Protein 1OFW (pdb70)

Sequence (584 aa):
AALEPTDSGAPSAIVMFPVGEKPNPKGAAMKPVVFNHLIHEKKIDDNCETCHHTGDPVSCSTCHTVEGKAEGNYITLDRAMHATNIAKRAKGNTPVSCVSCHEQQTKERRECAGCHAIVVTTPPKKRDEAWCATCHNITPSMTPEQMQKGINGTLLPGDNEALAAETVLAQKTVEPVSPMLAPYKVVIDALADKYEPSNFTHRRHLTSLMERIKDDKLAQAFHNKPEILCATCHHRSPLSLTPPKCGSCHTKEIDKANPGRPNLMAAYHLQCMGCHKGMDVARPRDTDCTTCHKAAPAALEPTDSGAPSAIVMFPVGEKPNPKGAAMKPVVFNHLIHEKKIDNCETCHHTGDPVSCSTCHTVEGKAEGNYITLDRAMHATNIAKRAKGNTPVSCVSCHEQQTKERRECAGCHAIVVTTPPKKRDEAWCATCHNITPSMTPEQMQKGINGTLLPGDNEALAAETVLAQKTVEPVSPMLAPYKVVIDALADKYEPSNFTHRRHLTSLMERIKDDKLAQAFHNKPEILCATCHHRSPLSLTPPKCGSCHTKEIDKANPGRPNLMAAYHLQCMGCHKGMDVARPRDTDCTTCHKAAP

Secondary structure (P-SEA, 3-state):
ccccccccccccbbbbccccccccccccccccccccaaaaaaccccccccccccccccccccccccccccccccccccccccccccccccccccccaaaaaaaaaccccccaaaaaccccccccccccccccccccccaaaaaaaaaccccaaaaaaaaaaaaaabbbbbcccccccccccccccccccccccccaaaaaaaaaaaaccccaaaaaacccccccccccccccccccccccccccccccccccccccccaaaaaaaaaaaaaaaacccccccccccccccccc/ccccccccccccbbbbccccccccccccccccccccaaaaaaccccccccccccccccccccccccccccccccccccccccccccccccccccccaaaaaaaaacccccccccccccccccccccccccccccccccaaaaaaaaaccccaaaaaaaaaaaaaabbbbbcccccccccccccccccccccccccaaaaaaaaaaaaacccaaaaaacccccccccccccccccccccccccccccccccccccccccaaaaaaaaaaaaaaaacccccccccccccccccc

Organism: Desulfovibrio desulfuricans (strain ATCC 27774 / DSM 6949 / MB) (NCBI:txid525146)

Structure (mmCIF, N/CA/C/O backbone):
data_1OFW
#
_entry.id   1OFW
#
_cell.length_a   60.300
_cell.length_b   105.950
_cell.length_c   80.370
_cell.angle_alpha   90.00
_cell.angle_beta   103.18
_cell.angle_gamma   90.00
#
_symmetry.space_group_name_H-M   'P 1 21 1'
#
loop_
_entity.id
_entity.type
_entity.pdbx_description
1 polymer 'NINE-HEME CYTOCHROME C'
2 non-polymer 'HEME C'
3 non-polymer GLYCEROL
4 non-polymer 'ACETATE ION'
5 water water
#
loop_
_atom_site.group_PDB
_atom_site.id
_atom_site.type_symbol
_atom_site.label_atom_id
_atom_site.label_alt_id
_atom_site.label_comp_id
_atom_site.label_asym_id
_atom_site.label_entity_id
_atom_site.label_seq_id
_atom_site.pdbx_PDB_ins_code
_atom_site.Cartn_x
_atom_site.Cartn_y
_atom_site.Cartn_z
_atom_site.occupancy
_atom_site.B_iso_or_equiv
_atom_site.auth_seq_id
_atom_site.auth_comp_id
_atom_site.auth_asym_id
_atom_site.auth_atom_id
_atom_site.pdbx_PDB_model_num
ATOM 1 N N . ALA A 1 1 ? -10.426 -10.763 -14.568 1.00 79.03 1 ALA A N 1
ATOM 2 C CA . ALA A 1 1 ? -11.386 -11.846 -14.335 1.00 71.73 1 ALA A CA 1
ATOM 3 C C . ALA A 1 1 ? -10.743 -12.957 -13.515 1.00 66.71 1 ALA A C 1
ATOM 4 O O . ALA A 1 1 ? -11.056 -13.124 -12.326 1.00 78.72 1 ALA A O 1
ATOM 6 N N . ALA A 1 2 ? -9.832 -13.744 -14.091 1.00 54.30 2 ALA A N 1
ATOM 7 C CA . ALA A 1 2 ? -9.084 -14.658 -13.216 1.00 44.90 2 ALA A CA 1
ATOM 8 C C . ALA A 1 2 ? -7.866 -13.884 -12.709 1.00 39.41 2 ALA A C 1
ATOM 9 O O . ALA A 1 2 ? -7.262 -13.175 -13.530 1.00 42.55 2 ALA A O 1
ATOM 11 N N . LEU A 1 3 ? -7.527 -14.011 -11.435 1.00 26.17 3 LEU A N 1
ATOM 12 C CA . LEU A 1 3 ? -6.361 -13.318 -10.892 1.00 24.08 3 LEU A CA 1
ATOM 13 C C . LEU A 1 3 ? -5.090 -13.861 -11.513 1.00 24.14 3 LEU A C 1
ATOM 14 O O . LEU A 1 3 ? -5.041 -14.957 -12.086 1.00 26.98 3 LEU A O 1
ATOM 19 N N . GLU A 1 4 ? -3.996 -13.110 -11.431 1.00 20.64 4 GLU A N 1
ATOM 20 C CA . GLU A 1 4 ? -2.716 -13.576 -11.916 1.00 21.39 4 GLU A CA 1
ATOM 21 C C . GLU A 1 4 ? -2.198 -14.778 -11.149 1.00 21.58 4 GLU A C 1
ATOM 22 O O . GLU A 1 4 ? -2.240 -14.794 -9.917 1.00 22.12 4 GLU A O 1
ATOM 28 N N . PRO A 1 5 ? -1.713 -15.813 -11.824 1.00 20.83 5 PRO A N 1
ATOM 29 C CA . PRO A 1 5 ? -1.224 -17.028 -11.131 1.00 17.44 5 PRO A CA 1
ATOM 30 C C . PRO A 1 5 ? 0.065 -16.751 -10.390 1.00 19.67 5 PRO A C 1
ATOM 31 O O . PRO A 1 5 ? 0.901 -15.933 -10.784 1.00 20.37 5 PRO A O 1
ATOM 35 N N . THR A 1 6 ? 0.259 -17.434 -9.260 1.00 17.52 6 THR A N 1
ATOM 36 C CA . THR A 1 6 ? 1.504 -17.344 -8.521 1.00 16.18 6 THR A CA 1
ATOM 37 C C . THR A 1 6 ? 2.614 -18.214 -9.109 1.00 20.54 6 THR A C 1
ATOM 38 O O . THR A 1 6 ? 2.363 -19.276 -9.697 1.00 20.82 6 THR A O 1
ATOM 42 N N . ASP A 1 7 ? 3.872 -17.828 -8.926 1.00 19.59 7 ASP A N 1
ATOM 43 C CA . ASP A 1 7 ? 4.984 -18.718 -9.195 1.00 20.52 7 ASP A CA 1
ATOM 44 C C . ASP A 1 7 ? 5.016 -19.885 -8.213 1.00 22.85 7 ASP A C 1
ATOM 45 O O . ASP A 1 7 ? 5.407 -20.984 -8.609 1.00 22.20 7 ASP A O 1
ATOM 50 N N . SER A 1 8 ? 4.588 -19.675 -6.977 1.00 20.37 8 SER A N 1
ATOM 51 C CA . SER A 1 8 ? 4.707 -20.712 -5.960 1.00 18.62 8 SER A CA 1
ATOM 52 C C . SER A 1 8 ? 3.752 -21.880 -6.149 1.00 19.98 8 SER A C 1
ATOM 53 O O . SER A 1 8 ? 4.048 -22.958 -5.629 1.00 20.16 8 SER A O 1
ATOM 56 N N . GLY A 1 9 ? 2.625 -21.680 -6.807 1.00 18.14 9 GLY A N 1
ATOM 57 C CA . GLY A 1 9 ? 1.557 -22.665 -6.921 1.00 16.36 9 GLY A CA 1
ATOM 58 C C . GLY A 1 9 ? 0.533 -22.623 -5.831 1.00 16.49 9 GLY A C 1
ATOM 59 O O . GLY A 1 9 ? -0.408 -23.376 -5.709 1.00 15.85 9 GLY A O 1
ATOM 60 N N . ALA A 1 10 ? 0.614 -21.739 -4.853 1.00 16.44 10 ALA A N 1
ATOM 61 C CA . ALA A 1 10 ? -0.379 -21.261 -3.927 1.00 15.58 10 ALA A CA 1
ATOM 62 C C . ALA A 1 10 ? -1.471 -20.546 -4.697 1.00 15.86 10 ALA A C 1
ATOM 63 O O . ALA A 1 10 ? -1.233 -20.006 -5.776 1.00 15.87 10 ALA A O 1
ATOM 65 N N . PRO A 1 11 ? -2.692 -20.531 -4.184 1.00 15.17 11 PRO A N 1
ATOM 66 C CA . PRO A 1 11 ? -3.720 -19.758 -4.851 1.00 14.74 11 PRO A CA 1
ATOM 67 C C . PRO A 1 11 ? -3.338 -18.276 -4.790 1.00 14.63 11 PRO A C 1
ATOM 68 O O . PRO A 1 11 ? -2.642 -17.854 -3.880 1.00 16.05 11 PRO A O 1
ATOM 72 N N . SER A 1 12 ? -3.739 -17.566 -5.812 1.00 14.49 12 SER A N 1
ATOM 73 C CA . SER A 1 12 ? -3.377 -16.158 -5.939 1.00 14.56 12 SER A CA 1
ATOM 74 C C . SER A 1 12 ? -3.941 -15.379 -4.780 1.00 14.35 12 SER A C 1
ATOM 75 O O . SER A 1 12 ? -3.266 -14.518 -4.203 1.00 15.17 12 SER A O 1
ATOM 78 N N . ALA A 1 13 ? -5.191 -15.671 -4.476 1.00 14.59 13 ALA A N 1
ATOM 79 C CA . ALA A 1 13 ? -5.887 -15.121 -3.317 1.00 15.40 13 ALA A CA 1
ATOM 80 C C . ALA A 1 13 ? -6.694 -16.240 -2.657 1.00 14.61 13 ALA A C 1
ATOM 81 O O . ALA A 1 13 ? -7.169 -17.109 -3.376 1.00 15.66 13 ALA A O 1
ATOM 83 N N . ILE A 1 14 ? -6.806 -16.219 -1.346 1.00 14.47 14 ILE A N 1
ATOM 84 C CA . ILE A 1 14 ? -7.236 -17.311 -0.510 1.00 16.70 14 ILE A CA 1
ATOM 85 C C . ILE A 1 14 ? -8.240 -16.810 0.522 1.00 15.08 14 ILE A C 1
ATOM 86 O O . ILE A 1 14 ? -7.850 -15.920 1.269 1.00 14.33 14 ILE A O 1
ATOM 91 N N . VAL A 1 15 ? -9.425 -17.374 0.608 1.00 13.38 15 VAL A N 1
ATOM 92 C CA . VAL A 1 15 ? -10.293 -17.103 1.759 1.00 14.60 15 VAL A CA 1
ATOM 93 C C . VAL A 1 15 ? -9.854 -17.989 2.941 1.00 16.65 15 VAL A C 1
ATOM 94 O O . VAL A 1 15 ? -9.784 -19.217 2.809 1.00 15.15 15 VAL A O 1
ATOM 98 N N . MET A 1 16 ? -9.567 -17.379 4.076 1.00 12.24 16 MET A N 1
ATOM 99 C CA . MET A 1 16 ? -9.197 -18.000 5.323 1.00 13.63 16 MET A CA 1
ATOM 100 C C . MET A 1 16 ? -10.352 -17.946 6.304 1.00 16.83 16 MET A C 1
ATOM 101 O O . MET A 1 16 ? -10.903 -16.902 6.656 1.00 14.10 16 MET A O 1
ATOM 106 N N . PHE A 1 17 ? -10.759 -19.137 6.763 1.00 13.11 17 PHE A N 1
ATOM 107 C CA . PHE A 1 17 ? -11.916 -19.280 7.609 1.00 12.61 17 PHE A CA 1
ATOM 108 C C . PHE A 1 17 ? -11.570 -19.648 9.036 1.00 13.75 17 PHE A C 1
ATOM 109 O O . PHE A 1 17 ? -10.456 -20.109 9.322 1.00 16.58 17 PHE A O 1
ATOM 117 N N . PRO A 1 18 ? -12.512 -19.425 9.943 1.00 14.67 18 PRO A N 1
ATOM 118 C CA . PRO A 1 18 ? -12.278 -19.763 11.363 1.00 19.19 18 PRO A CA 1
ATOM 119 C C . PRO A 1 18 ? -12.419 -21.262 11.623 1.00 19.27 18 PRO A C 1
ATOM 120 O O . PRO A 1 18 ? -13.426 -21.737 12.132 1.00 18.64 18 PRO A O 1
ATOM 124 N N . VAL A 1 19 ? -11.322 -21.945 11.269 1.00 17.39 19 VAL A N 1
ATOM 125 C CA . VAL A 1 19 ? -11.308 -23.408 11.315 1.00 17.09 19 VAL A CA 1
ATOM 126 C C . VAL A 1 19 ? -11.150 -23.926 12.732 1.00 17.07 19 VAL A C 1
ATOM 127 O O . VAL A 1 19 ? -10.233 -23.587 13.453 1.00 19.85 19 VAL A O 1
ATOM 131 N N . GLY A 1 20 ? -12.087 -24.781 13.146 1.00 22.87 20 GLY A N 1
ATOM 132 C CA . GLY A 1 20 ? -12.068 -25.356 14.487 1.00 30.17 20 GLY A CA 1
ATOM 133 C C . GLY A 1 20 ? -12.860 -26.660 14.487 1.00 30.98 20 GLY A C 1
ATOM 134 O O . GLY A 1 20 ? -13.553 -26.977 13.509 1.00 32.85 20 GLY A O 1
ATOM 135 N N . GLU A 1 21 ? -12.812 -27.449 15.555 1.00 34.68 21 GLU A N 1
ATOM 136 C CA . GLU A 1 21 ? -13.677 -28.641 15.406 1.00 41.62 21 GLU A CA 1
ATOM 137 C C . GLU A 1 21 ? -14.984 -28.510 16.167 1.00 43.04 21 GLU A C 1
ATOM 138 O O . GLU A 1 21 ? -15.920 -29.299 15.961 1.00 49.92 21 GLU A O 1
ATOM 144 N N . LYS A 1 22 ? -15.118 -27.510 17.045 1.00 38.57 22 LYS A N 1
ATOM 145 C CA . LYS A 1 22 ? -16.445 -27.318 17.642 1.00 31.57 22 LYS A CA 1
ATOM 146 C C . LYS A 1 22 ? -17.421 -26.791 16.610 1.00 33.96 22 LYS A C 1
ATOM 147 O O . LYS A 1 22 ? -17.148 -25.856 15.851 1.00 30.06 22 LYS A O 1
ATOM 153 N N . PRO A 1 23 ? -18.601 -27.404 16.538 1.00 31.82 23 PRO A N 1
ATOM 154 C CA . PRO A 1 23 ? -19.627 -26.908 15.637 1.00 30.55 23 PRO A CA 1
ATOM 155 C C . PRO A 1 23 ? -19.889 -25.413 15.831 1.00 28.89 23 PRO A C 1
ATOM 156 O O . PRO A 1 23 ? -19.883 -24.884 16.940 1.00 28.03 23 PRO A O 1
ATOM 160 N N . ASN A 1 24 ? -20.097 -24.747 14.695 1.00 26.08 24 ASN A N 1
ATOM 161 C CA . ASN A 1 24 ? -20.430 -23.324 14.708 1.00 24.03 24 ASN A CA 1
ATOM 162 C C . ASN A 1 24 ? -21.544 -23.031 13.729 1.00 23.04 24 ASN A C 1
ATOM 163 O O . ASN A 1 24 ? -21.415 -22.312 12.743 1.00 21.24 24 ASN A O 1
ATOM 168 N N . PRO A 1 25 ? -22.722 -23.607 13.979 1.00 25.06 25 PRO A N 1
ATOM 169 C CA . PRO A 1 25 ? -23.811 -23.523 13.020 1.00 25.95 25 PRO A CA 1
ATOM 170 C C . PRO A 1 25 ? -24.365 -22.126 12.794 1.00 24.52 25 PRO A C 1
ATOM 171 O O . PRO A 1 25 ? -24.912 -21.913 11.698 1.00 26.64 25 PRO A O 1
ATOM 175 N N . LYS A 1 26 ? -24.250 -21.201 13.749 1.00 23.03 26 LYS A N 1
ATOM 176 C CA . LYS A 1 26 ? -24.749 -19.859 13.435 1.00 27.34 26 LYS A CA 1
ATOM 177 C C . LYS A 1 26 ? -23.665 -18.979 12.836 1.00 23.05 26 LYS A C 1
ATOM 178 O O . LYS A 1 26 ? -23.933 -17.815 12.545 1.00 26.04 26 LYS A O 1
ATOM 184 N N . GLY A 1 27 ? -22.476 -19.514 12.611 1.00 22.23 27 GLY A N 1
ATOM 185 C CA . GLY A 1 27 ? -21.438 -18.677 11.995 1.00 21.12 27 GLY A CA 1
ATOM 186 C C . GLY A 1 27 ? -21.041 -17.524 12.902 1.00 19.67 27 GLY A C 1
ATOM 187 O O . GLY A 1 27 ? -20.822 -16.382 12.459 1.00 19.12 27 GLY A O 1
ATOM 188 N N . ALA A 1 28 ? -20.946 -17.853 14.178 1.00 18.77 28 ALA A N 1
ATOM 189 C CA . ALA A 1 28 ? -20.499 -16.908 15.195 1.00 19.41 28 ALA A CA 1
ATOM 190 C C . ALA A 1 28 ? -19.002 -16.710 14.966 1.00 16.50 28 ALA A C 1
ATOM 191 O O . ALA A 1 28 ? -18.204 -17.572 15.324 1.00 19.78 28 ALA A O 1
ATOM 193 N N . ALA A 1 29 ? -18.595 -15.606 14.360 1.00 14.55 29 ALA A N 1
ATOM 194 C CA . ALA A 1 29 ? -17.239 -15.418 13.900 1.00 14.54 29 ALA A CA 1
ATOM 195 C C . ALA A 1 29 ? -17.036 -14.044 13.265 1.00 14.59 29 ALA A C 1
ATOM 196 O O . ALA A 1 29 ? -17.986 -13.366 12.880 1.00 16.44 29 ALA A O 1
ATOM 198 N N . MET A 1 30 ? -15.758 -13.686 13.147 1.00 13.81 30 MET A N 1
ATOM 199 C CA . MET A 1 30 ? -15.420 -12.550 12.296 1.00 14.52 30 MET A CA 1
ATOM 200 C C . MET A 1 30 ? -15.723 -12.874 10.835 1.00 16.48 30 MET A C 1
ATOM 201 O O . MET A 1 30 ? -15.839 -14.044 10.447 1.00 15.92 30 MET A O 1
ATOM 206 N N . LYS A 1 31 ? -15.818 -11.862 9.971 1.00 15.51 31 LYS A N 1
ATOM 207 C CA . LYS A 1 31 ? -15.801 -12.079 8.535 1.00 14.96 31 LYS A CA 1
ATOM 208 C C . LYS A 1 31 ? -14.525 -12.827 8.198 1.00 16.82 31 LYS A C 1
ATOM 209 O O . LYS A 1 31 ? -13.461 -12.514 8.736 1.00 15.12 31 LYS A O 1
ATOM 215 N N . PRO A 1 32 ? -14.585 -13.836 7.326 1.00 12.72 32 PRO A N 1
ATOM 216 C CA . PRO A 1 32 ? -13.345 -14.442 6.855 1.00 13.26 32 PRO A CA 1
ATOM 217 C C . PRO A 1 32 ? -12.399 -13.444 6.200 1.00 13.26 32 PRO A C 1
ATOM 218 O O . PRO A 1 32 ? -12.798 -12.375 5.757 1.00 15.33 32 PRO A O 1
ATOM 222 N N . VAL A 1 33 ? -11.139 -13.811 6.152 1.00 12.30 33 VAL A N 1
ATOM 223 C CA . VAL A 1 33 ? -10.051 -12.986 5.605 1.00 12.26 33 VAL A CA 1
ATOM 224 C C . VAL A 1 33 ? -9.641 -13.440 4.216 1.00 14.70 33 VAL A C 1
ATOM 225 O O . VAL A 1 33 ? -9.335 -14.627 4.047 1.00 15.08 33 VAL A O 1
ATOM 229 N N . VAL A 1 34 ? -9.625 -12.520 3.262 1.00 13.06 34 VAL A N 1
ATOM 230 C CA . VAL A 1 34 ? -9.102 -12.861 1.938 1.00 13.07 34 VAL A CA 1
ATOM 231 C C . VAL A 1 34 ? -7.654 -12.382 1.891 1.00 13.75 34 VAL A C 1
ATOM 232 O O . VAL A 1 34 ? -7.346 -11.189 1.948 1.00 15.59 34 VAL A O 1
ATOM 236 N N . PHE A 1 35 ? -6.730 -13.314 1.856 1.00 13.00 35 PHE A N 1
ATOM 237 C CA . PHE A 1 35 ? -5.307 -13.112 1.887 1.00 11.23 35 PHE A CA 1
ATOM 238 C C . PHE A 1 35 ? -4.786 -13.135 0.457 1.00 14.60 35 PHE A C 1
ATOM 239 O O . PHE A 1 35 ? -5.024 -14.108 -0.260 1.00 13.33 35 PHE A O 1
ATOM 247 N N . ASN A 1 36 ? -4.093 -12.084 0.027 1.00 11.98 36 ASN A N 1
ATOM 248 C CA . ASN A 1 36 ? -3.538 -11.971 -1.313 1.00 11.94 36 ASN A CA 1
ATOM 249 C C . ASN A 1 36 ? -2.132 -12.535 -1.326 1.00 13.18 36 ASN A C 1
ATOM 250 O O . ASN A 1 36 ? -1.121 -11.881 -1.021 1.00 12.77 36 ASN A O 1
ATOM 255 N N . HIS A 1 37 ? -2.054 -13.841 -1.630 1.00 12.40 37 HIS A N 1
ATOM 256 C CA . HIS A 1 37 ? -0.802 -14.555 -1.586 1.00 10.69 37 HIS A CA 1
ATOM 257 C C . HIS A 1 37 ? 0.159 -14.042 -2.648 1.00 12.88 37 HIS A C 1
ATOM 258 O O . HIS A 1 37 ? 1.360 -13.969 -2.436 1.00 14.06 37 HIS A O 1
ATOM 265 N N . LEU A 1 38 ? -0.410 -13.692 -3.803 1.00 14.06 38 LEU A N 1
ATOM 266 C CA . LEU A 1 38 ? 0.407 -13.194 -4.917 1.00 14.32 38 LEU A CA 1
ATOM 267 C C . LEU A 1 38 ? 1.193 -11.969 -4.473 1.00 14.18 38 LEU A C 1
ATOM 268 O O . LEU A 1 38 ? 2.400 -11.922 -4.723 1.00 15.35 38 LEU A O 1
ATOM 273 N N . ILE A 1 39 ? 0.488 -11.036 -3.824 1.00 14.56 39 ILE A N 1
ATOM 274 C CA . ILE A 1 39 ? 1.190 -9.800 -3.419 1.00 14.64 39 ILE A CA 1
ATOM 275 C C . ILE A 1 39 ? 2.263 -10.115 -2.422 1.00 15.83 39 ILE A C 1
ATOM 276 O O . ILE A 1 39 ? 3.402 -9.610 -2.478 1.00 16.15 39 ILE A O 1
ATOM 281 N N . HIS A 1 40 ? 1.928 -10.983 -1.463 1.00 14.02 40 HIS A N 1
ATOM 282 C CA . HIS A 1 40 ? 2.882 -11.272 -0.398 1.00 13.14 40 HIS A CA 1
ATOM 283 C C . HIS A 1 40 ? 4.100 -12.055 -0.890 1.00 15.87 40 HIS A C 1
ATOM 284 O O . HIS A 1 40 ? 5.230 -11.739 -0.536 1.00 15.89 40 HIS A O 1
ATOM 291 N N . GLU A 1 41 ? 3.960 -13.066 -1.747 1.00 14.26 41 GLU A N 1
ATOM 292 C CA . GLU A 1 41 ? 5.131 -13.843 -2.161 1.00 14.32 41 GLU A CA 1
ATOM 293 C C . GLU A 1 41 ? 6.010 -12.991 -3.071 1.00 16.67 41 GLU A C 1
ATOM 294 O O . GLU A 1 41 ? 7.209 -13.276 -3.112 1.00 19.81 41 GLU A O 1
ATOM 300 N N . LYS A 1 42 ? 5.442 -11.995 -3.738 1.00 15.99 42 LYS A N 1
ATOM 301 C CA . LYS A 1 42 ? 6.297 -11.151 -4.574 1.00 20.07 42 LYS A CA 1
ATOM 302 C C . LYS A 1 42 ? 7.141 -10.254 -3.670 1.00 26.01 42 LYS A C 1
ATOM 303 O O . LYS A 1 42 ? 8.252 -9.920 -4.076 1.00 25.44 42 LYS A O 1
ATOM 309 N N . LYS A 1 43 ? 6.681 -9.856 -2.487 1.00 19.17 43 LYS A N 1
ATOM 310 C CA . LYS A 1 43 ? 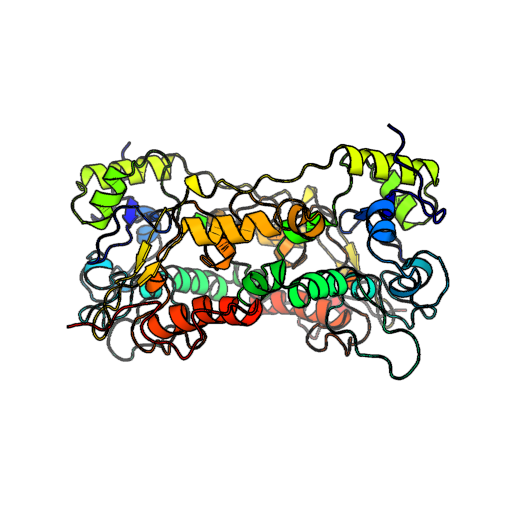7.493 -8.969 -1.664 1.00 18.53 43 LYS A CA 1
ATOM 311 C C . LYS A 1 43 ? 8.354 -9.614 -0.598 1.00 23.11 43 LYS A C 1
ATOM 312 O O . LYS A 1 43 ? 9.398 -9.084 -0.207 1.00 22.90 43 LYS A O 1
ATOM 318 N N . ILE A 1 44 ? 7.966 -10.775 -0.101 1.00 19.25 44 ILE A N 1
ATOM 319 C CA . ILE A 1 44 ? 8.615 -11.490 0.958 1.00 17.39 44 ILE A CA 1
ATOM 320 C C . ILE A 1 44 ? 9.342 -12.716 0.319 1.00 29.71 44 ILE A C 1
ATOM 321 O O . ILE A 1 44 ? 8.642 -13.625 -0.162 1.00 31.55 44 ILE A O 1
ATOM 326 N N A ASP A 1 45 ? 10.663 -12.737 0.314 0.60 30.51 45 ASP A N 1
ATOM 327 N N B ASP A 1 45 ? 10.646 -12.769 0.288 0.40 30.89 45 ASP A N 1
ATOM 328 C CA A ASP A 1 45 ? 11.432 -13.683 -0.494 0.60 31.39 45 ASP A CA 1
ATOM 329 C CA B ASP A 1 45 ? 11.922 -13.332 0.047 0.40 33.66 45 ASP A CA 1
ATOM 330 C C A ASP A 1 45 ? 11.360 -15.128 -0.042 0.60 28.45 45 ASP A C 1
ATOM 331 C C B ASP A 1 45 ? 11.955 -14.858 0.153 0.40 28.30 45 ASP A C 1
ATOM 332 O O A ASP A 1 45 ? 11.258 -16.079 -0.823 0.60 31.11 45 ASP A O 1
ATOM 333 O O B ASP A 1 45 ? 12.411 -15.538 -0.758 0.40 27.58 45 ASP A O 1
ATOM 342 N N A ASN A 1 46 ? 11.446 -15.320 1.267 0.60 26.60 46 ASN A N 1
ATOM 343 N N B ASN A 1 46 ? 11.467 -15.316 1.290 0.40 26.60 46 ASN A N 1
ATOM 344 C CA . ASN A 1 46 ? 11.566 -16.648 1.834 1.00 22.54 46 ASN A CA 1
ATOM 345 C C . ASN A 1 46 ? 10.218 -17.212 2.236 1.00 21.04 46 ASN A C 1
ATOM 346 O O . ASN A 1 46 ? 9.584 -16.653 3.129 1.00 20.88 46 ASN A O 1
ATOM 351 N N . CYS A 1 47 ? 9.794 -18.288 1.601 1.00 18.03 47 CYS A N 1
ATOM 352 C CA . CYS A 1 47 ? 8.549 -18.948 1.949 1.00 17.54 47 CYS A CA 1
ATOM 353 C C . CYS A 1 47 ? 8.470 -19.269 3.432 1.00 19.03 47 CYS A C 1
ATOM 354 O O . CYS A 1 47 ? 7.383 -19.161 4.037 1.00 17.37 47 CYS A O 1
ATOM 357 N N . GLU A 1 48 ? 9.615 -19.664 3.993 1.00 18.87 48 GLU A N 1
ATOM 358 C CA . GLU A 1 48 ? 9.613 -20.134 5.372 1.00 19.87 48 GLU A CA 1
ATOM 359 C C . GLU A 1 48 ? 9.523 -19.040 6.408 1.00 16.81 48 GLU A C 1
ATOM 360 O O . GLU A 1 48 ? 9.345 -19.345 7.577 1.00 19.07 48 GLU A O 1
ATOM 366 N N . THR A 1 49 ? 9.658 -17.790 5.982 1.00 16.02 49 THR A N 1
ATOM 367 C CA . THR A 1 49 ? 9.406 -16.697 6.922 1.00 15.67 49 THR A CA 1
ATOM 368 C C . THR A 1 49 ? 8.015 -16.879 7.490 1.00 16.90 49 THR A C 1
ATOM 369 O O . THR A 1 49 ? 7.755 -16.793 8.697 1.00 17.09 49 THR A O 1
ATOM 373 N N . CYS A 1 50 ? 7.041 -17.149 6.613 1.00 15.06 50 CYS A N 1
ATOM 374 C CA . CYS A 1 50 ? 5.674 -17.387 7.027 1.00 13.84 50 CYS A CA 1
ATOM 375 C C . CYS A 1 50 ? 5.398 -18.850 7.353 1.00 15.46 50 CYS A C 1
ATOM 376 O O . CYS A 1 50 ? 4.855 -19.136 8.421 1.00 16.20 50 CYS A O 1
ATOM 379 N N . HIS A 1 51 ? 5.759 -19.723 6.408 1.00 14.99 51 HIS A N 1
ATOM 380 C CA . HIS A 1 51 ? 5.517 -21.145 6.620 1.00 17.09 51 HIS A CA 1
ATOM 381 C C . HIS A 1 51 ? 6.660 -21.702 7.468 1.00 19.74 51 HIS A C 1
ATOM 382 O O . HIS A 1 51 ? 7.536 -22.413 6.979 1.00 17.20 51 HIS A O 1
ATOM 389 N N . HIS A 1 52 ? 6.619 -21.300 8.729 1.00 17.61 52 HIS A N 1
ATOM 390 C CA . HIS A 1 52 ? 7.775 -21.352 9.631 1.00 18.35 52 HIS A CA 1
ATOM 391 C C . HIS A 1 52 ? 8.208 -22.776 9.972 1.00 19.47 52 HIS A C 1
ATOM 392 O O . HIS A 1 52 ? 9.335 -22.936 10.417 1.00 19.77 52 HIS A O 1
ATOM 399 N N . THR A 1 53 ? 7.343 -23.757 9.801 1.00 18.50 53 THR A N 1
ATOM 400 C CA . THR A 1 53 ? 7.698 -25.166 10.017 1.00 21.84 53 THR A CA 1
ATOM 401 C C . THR A 1 53 ? 8.318 -25.813 8.780 1.00 23.13 53 THR A C 1
ATOM 402 O O . THR A 1 53 ? 8.731 -26.981 8.882 1.00 22.98 53 THR A O 1
ATOM 406 N N . GLY A 1 54 ? 8.348 -25.107 7.657 1.00 20.81 54 GLY A N 1
ATOM 407 C CA . GLY A 1 54 ? 8.832 -25.597 6.393 1.00 20.15 54 GLY A CA 1
ATOM 408 C C . GLY A 1 54 ? 7.786 -26.268 5.519 1.00 22.29 54 GLY A C 1
ATOM 409 O O . GLY A 1 54 ? 8.028 -26.570 4.354 1.00 32.35 54 GLY A O 1
ATOM 410 N N . ASP A 1 55 ? 6.611 -26.578 5.979 1.00 20.13 55 ASP A N 1
ATOM 411 C CA . ASP A 1 55 ? 5.487 -27.224 5.340 1.00 22.17 55 ASP A CA 1
ATOM 412 C C . ASP A 1 55 ? 4.668 -26.163 4.616 1.00 21.90 55 ASP A C 1
ATOM 413 O O . ASP A 1 55 ? 4.243 -25.225 5.277 1.00 21.80 55 ASP A O 1
ATOM 418 N N . PRO A 1 56 ? 4.436 -26.259 3.327 1.00 21.25 56 PRO A N 1
ATOM 419 C CA . PRO A 1 56 ? 3.634 -25.237 2.637 1.00 18.33 56 PRO A CA 1
ATOM 420 C C . PRO A 1 56 ? 2.181 -25.627 2.732 1.00 18.31 56 PRO A C 1
ATOM 421 O O . PRO A 1 56 ? 1.528 -26.005 1.770 1.00 18.84 56 PRO A O 1
ATOM 425 N N . VAL A 1 57 ? 1.664 -25.498 3.948 1.00 19.52 57 VAL A N 1
ATOM 426 C CA . VAL A 1 57 ? 0.343 -25.929 4.322 1.00 17.07 57 VAL A CA 1
ATOM 427 C C . VAL A 1 57 ? -0.428 -24.841 5.053 1.00 15.88 57 VAL A C 1
ATOM 428 O O . VAL A 1 57 ? 0.216 -23.970 5.651 1.00 19.75 57 VAL A O 1
ATOM 435 N N . SER A 1 58 ? -1.727 -24.905 4.994 1.00 16.62 58 SER A N 1
ATOM 436 C CA . SER A 1 58 ? -2.510 -23.851 5.645 1.00 18.22 58 SER A CA 1
ATOM 437 C C . SER A 1 58 ? -2.217 -23.809 7.136 1.00 21.37 58 SER A C 1
ATOM 438 O O . SER A 1 58 ? -2.055 -24.826 7.792 1.00 18.21 58 SER A O 1
ATOM 441 N N . CYS A 1 59 ? -2.116 -22.581 7.659 1.00 19.67 59 CYS A N 1
ATOM 442 C CA . CYS A 1 59 ? -1.844 -22.413 9.082 1.00 18.02 59 CYS A CA 1
ATOM 443 C C . CYS A 1 59 ? -2.858 -23.134 9.944 1.00 15.86 59 CYS A C 1
ATOM 444 O O . CYS A 1 59 ? -2.502 -23.674 10.999 1.00 18.44 59 CYS A O 1
ATOM 447 N N . SER A 1 60 ? -4.112 -23.140 9.560 1.00 17.17 60 SER A N 1
ATOM 448 C CA . SER A 1 60 ? -5.170 -23.706 10.369 1.00 16.25 60 SER A CA 1
ATOM 449 C C . SER A 1 60 ? -5.045 -25.231 10.460 1.00 17.80 60 SER A C 1
ATOM 450 O O . SER A 1 60 ? -5.768 -25.829 11.258 1.00 20.03 60 SER A O 1
ATOM 453 N N . THR A 1 61 ? -4.173 -25.813 9.651 1.00 19.57 61 THR A N 1
ATOM 454 C CA . THR A 1 61 ? -4.004 -27.260 9.853 1.00 24.22 61 THR A CA 1
ATOM 455 C C . THR A 1 61 ? -3.423 -27.546 11.235 1.00 21.90 61 THR A C 1
ATOM 456 O O . THR A 1 61 ? -3.616 -28.630 11.815 1.00 21.85 61 THR A O 1
ATOM 460 N N . CYS A 1 62 ? -2.703 -26.570 11.770 1.00 20.35 62 CYS A N 1
ATOM 461 C CA . CYS A 1 62 ? -2.124 -26.724 13.105 1.00 18.41 62 CYS A CA 1
ATOM 462 C C . CYS A 1 62 ? -2.690 -25.769 14.132 1.00 20.99 62 CYS A C 1
ATOM 463 O O . CYS A 1 62 ? -2.742 -26.037 15.320 1.00 20.61 62 CYS A O 1
ATOM 466 N N . HIS A 1 63 ? -3.113 -24.591 13.667 1.00 18.92 63 HIS A N 1
ATOM 467 C CA . HIS A 1 63 ? -3.582 -23.520 14.519 1.00 17.33 63 HIS A CA 1
ATOM 468 C C . HIS A 1 63 ? -5.084 -23.376 14.325 1.00 17.87 63 HIS A C 1
ATOM 469 O O . HIS A 1 63 ? -5.556 -22.587 13.525 1.00 16.34 63 HIS A O 1
ATOM 476 N N . THR A 1 64 ? -5.843 -24.144 15.091 1.00 21.83 64 THR A N 1
ATOM 477 C CA . THR A 1 64 ? -7.303 -24.014 15.018 1.00 19.16 64 THR A CA 1
ATOM 478 C C . THR A 1 64 ? -7.822 -23.059 16.066 1.00 16.81 64 THR A C 1
ATOM 479 O O . THR A 1 64 ? -7.079 -22.592 16.942 1.00 17.15 64 THR A O 1
ATOM 483 N N . VAL A 1 65 ? -9.104 -22.736 15.979 1.00 16.52 65 VAL A N 1
ATOM 484 C CA . VAL A 1 65 ? -9.683 -21.776 16.905 1.00 18.31 65 VAL A CA 1
ATOM 485 C C . VAL A 1 65 ? -9.429 -22.149 18.372 1.00 21.57 65 VAL A C 1
ATOM 486 O O . VAL A 1 65 ? -9.077 -21.273 19.148 1.00 21.74 65 VAL A O 1
ATOM 490 N N . GLU A 1 66 ? -9.554 -23.422 18.729 1.00 25.06 66 GLU A N 1
ATOM 491 C CA . GLU A 1 66 ? -9.440 -23.898 20.105 1.00 25.78 66 GLU A CA 1
ATOM 492 C C . GLU A 1 66 ? -8.042 -24.289 20.526 1.00 23.08 66 GLU A C 1
ATOM 493 O O . GLU A 1 66 ? -7.634 -24.412 21.667 1.00 25.17 66 GLU A O 1
ATOM 499 N N . GLY A 1 67 ? -7.232 -24.501 19.513 1.00 23.83 67 GLY A N 1
ATOM 500 C CA . GLY A 1 67 ? -5.904 -25.057 19.595 1.00 26.71 67 GLY A CA 1
ATOM 501 C C . GLY A 1 67 ? -5.835 -26.572 19.529 1.00 24.86 67 GLY A C 1
ATOM 502 O O . GLY A 1 67 ? -6.798 -27.287 19.776 1.00 25.10 67 GLY A O 1
ATOM 503 N N . LYS A 1 68 ? -4.673 -27.091 19.186 1.00 25.77 68 LYS A N 1
ATOM 504 C CA . LYS A 1 68 ? -4.489 -28.529 19.054 1.00 26.83 68 LYS A CA 1
ATOM 505 C C . LYS A 1 68 ? -3.004 -28.847 19.077 1.00 28.11 68 LYS A C 1
ATOM 506 O O . LYS A 1 68 ? -2.112 -28.026 18.964 1.00 26.36 68 LYS A O 1
ATOM 512 N N . ALA A 1 69 ? -2.740 -30.143 19.246 1.00 25.58 69 ALA A N 1
ATOM 513 C CA . ALA A 1 69 ? -1.363 -30.490 19.520 1.00 26.50 69 ALA A CA 1
ATOM 514 C C . ALA A 1 69 ? -0.418 -30.190 18.383 1.00 22.39 69 ALA A C 1
ATOM 515 O O . ALA A 1 69 ? 0.741 -29.891 18.657 1.00 26.23 69 ALA A O 1
ATOM 517 N N . GLU A 1 70 ? -0.847 -30.274 17.135 1.00 21.96 70 GLU A N 1
ATOM 518 C CA . GLU A 1 70 ? 0.075 -30.023 16.027 1.00 24.92 70 GLU A CA 1
ATOM 519 C C . GLU A 1 70 ? 0.615 -28.583 16.023 1.00 23.79 70 GLU A C 1
ATOM 520 O O . GLU A 1 70 ? 1.685 -28.361 15.446 1.00 22.80 70 GLU A O 1
ATOM 526 N N . GLY A 1 71 ? -0.086 -27.655 16.645 1.00 23.42 71 GLY A N 1
ATOM 527 C CA . GLY A 1 71 ? 0.393 -26.274 16.742 1.00 21.19 71 GLY A CA 1
ATOM 528 C C . GLY A 1 71 ? 0.787 -25.897 18.143 1.00 24.33 71 GLY A C 1
ATOM 529 O O . GLY A 1 71 ? 0.811 -24.725 18.510 1.00 21.63 71 GLY A O 1
ATOM 530 N N . ASN A 1 72 ? 1.110 -26.915 18.951 1.00 25.47 72 ASN A N 1
ATOM 531 C CA . ASN A 1 72 ? 1.358 -26.731 20.377 1.00 24.61 72 ASN A CA 1
ATOM 532 C C . ASN A 1 72 ? 0.292 -25.900 21.074 1.00 21.98 72 ASN A C 1
ATOM 533 O O . ASN A 1 72 ? 0.681 -25.133 21.979 1.00 24.90 72 ASN A O 1
ATOM 538 N N . TYR A 1 73 ? -0.947 -26.104 20.643 1.00 23.46 73 TYR A N 1
ATOM 539 C CA . TYR A 1 73 ? -2.158 -25.498 21.180 1.00 24.85 73 TYR A CA 1
ATOM 540 C C . TYR A 1 73 ? -2.158 -23.984 21.046 1.00 26.45 73 TYR A C 1
ATOM 541 O O . TYR A 1 73 ? -2.905 -23.243 21.688 1.00 23.05 73 TYR A O 1
ATOM 550 N N . ILE A 1 74 ? -1.243 -23.480 20.207 1.00 22.21 74 ILE A N 1
ATOM 551 C CA . ILE A 1 74 ? -1.268 -22.042 19.891 1.00 19.74 74 ILE A CA 1
ATOM 552 C C . ILE A 1 74 ? -2.480 -21.826 18.998 1.00 18.57 74 ILE A C 1
ATOM 553 O O . ILE A 1 74 ? -2.586 -22.488 17.956 1.00 17.73 74 ILE A O 1
ATOM 560 N N . THR A 1 75 ? -3.395 -20.957 19.367 1.00 16.54 75 THR A N 1
ATOM 561 C CA . THR A 1 75 ? -4.658 -20.905 18.659 1.00 17.61 75 THR A CA 1
ATOM 562 C C . THR A 1 75 ? -4.532 -20.030 17.390 1.00 15.06 75 THR A C 1
ATOM 563 O O . THR A 1 75 ? -3.538 -19.364 17.152 1.00 15.05 75 THR A O 1
ATOM 567 N N . LEU A 1 76 ? -5.594 -20.082 16.598 1.00 14.34 76 LEU A N 1
ATOM 568 C CA . LEU A 1 76 ? -5.694 -19.273 15.385 1.00 14.64 76 LEU A CA 1
ATOM 569 C C . LEU A 1 76 ? -5.551 -17.804 15.719 1.00 15.17 76 LEU A C 1
ATOM 570 O O . LEU A 1 76 ? -4.835 -17.040 15.065 1.00 15.04 76 LEU A O 1
ATOM 575 N N . ASP A 1 77 ? -6.238 -17.380 16.774 1.00 15.25 77 ASP A N 1
ATOM 576 C CA . ASP A 1 77 ? -6.186 -15.996 17.230 1.00 15.00 77 ASP A CA 1
ATOM 577 C C . ASP A 1 77 ? -4.745 -15.587 17.460 1.00 17.51 77 ASP A C 1
ATOM 578 O O . ASP A 1 77 ? -4.229 -14.548 17.037 1.00 17.18 77 ASP A O 1
ATOM 583 N N . ARG A 1 78 ? -3.939 -16.372 18.148 1.00 15.66 78 ARG A N 1
ATOM 584 C CA . ARG A 1 78 ? -2.559 -16.091 18.486 1.00 16.35 78 ARG A CA 1
ATOM 585 C C . ARG A 1 78 ? -1.698 -16.118 17.237 1.00 14.56 78 ARG A C 1
ATOM 586 O O . ARG A 1 78 ? -0.913 -15.188 17.032 1.00 14.63 78 ARG A O 1
ATOM 594 N N . ALA A 1 79 ? -1.904 -17.136 16.403 1.00 13.67 79 ALA A N 1
ATOM 595 C CA . ALA A 1 79 ? -1.080 -17.258 15.204 1.00 15.26 79 ALA A CA 1
ATOM 596 C C . ALA A 1 79 ? -1.244 -16.080 14.239 1.00 16.99 79 ALA A C 1
ATOM 597 O O . ALA A 1 79 ? -0.267 -15.712 13.556 1.00 14.57 79 ALA A O 1
ATOM 599 N N . MET A 1 80 ? -2.451 -15.522 14.176 1.00 12.12 80 MET A N 1
ATOM 600 C CA . MET A 1 80 ? -2.689 -14.481 13.182 1.00 12.89 80 MET A CA 1
ATOM 601 C C . MET A 1 80 ? -2.415 -13.089 13.715 1.00 13.67 80 MET A C 1
ATOM 602 O O . MET A 1 80 ? -2.111 -12.183 12.944 1.00 13.56 80 MET A O 1
ATOM 607 N N . HIS A 1 81 ? -2.525 -12.883 15.032 1.00 13.28 81 HIS A N 1
ATOM 608 C CA . HIS A 1 81 ? -2.444 -11.540 15.576 1.00 14.49 81 HIS A CA 1
ATOM 609 C C . HIS A 1 81 ? -1.355 -11.313 16.625 1.00 14.89 81 HIS A C 1
ATOM 610 O O . HIS A 1 81 ? -1.237 -10.164 17.094 1.00 14.98 81 HIS A O 1
ATOM 617 N N . ALA A 1 82 ? -0.596 -12.334 17.003 1.00 16.15 82 ALA A N 1
ATOM 618 C CA . ALA A 1 82 ? 0.376 -12.138 18.075 1.00 17.14 82 ALA A CA 1
ATOM 619 C C . ALA A 1 82 ? 1.337 -10.980 17.833 1.00 17.73 82 ALA A C 1
ATOM 620 O O . ALA A 1 82 ? 1.879 -10.813 16.743 1.00 17.09 82 ALA A O 1
ATOM 622 N N . THR A 1 83 ? 1.623 -10.156 18.842 1.00 16.51 83 THR A N 1
ATOM 623 C CA . THR A 1 83 ? 2.638 -9.133 18.656 1.00 17.18 83 THR A CA 1
ATOM 624 C C . THR A 1 83 ? 3.845 -9.299 19.552 1.00 20.41 83 THR A C 1
ATOM 625 O O . THR A 1 83 ? 4.850 -8.611 19.359 1.00 31.41 83 THR A O 1
ATOM 629 N N . ASN A 1 84 ? 3.788 -10.172 20.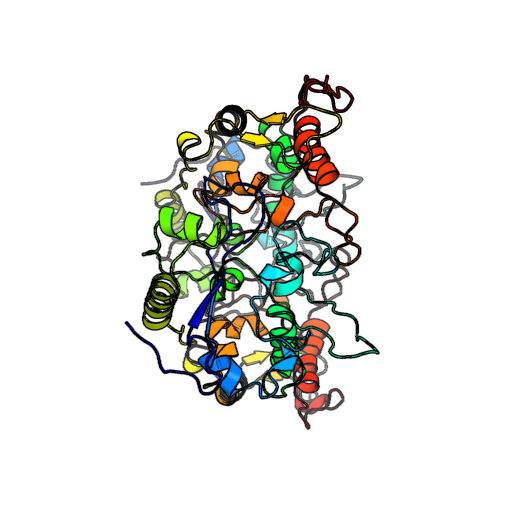526 1.00 19.12 84 ASN A N 1
ATOM 630 C CA . ASN A 1 84 ? 4.933 -10.361 21.413 1.00 31.58 84 ASN A CA 1
ATOM 631 C C . ASN A 1 84 ? 5.463 -11.785 21.274 1.00 31.60 84 ASN A C 1
ATOM 632 O O . ASN A 1 84 ? 5.367 -12.612 22.167 1.00 37.23 84 ASN A O 1
ATOM 637 N N . ILE A 1 85 ? 5.996 -12.084 20.101 1.00 27.31 85 ILE A N 1
ATOM 638 C CA . ILE A 1 85 ? 6.510 -13.390 19.737 1.00 25.15 85 ILE A CA 1
ATOM 639 C C . ILE A 1 85 ? 7.979 -13.496 20.148 1.00 26.52 85 ILE A C 1
ATOM 640 O O . ILE A 1 85 ? 8.833 -12.724 19.689 1.00 26.00 85 ILE A O 1
ATOM 645 N N . ALA A 1 86 ? 8.247 -14.461 21.031 1.00 27.83 86 ALA A N 1
ATOM 646 C CA . ALA A 1 86 ? 9.633 -14.588 21.504 1.00 26.66 86 ALA A CA 1
ATOM 647 C C . ALA A 1 86 ? 10.571 -14.997 20.400 1.00 26.66 86 ALA A C 1
ATOM 648 O O . ALA A 1 86 ? 10.302 -15.858 19.584 1.00 27.21 86 ALA A O 1
ATOM 650 N N . LYS A 1 87 ? 11.769 -14.435 20.375 1.00 28.97 87 LYS A N 1
ATOM 651 C CA . LYS A 1 87 ? 12.801 -15.013 19.535 1.00 33.18 87 LYS A CA 1
ATOM 652 C C . LYS A 1 87 ? 13.181 -16.422 19.985 1.00 34.25 87 LYS A C 1
ATOM 653 O O . LYS A 1 87 ? 13.427 -16.626 21.180 1.00 38.33 87 LYS A O 1
ATOM 659 N N . ARG A 1 88 ? 13.223 -17.377 19.079 1.00 27.51 88 ARG A N 1
ATOM 660 C CA . ARG A 1 88 ? 13.544 -18.767 19.114 1.00 26.47 88 ARG A CA 1
ATOM 661 C C . ARG A 1 88 ? 15.080 -18.892 19.061 1.00 34.40 88 ARG A C 1
ATOM 662 O O . ARG A 1 88 ? 15.678 -18.321 18.149 1.00 34.05 88 ARG A O 1
ATOM 670 N N . ALA A 1 89 ? 15.607 -19.609 20.041 1.00 43.69 89 ALA A N 1
ATOM 671 C CA . ALA 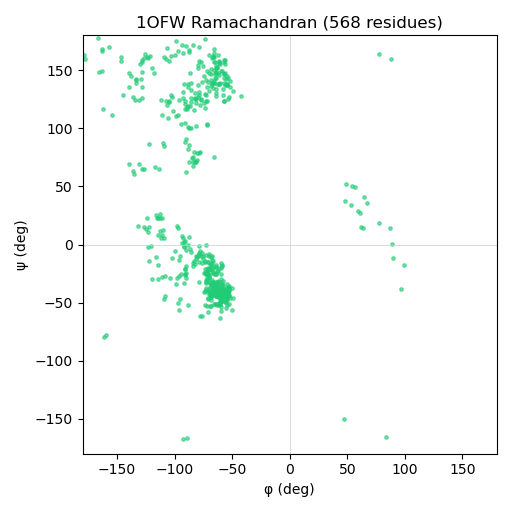A 1 89 ? 17.005 -19.966 20.213 1.00 47.75 89 ALA A CA 1
ATOM 672 C C . ALA A 1 89 ? 17.558 -20.631 18.951 1.00 48.15 89 ALA A C 1
ATOM 673 O O . ALA A 1 89 ? 18.594 -20.275 18.412 1.00 48.00 89 ALA A O 1
ATOM 675 N N . LYS A 1 90 ? 16.786 -21.621 18.547 1.00 50.50 90 LYS A N 1
ATOM 676 C CA . LYS A 1 90 ? 17.011 -22.531 17.452 1.00 51.65 90 LYS A CA 1
ATOM 677 C C . LYS A 1 90 ? 15.799 -22.597 16.525 1.00 48.63 90 LYS A C 1
ATOM 678 O O . LYS A 1 90 ? 14.644 -22.669 16.940 1.00 48.59 90 LYS A O 1
ATOM 684 N N . GLY A 1 91 ? 16.103 -22.551 15.235 1.00 48.70 91 GLY A N 1
ATOM 685 C CA . GLY A 1 91 ? 15.097 -22.662 14.199 1.00 51.60 91 GLY A CA 1
ATOM 686 C C . GLY A 1 91 ? 14.412 -21.348 13.879 1.00 48.17 91 GLY A C 1
ATOM 687 O O . GLY A 1 91 ? 14.919 -20.303 14.282 1.00 47.53 91 GLY A O 1
ATOM 688 N N . ASN A 1 92 ? 13.284 -21.415 13.167 1.00 43.99 92 ASN A N 1
ATOM 689 C CA . ASN A 1 92 ? 12.567 -20.199 12.804 1.00 37.14 92 ASN A CA 1
ATOM 690 C C . ASN A 1 92 ? 11.820 -19.610 13.993 1.00 30.07 92 ASN A C 1
ATOM 691 O O . ASN A 1 92 ? 11.302 -20.302 14.863 1.00 29.92 92 ASN A O 1
ATOM 696 N N . THR A 1 93 ? 11.812 -18.284 13.971 1.00 24.38 93 THR A N 1
ATOM 697 C CA . THR A 1 93 ? 10.891 -17.500 14.762 1.00 22.74 93 THR A CA 1
ATOM 698 C C . THR A 1 93 ? 9.626 -17.226 13.931 1.00 18.65 93 THR A C 1
ATOM 699 O O . THR A 1 93 ? 9.739 -16.565 12.916 1.00 17.96 93 THR A O 1
ATOM 703 N N . PRO A 1 94 ? 8.499 -17.724 14.376 1.00 17.93 94 PRO A N 1
ATOM 704 C CA . PRO A 1 94 ? 7.263 -17.453 13.613 1.00 19.43 94 PRO A CA 1
ATOM 705 C C . PRO A 1 94 ? 6.960 -15.960 13.548 1.00 17.18 94 PRO A C 1
ATOM 706 O O . PRO A 1 94 ? 7.384 -15.125 14.333 1.00 17.25 94 PRO A O 1
ATOM 710 N N . VAL A 1 95 ? 6.174 -15.680 12.499 1.00 15.49 95 VAL A N 1
ATOM 711 C CA . VAL A 1 95 ? 5.539 -14.373 12.346 1.00 17.78 95 VAL A CA 1
ATOM 712 C C . VAL A 1 95 ? 4.034 -14.598 12.337 1.00 16.61 95 VAL A C 1
ATOM 713 O O . VAL A 1 95 ? 3.468 -15.607 11.948 1.00 14.91 95 VAL A O 1
ATOM 717 N N . SER A 1 96 ? 3.263 -13.632 12.757 1.00 16.17 96 SER A N 1
ATOM 718 C CA . SER A 1 96 ? 1.861 -13.422 12.516 1.00 13.18 96 SER A CA 1
ATOM 719 C C . SER A 1 96 ? 1.599 -12.272 11.525 1.00 13.01 96 SER A C 1
ATOM 720 O O . SER A 1 96 ? 2.536 -11.538 11.192 1.00 13.51 96 SER A O 1
ATOM 723 N N . CYS A 1 97 ? 0.365 -12.150 11.063 1.00 12.51 97 CYS A N 1
ATOM 724 C CA . CYS A 1 97 ? 0.005 -11.078 10.135 1.00 11.67 97 CYS A CA 1
ATOM 725 C C . CYS A 1 97 ? 0.319 -9.731 10.782 1.00 13.51 97 CYS A C 1
ATOM 726 O O . CYS A 1 97 ? 0.966 -8.874 10.188 1.00 13.81 97 CYS A O 1
ATOM 729 N N . VAL A 1 98 ? -0.138 -9.588 12.030 1.00 12.17 98 VAL A N 1
ATOM 730 C CA . VAL A 1 98 ? 0.036 -8.306 12.714 1.00 11.83 98 VAL A CA 1
ATOM 731 C C . VAL A 1 98 ? 1.459 -7.982 13.025 1.00 13.92 98 VAL A C 1
ATOM 732 O O . VAL A 1 98 ? 1.941 -6.848 12.865 1.00 15.64 98 VAL A O 1
ATOM 736 N N . SER A 1 99 ? 2.335 -8.833 13.478 1.00 14.86 99 SER A N 1
ATOM 737 C CA . SER A 1 99 ? 3.701 -8.695 13.882 1.00 15.96 99 SER A CA 1
ATOM 738 C C . SER A 1 99 ? 4.532 -8.369 12.652 1.00 15.51 99 SER A C 1
ATOM 739 O O . SER A 1 99 ? 5.364 -7.474 12.816 1.00 15.66 99 SER A O 1
ATOM 742 N N . CYS A 1 100 ? 4.332 -9.019 11.519 1.00 13.06 100 CYS A N 1
ATOM 743 C CA . CYS A 1 100 ? 5.161 -8.572 10.402 1.00 13.13 100 CYS A CA 1
ATOM 744 C C . CYS A 1 100 ? 4.803 -7.161 9.953 1.00 15.41 100 CYS A C 1
ATOM 745 O O . CYS A 1 100 ? 5.698 -6.377 9.659 1.00 15.68 100 CYS A O 1
ATOM 748 N N . HIS A 1 101 ? 3.509 -6.855 9.906 1.00 13.35 101 HIS A N 1
ATOM 749 C CA . HIS A 1 101 ? 3.107 -5.504 9.486 1.00 12.70 101 HIS A CA 1
ATOM 750 C C . HIS A 1 101 ? 3.708 -4.503 10.473 1.00 15.88 101 HIS A C 1
ATOM 751 O O . HIS A 1 101 ? 4.215 -3.432 10.086 1.00 14.89 101 HIS A O 1
ATOM 758 N N . GLU A 1 102 ? 3.695 -4.848 11.753 1.00 16.05 102 GLU A N 1
ATOM 759 C CA . GLU A 1 102 ? 4.298 -3.907 12.714 1.00 16.80 102 GLU A CA 1
ATOM 760 C C . GLU A 1 102 ? 5.764 -3.735 12.429 1.00 18.65 102 GLU A C 1
ATOM 761 O O . GLU A 1 102 ? 6.266 -2.605 12.502 1.00 18.27 102 GLU A O 1
ATOM 767 N N . GLN A 1 103 ? 6.491 -4.810 12.153 1.00 15.70 103 GLN A N 1
ATOM 768 C CA . GLN A 1 103 ? 7.902 -4.727 11.841 1.00 15.07 103 GLN A CA 1
ATOM 769 C C . GLN A 1 103 ? 8.141 -3.801 10.643 1.00 14.90 103 GLN A C 1
ATOM 770 O O . GLN A 1 103 ? 9.144 -3.068 10.634 1.00 17.10 103 GLN A O 1
ATOM 776 N N . GLN A 1 104 ? 7.263 -3.858 9.636 1.00 15.60 104 GLN A N 1
ATOM 777 C CA . GLN A 1 104 ? 7.385 -2.964 8.500 1.00 14.02 104 GLN A CA 1
ATOM 778 C C . GLN A 1 104 ? 7.404 -1.495 8.983 1.00 13.87 104 GLN A C 1
ATOM 779 O O . GLN A 1 104 ? 8.251 -0.731 8.490 1.00 16.03 104 GLN A O 1
ATOM 785 N N . THR A 1 105 ? 6.501 -1.153 9.884 1.00 16.07 105 THR A N 1
ATOM 786 C CA . THR A 1 105 ? 6.373 0.252 10.298 1.00 15.85 105 THR A CA 1
ATOM 787 C C . THR A 1 105 ? 7.569 0.669 11.155 1.00 17.21 105 THR A C 1
ATOM 788 O O . THR A 1 105 ? 7.863 1.861 11.229 1.00 19.73 105 THR A O 1
ATOM 792 N N . LYS A 1 106 ? 8.251 -0.282 11.789 1.00 14.62 106 LYS A N 1
ATOM 793 C CA . LYS A 1 106 ? 9.372 0.105 12.648 1.00 17.73 106 LYS A CA 1
ATOM 794 C C . LYS A 1 106 ? 10.687 0.114 11.919 1.00 20.24 106 LYS A C 1
ATOM 795 O O . LYS A 1 106 ? 11.576 0.891 12.282 1.00 19.48 106 LYS A O 1
ATOM 801 N N . GLU A 1 107 ? 10.831 -0.792 10.955 1.00 19.06 107 GLU A N 1
ATOM 802 C CA . GLU A 1 107 ? 12.135 -0.986 10.368 1.00 18.58 107 GLU A CA 1
ATOM 803 C C . GLU A 1 107 ? 12.375 -0.210 9.087 1.00 22.53 107 GLU A C 1
ATOM 804 O O . GLU A 1 107 ? 13.516 -0.206 8.590 1.00 27.03 107 GLU A O 1
ATOM 810 N N . ARG A 1 108 ? 11.363 0.403 8.501 1.00 16.83 108 ARG A N 1
ATOM 811 C CA . ARG A 1 108 ? 11.445 1.120 7.250 1.00 15.73 108 ARG A CA 1
ATOM 812 C C . ARG A 1 108 ? 11.389 2.635 7.506 1.00 18.13 108 ARG A C 1
ATOM 813 O O . ARG A 1 108 ? 10.412 3.096 8.074 1.00 15.32 108 ARG A O 1
ATOM 821 N N . ARG A 1 109 ? 12.435 3.344 7.105 1.00 16.25 109 ARG A N 1
ATOM 822 C CA . ARG A 1 109 ? 12.546 4.753 7.465 1.00 17.65 109 ARG A CA 1
ATOM 823 C C . ARG A 1 109 ? 11.337 5.574 7.080 1.00 17.39 109 ARG A C 1
ATOM 824 O O . ARG A 1 109 ? 10.964 6.488 7.834 1.00 18.28 109 ARG A O 1
ATOM 832 N N . GLU A 1 110 ? 10.722 5.304 5.941 1.00 16.01 110 GLU A N 1
ATOM 833 C CA . GLU A 1 110 ? 9.612 6.123 5.441 1.00 16.35 110 GLU A CA 1
ATOM 834 C C . GLU A 1 110 ? 8.383 5.915 6.313 1.00 15.02 110 GLU A C 1
ATOM 835 O O . GLU A 1 110 ? 7.484 6.757 6.344 1.00 16.54 110 GLU A O 1
ATOM 841 N N . CYS A 1 111 ? 8.324 4.821 7.040 1.00 13.66 111 CYS A N 1
ATOM 842 C CA . CYS A 1 111 ? 7.212 4.526 7.926 1.00 11.95 111 CYS A CA 1
ATOM 843 C C . CYS A 1 111 ? 7.483 4.879 9.375 1.00 12.23 111 CYS A C 1
ATOM 844 O O . CYS A 1 111 ? 6.551 5.176 10.137 1.00 14.33 111 CYS A O 1
ATOM 847 N N . ALA A 1 112 ? 8.744 4.843 9.801 1.00 13.17 112 ALA A N 1
ATOM 848 C CA . ALA A 1 112 ? 9.145 4.795 11.197 1.00 13.79 112 ALA A CA 1
ATOM 849 C C . ALA A 1 112 ? 9.106 6.156 11.896 1.00 13.87 112 ALA A C 1
ATOM 850 O O . ALA A 1 112 ? 9.225 6.193 13.131 1.00 15.99 112 ALA A O 1
ATOM 852 N N . GLY A 1 113 ? 8.925 7.187 11.092 1.00 12.72 113 GLY A N 1
ATOM 853 C CA . GLY A 1 113 ? 8.780 8.525 11.675 1.00 13.49 113 GLY A CA 1
ATOM 854 C C . GLY A 1 113 ? 7.385 8.713 12.231 1.00 12.42 113 GLY A C 1
ATOM 855 O O . GLY A 1 113 ? 7.198 8.885 13.444 1.00 13.19 113 GLY A O 1
ATOM 856 N N . CYS A 1 114 ? 6.388 8.630 11.342 1.00 12.54 114 CYS A N 1
ATOM 857 C CA . CYS A 1 114 ? 5.032 8.641 11.851 1.00 11.32 114 CYS A CA 1
ATOM 858 C C . CYS A 1 114 ? 4.801 7.542 12.891 1.00 12.43 114 CYS A C 1
ATOM 859 O O . CYS A 1 114 ? 4.195 7.778 13.932 1.00 12.43 114 CYS A O 1
ATOM 862 N N . HIS A 1 115 ? 5.277 6.338 12.613 1.00 11.85 115 HIS A N 1
ATOM 863 C CA . HIS A 1 115 ? 4.907 5.229 13.500 1.00 13.03 115 HIS A CA 1
ATOM 864 C C . HIS A 1 115 ? 5.677 5.266 14.790 1.00 14.61 115 HIS A C 1
ATOM 865 O O . HIS A 1 115 ? 5.320 4.535 15.718 1.00 17.05 115 HIS A O 1
ATOM 872 N N . ALA A 1 116 ? 6.666 6.148 14.920 1.00 12.98 116 ALA A N 1
ATOM 873 C CA . ALA A 1 116 ? 7.247 6.355 16.247 1.00 14.89 116 ALA A CA 1
ATOM 874 C C . ALA A 1 116 ? 6.335 7.148 17.171 1.00 16.53 116 ALA A C 1
ATOM 875 O O . ALA A 1 116 ? 6.465 7.053 18.393 1.00 17.51 116 ALA A O 1
ATOM 877 N N . ILE A 1 117 ? 5.440 7.947 16.609 1.00 13.89 117 ILE A N 1
ATOM 878 C CA . ILE A 1 117 ? 4.565 8.780 17.441 1.00 13.73 117 ILE A CA 1
ATOM 879 C C . ILE A 1 117 ? 3.098 8.415 17.370 1.00 13.13 117 ILE A C 1
ATOM 880 O O . ILE A 1 117 ? 2.301 8.953 18.143 1.00 17.18 117 ILE A O 1
ATOM 885 N N A VAL A 1 118 ? 2.756 7.436 16.549 0.56 14.22 118 VAL A N 1
ATOM 886 N N B VAL A 1 118 ? 2.697 7.583 16.410 0.44 13.74 118 VAL A N 1
ATOM 887 C CA A VAL A 1 118 ? 1.380 6.930 16.510 0.56 14.35 118 VAL A CA 1
ATOM 888 C CA B VAL A 1 118 ? 1.296 7.251 16.142 0.44 14.01 118 VAL A CA 1
ATOM 889 C C A VAL A 1 118 ? 1.163 5.771 17.468 0.56 13.61 118 VAL A C 1
ATOM 890 C C B VAL A 1 118 ? 0.633 6.696 17.405 0.44 13.85 118 VAL A C 1
ATOM 891 O O A VAL A 1 118 ? 1.954 4.824 17.576 0.56 16.10 118 VAL A O 1
ATOM 892 O O B VAL A 1 118 ? 1.239 5.957 18.178 0.44 13.99 118 VAL A O 1
ATOM 899 N N A THR A 1 119 ? 0.054 5.866 18.187 0.56 11.28 119 THR A N 1
ATOM 900 N N B THR A 1 119 ? -0.615 7.082 17.610 0.44 14.77 119 THR A N 1
ATOM 901 C CA A THR A 1 119 ? -0.528 4.788 18.963 0.56 12.99 119 THR A CA 1
ATOM 902 C CA B THR A 1 119 ? -1.506 6.612 18.657 0.44 15.26 119 THR A CA 1
ATOM 903 C C A THR A 1 119 ? -1.794 4.353 18.233 0.56 14.85 119 THR A C 1
ATOM 904 C C B THR A 1 119 ? -2.232 5.358 18.184 0.44 14.36 119 THR A C 1
ATOM 905 O O A THR A 1 119 ? -2.799 5.073 18.268 0.56 14.82 119 THR A O 1
ATOM 906 O O B THR A 1 119 ? -3.052 5.472 17.270 0.44 13.89 119 THR A O 1
ATOM 913 N N A PRO A 1 120 ? -1.728 3.210 17.554 0.56 13.97 120 PRO A N 1
ATOM 914 N N B PRO A 1 120 ? -1.973 4.177 18.730 0.44 13.55 120 PRO A N 1
ATOM 915 C CA A PRO A 1 120 ? -2.811 2.821 16.652 0.56 13.65 120 PRO A CA 1
ATOM 916 C CA B PRO A 1 120 ? -2.685 2.992 18.215 0.44 14.21 120 PRO A CA 1
ATOM 917 C C A PRO A 1 120 ? -4.014 2.473 17.515 0.56 14.80 120 PRO A C 1
ATOM 918 C C B PRO A 1 120 ? -4.181 3.064 18.489 0.44 15.78 120 PRO A C 1
ATOM 919 O O A PRO A 1 120 ? -3.919 1.887 18.581 0.56 15.48 120 PRO A O 1
ATOM 920 O O B PRO A 1 120 ? -4.534 3.353 19.644 0.44 30.95 120 PRO A O 1
ATOM 927 N N A LYS A 1 121 ? -5.157 2.884 17.010 0.56 18.27 121 LYS A N 1
ATOM 928 N N B LYS A 1 121 ? -5.049 2.823 17.509 0.44 16.80 121 LYS A N 1
ATOM 929 C CA A LYS A 1 121 ? -6.445 2.677 17.630 0.56 18.94 121 LYS A CA 1
ATOM 930 C CA B LYS A 1 121 ? -6.483 2.694 17.745 0.44 19.52 121 LYS A CA 1
ATOM 931 C C A LYS A 1 121 ? -6.913 1.235 17.444 0.56 22.62 121 LYS A C 1
ATOM 932 C C B LYS A 1 121 ? -6.908 1.241 17.442 0.44 22.34 121 LYS A C 1
ATOM 933 O O . LYS A 1 121 ? -7.571 0.677 18.319 1.00 23.09 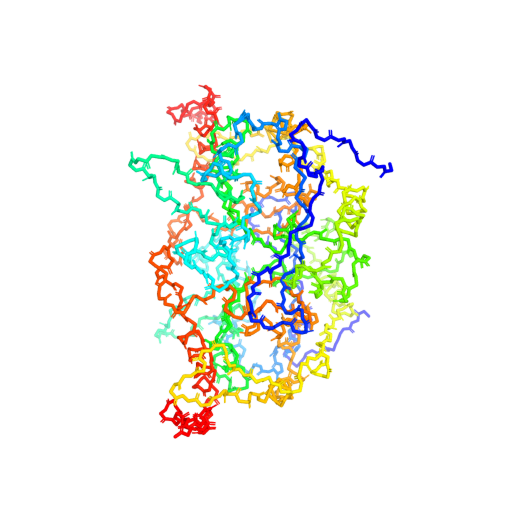121 LYS A O 1
ATOM 939 N N . ARG A 1 122 ? -6.538 0.728 16.271 1.00 20.04 122 ARG A N 1
ATOM 940 C CA . ARG A 1 122 ? -6.898 -0.641 15.924 1.00 19.79 122 ARG A CA 1
ATOM 941 C C . ARG A 1 122 ? -8.397 -0.946 16.202 1.00 18.94 122 ARG A C 1
ATOM 942 O O . ARG A 1 122 ? -8.782 -1.851 16.918 1.00 21.90 122 ARG A O 1
ATOM 950 N N . ASP A 1 123 ? -9.164 -0.082 15.549 1.00 20.93 123 ASP A N 1
ATOM 951 C CA . ASP A 1 123 ? -10.608 -0.189 15.743 1.00 21.33 123 ASP A CA 1
ATOM 952 C C . ASP A 1 123 ? -11.236 -1.078 14.674 1.00 19.89 123 ASP A C 1
ATOM 953 O O . ASP A 1 123 ? -10.529 -1.766 13.959 1.00 15.85 123 ASP A O 1
ATOM 958 N N . GLU A 1 124 ? -12.568 -1.056 14.563 1.00 18.74 124 GLU A N 1
ATOM 959 C CA . GLU A 1 124 ? -13.248 -1.886 13.579 1.00 18.56 124 GLU A CA 1
ATOM 960 C C . GLU A 1 124 ? -12.726 -1.721 12.178 1.00 16.94 124 GLU A C 1
ATOM 961 O O . GLU A 1 124 ? -12.695 -2.735 11.468 1.00 17.30 124 GLU A O 1
ATOM 967 N N . ALA A 1 125 ? -12.303 -0.532 11.733 1.00 15.81 125 ALA A N 1
ATOM 968 C CA . ALA A 1 125 ? -11.804 -0.377 10.376 1.00 16.81 125 ALA A CA 1
ATOM 969 C C . ALA A 1 125 ? -10.448 -1.046 10.177 1.00 14.63 125 ALA A C 1
ATOM 970 O O . ALA A 1 125 ? -10.072 -1.451 9.078 1.00 16.37 125 ALA A O 1
ATOM 972 N N . TRP A 1 126 ? -9.706 -1.155 11.296 1.00 15.31 126 TRP A N 1
ATOM 973 C CA . TRP A 1 126 ? -8.428 -1.886 11.308 1.00 14.20 126 TRP A CA 1
ATOM 974 C C . TRP A 1 126 ? -8.736 -3.371 11.120 1.00 15.69 126 TRP A C 1
ATOM 975 O O . TRP A 1 126 ? -8.185 -3.997 10.205 1.00 15.29 126 TRP A O 1
ATOM 986 N N . CYS A 1 127 ? -9.620 -3.935 11.934 1.00 12.85 127 CYS A N 1
ATOM 987 C CA . CYS A 1 127 ? -9.996 -5.330 11.733 1.00 12.94 127 CYS A CA 1
ATOM 988 C C . CYS A 1 127 ? -10.455 -5.619 10.294 1.00 16.39 127 CYS A C 1
ATOM 989 O O . CYS A 1 127 ? -10.099 -6.649 9.711 1.00 14.96 127 CYS A O 1
ATOM 992 N N . ALA A 1 128 ? -11.260 -4.717 9.757 1.00 13.92 128 ALA A N 1
ATOM 993 C CA . ALA A 1 128 ? -11.946 -4.903 8.490 1.00 15.02 128 ALA A CA 1
ATOM 994 C C . ALA A 1 128 ? -10.991 -4.880 7.327 1.00 13.91 128 ALA A C 1
ATOM 995 O O . ALA A 1 128 ? -11.325 -5.333 6.242 1.00 15.44 128 ALA A O 1
ATOM 997 N N . THR A 1 129 ? -9.781 -4.377 7.519 1.00 14.51 129 THR A N 1
ATOM 998 C CA . THR A 1 129 ? -8.755 -4.378 6.480 1.00 15.64 129 THR A CA 1
ATOM 999 C C . THR A 1 129 ? -8.407 -5.811 6.109 1.00 17.31 129 THR A C 1
ATOM 1000 O O . THR A 1 129 ? -8.179 -6.120 4.936 1.00 16.51 129 THR A O 1
ATOM 1004 N N . CYS A 1 130 ? -8.370 -6.682 7.121 1.00 13.67 130 CYS A N 1
ATOM 1005 C CA . CYS A 1 130 ? -8.194 -8.104 6.877 1.00 12.30 130 CYS A CA 1
ATOM 1006 C C . CYS A 1 130 ? -9.520 -8.853 6.816 1.00 12.74 130 CYS A C 1
ATOM 1007 O O . CYS A 1 130 ? -9.687 -9.705 5.946 1.00 15.48 130 CYS A O 1
ATOM 1010 N N . HIS A 1 131 ? -10.417 -8.642 7.727 1.00 11.92 131 HIS A N 1
ATOM 1011 C CA . HIS A 1 131 ? -11.715 -9.324 7.820 1.00 13.78 131 HIS A CA 1
ATOM 1012 C C . HIS A 1 131 ? -12.678 -8.660 6.843 1.00 14.02 131 HIS A C 1
ATOM 1013 O O . HIS A 1 131 ? -13.482 -7.793 7.173 1.00 14.71 131 HIS A O 1
ATOM 1020 N N . ASN A 1 132 ? -12.493 -9.048 5.590 1.00 18.01 132 ASN A N 1
ATOM 1021 C CA . ASN A 1 132 ? -12.813 -8.238 4.413 1.00 19.25 132 ASN A CA 1
ATOM 1022 C C . ASN A 1 132 ? -13.597 -8.980 3.353 1.00 18.15 132 ASN A C 1
ATOM 1023 O O . ASN A 1 132 ? -13.657 -8.489 2.209 1.00 23.34 132 ASN A O 1
ATOM 1028 N N . ILE A 1 133 ? -14.188 -10.107 3.630 1.00 18.97 133 ILE A N 1
ATOM 1029 C CA . ILE A 1 133 ? -14.893 -10.915 2.628 1.00 19.99 133 ILE A CA 1
ATOM 1030 C C . ILE A 1 133 ? -16.004 -10.229 1.858 1.00 21.75 133 ILE A C 1
ATOM 1031 O O . ILE A 1 133 ? -16.771 -9.434 2.388 1.00 21.48 133 ILE A O 1
ATOM 1036 N N . THR A 1 134 ? -16.162 -10.654 0.594 1.00 19.85 134 THR A N 1
ATOM 1037 C CA . THR A 1 134 ? -17.248 -10.194 -0.234 1.00 21.08 134 THR A CA 1
ATOM 1038 C C . THR A 1 134 ? -18.613 -10.466 0.397 1.00 25.53 134 THR A C 1
ATOM 1039 O O . THR A 1 134 ? -18.872 -11.519 0.966 1.00 23.05 134 THR A O 1
ATOM 1043 N N . PRO A 1 135 ? -19.534 -9.496 0.294 1.00 31.33 135 PRO A N 1
ATOM 1044 C CA . PRO A 1 135 ? -20.906 -9.738 0.752 1.00 30.62 135 PRO A CA 1
ATOM 1045 C C . PRO A 1 135 ? -21.587 -10.875 0.042 1.00 26.83 135 PRO A C 1
ATOM 1046 O O . PRO A 1 135 ? -22.590 -11.393 0.517 1.00 33.32 135 PRO A O 1
ATOM 1050 N N . SER A 1 136 ? -21.074 -11.329 -1.084 1.00 29.75 136 SER A N 1
ATOM 1051 C CA . SER A 1 136 ? -21.695 -12.430 -1.808 1.00 28.11 136 SER A CA 1
ATOM 1052 C C . SER A 1 136 ? -21.575 -13.791 -1.148 1.00 32.85 136 SER A C 1
ATOM 1053 O O . SER A 1 136 ? -22.344 -14.724 -1.422 1.00 31.09 136 SER A O 1
ATOM 1056 N N . MET A 1 137 ? -20.590 -13.989 -0.264 1.00 24.87 137 MET A N 1
ATOM 1057 C CA . MET A 1 137 ? -20.495 -15.289 0.410 1.00 24.81 137 MET A CA 1
ATOM 1058 C C . MET A 1 137 ? -21.769 -15.619 1.160 1.00 25.87 137 MET A C 1
ATOM 1059 O O . MET A 1 137 ? -22.272 -14.759 1.877 1.00 24.14 137 MET A O 1
ATOM 1064 N N . THR A 1 138 ? -22.317 -16.817 1.048 1.00 28.73 138 THR A N 1
ATOM 1065 C CA . THR A 1 138 ? -23.542 -17.132 1.776 1.00 27.39 138 THR A CA 1
ATOM 1066 C C . THR A 1 138 ? -23.242 -17.761 3.121 1.00 25.84 138 THR A C 1
ATOM 1067 O O . THR A 1 138 ? -22.145 -18.257 3.378 1.00 23.06 138 THR A O 1
ATOM 1071 N N . PRO A 1 139 ? -24.204 -17.840 4.037 1.00 26.00 139 PRO A N 1
ATOM 1072 C CA . PRO A 1 139 ? -23.986 -18.600 5.270 1.00 23.25 139 PRO A CA 1
ATOM 1073 C C . PRO A 1 139 ? -23.678 -20.068 5.053 1.00 22.20 139 PRO A C 1
ATOM 1074 O O . PRO A 1 139 ? -22.917 -20.672 5.810 1.00 22.24 139 PRO A O 1
ATOM 1078 N N . GLU A 1 140 ? -24.227 -20.698 4.011 1.00 24.67 140 GLU A N 1
ATOM 1079 C CA . GLU A 1 140 ? -23.834 -22.069 3.688 1.00 24.31 140 GLU A CA 1
ATOM 1080 C C . GLU A 1 140 ? -22.363 -22.194 3.283 1.00 21.22 140 GLU A C 1
ATOM 1081 O O . GLU A 1 140 ? -21.666 -23.141 3.696 1.00 22.17 140 GLU A O 1
ATOM 1087 N N . GLN A 1 141 ? -21.877 -21.249 2.476 1.00 23.39 141 GLN A N 1
ATOM 1088 C CA . GLN A 1 141 ? -20.454 -21.223 2.119 1.00 24.71 141 GLN A CA 1
ATOM 1089 C C . GLN A 1 141 ? -19.576 -21.028 3.353 1.00 20.24 141 GLN A C 1
ATOM 1090 O O . GLN A 1 141 ? -18.543 -21.653 3.536 1.00 19.14 141 GLN A O 1
ATOM 1096 N N . MET A 1 142 ? -20.002 -20.150 4.258 1.00 21.32 142 MET A N 1
ATOM 1097 C CA . MET A 1 142 ? -19.250 -19.988 5.534 1.00 18.34 142 MET A CA 1
ATOM 1098 C C . MET A 1 142 ? -19.123 -21.273 6.287 1.00 17.89 142 MET A C 1
ATOM 1099 O O . MET A 1 142 ? -18.066 -21.618 6.804 1.00 20.94 142 MET A O 1
ATOM 1104 N N . GLN A 1 143 ? -20.249 -22.052 6.361 1.00 18.60 143 GLN A N 1
ATOM 1105 C CA . GLN A 1 143 ? -20.201 -23.317 7.064 1.00 18.78 143 GLN A CA 1
ATOM 1106 C C . GLN A 1 143 ? -19.228 -24.292 6.429 1.00 16.45 143 GLN A C 1
ATOM 1107 O O . GLN A 1 143 ? -18.434 -24.972 7.062 1.00 22.54 143 GLN A O 1
ATOM 1113 N N . LYS A 1 144 ? -19.280 -24.343 5.091 1.00 21.15 144 LYS A N 1
ATOM 1114 C CA . LYS A 1 144 ? -18.347 -25.243 4.412 1.00 22.93 144 LYS A CA 1
ATOM 1115 C C . LYS A 1 144 ? -16.904 -24.833 4.613 1.00 19.75 144 LYS A C 1
ATOM 1116 O O . LYS A 1 144 ? -16.004 -25.654 4.724 1.00 22.12 144 LYS A O 1
ATOM 1122 N N . GLY A 1 145 ? -16.710 -23.499 4.696 1.00 23.13 145 GLY A N 1
ATOM 1123 C CA . GLY A 1 145 ? -15.351 -23.029 4.917 1.00 19.68 145 GLY A CA 1
ATOM 1124 C C . GLY A 1 145 ? -14.798 -23.461 6.248 1.00 15.96 145 GLY A C 1
ATOM 1125 O O . GLY A 1 145 ? -13.682 -23.908 6.472 1.00 20.29 145 GLY A O 1
ATOM 1126 N N . ILE A 1 146 ? -15.705 -23.311 7.224 1.00 18.46 146 ILE A N 1
ATOM 1127 C CA . ILE A 1 146 ? -15.359 -23.688 8.580 1.00 20.53 146 ILE A CA 1
ATOM 1128 C C . ILE A 1 146 ? -15.080 -25.184 8.693 1.00 24.92 146 ILE A C 1
ATOM 1129 O O . ILE A 1 146 ? -14.085 -25.547 9.332 1.00 22.15 146 ILE A O 1
ATOM 1134 N N . ASN A 1 147 ? -15.958 -25.957 8.040 1.00 29.33 147 ASN A N 1
ATOM 1135 C CA . ASN A 1 147 ? -15.812 -27.410 8.079 1.00 31.66 147 ASN A CA 1
ATOM 1136 C C . ASN A 1 147 ? -14.771 -27.948 7.107 1.00 34.70 147 ASN A C 1
ATOM 1137 O O . ASN A 1 147 ? -14.425 -29.140 7.171 1.00 32.41 147 ASN A O 1
ATOM 1142 N N . GLY A 1 148 ? -14.257 -27.138 6.177 1.00 26.33 148 GLY A N 1
ATOM 1143 C CA . GLY A 1 148 ? -13.159 -27.594 5.352 1.00 25.83 148 GLY A CA 1
ATOM 1144 C C . GLY A 1 148 ? -13.651 -28.333 4.119 1.00 28.01 148 GLY A C 1
ATOM 1145 O O . GLY A 1 148 ? -12.857 -28.995 3.429 1.00 33.29 148 GLY A O 1
ATOM 1146 N N . THR A 1 149 ? -14.924 -28.217 3.818 1.00 24.61 149 THR A N 1
ATOM 1147 C CA . THR A 1 149 ? -15.531 -28.934 2.702 1.00 26.84 149 THR A CA 1
ATOM 1148 C C . THR A 1 149 ? -15.877 -27.979 1.585 1.00 24.79 149 THR A C 1
ATOM 1149 O O . THR A 1 149 ? -16.470 -28.291 0.568 1.00 28.55 149 THR A O 1
ATOM 1153 N N . LEU A 1 150 ? -15.490 -26.707 1.704 1.00 22.86 150 LEU A N 1
ATOM 1154 C CA . LEU A 1 150 ? -15.748 -25.779 0.625 1.00 24.67 150 LEU A CA 1
ATOM 1155 C C . LEU A 1 150 ? -14.907 -26.194 -0.602 1.00 24.47 150 LEU A C 1
ATOM 1156 O O . LEU A 1 150 ? -13.731 -26.467 -0.428 1.00 25.98 150 LEU A O 1
ATOM 1161 N N . LEU A 1 151 ? -15.521 -26.208 -1.772 1.00 28.68 151 LEU A N 1
ATOM 1162 C CA . LEU A 1 151 ? -14.763 -26.597 -2.968 1.00 33.98 151 LEU A CA 1
ATOM 1163 C C . LEU A 1 151 ? -13.703 -25.563 -3.302 1.00 33.26 151 LEU A C 1
ATOM 1164 O O . LEU A 1 151 ? -14.021 -24.375 -3.223 1.00 26.17 151 LEU A O 1
ATOM 1169 N N . PRO A 1 152 ? -12.511 -25.971 -3.691 1.00 34.89 152 PRO A N 1
ATOM 1170 C CA . PRO A 1 152 ? -11.445 -24.997 -3.928 1.00 35.42 152 PRO A CA 1
ATOM 1171 C C . PRO A 1 152 ? -11.837 -23.960 -4.991 1.00 31.08 152 PRO A C 1
ATOM 1172 O O . PRO A 1 152 ? -11.355 -22.821 -4.888 1.00 30.54 152 PRO A O 1
ATOM 1176 N N . GLY A 1 153 ? -12.656 -24.337 -5.954 1.00 31.26 153 GLY A N 1
ATOM 1177 C CA . GLY A 1 153 ? -13.133 -23.410 -6.967 1.00 30.14 153 GLY A CA 1
ATOM 1178 C C . GLY A 1 153 ? -14.055 -22.366 -6.365 1.00 28.64 153 GLY A C 1
ATOM 1179 O O . GLY A 1 153 ? -14.126 -21.225 -6.820 1.00 25.90 153 GLY A O 1
ATOM 1180 N N . ASP A 1 154 ? -14.784 -22.735 -5.314 1.00 24.11 154 ASP A N 1
ATOM 1181 C CA . ASP A 1 154 ? -15.651 -21.806 -4.617 1.00 22.94 154 ASP A CA 1
ATOM 1182 C C . ASP A 1 154 ? -14.804 -20.855 -3.766 1.00 17.17 154 ASP A C 1
ATOM 1183 O O . ASP A 1 154 ? -15.114 -19.653 -3.741 1.00 19.94 154 ASP A O 1
ATOM 1188 N N . ASN A 1 155 ? -13.779 -21.377 -3.118 1.00 18.88 155 ASN A N 1
ATOM 1189 C CA . ASN A 1 155 ? -12.908 -20.487 -2.328 1.00 19.82 155 ASN A CA 1
ATOM 1190 C C . ASN A 1 155 ? -12.287 -19.461 -3.281 1.00 21.46 155 ASN A C 1
ATOM 1191 O O . ASN A 1 155 ? -12.337 -18.235 -3.109 1.00 19.81 155 ASN A O 1
ATOM 1196 N N . GLU A 1 156 ? -11.726 -19.929 -4.396 1.00 23.16 156 GLU A N 1
ATOM 1197 C CA . GLU A 1 156 ? -11.044 -18.962 -5.277 1.00 26.87 156 GLU A CA 1
ATOM 1198 C C . GLU A 1 156 ? -11.999 -17.955 -5.891 1.00 22.82 156 GLU A C 1
ATOM 1199 O O . GLU A 1 156 ? -11.631 -16.784 -6.117 1.00 23.30 156 GLU A O 1
ATOM 1205 N N . ALA A 1 157 ? -13.233 -18.360 -6.176 1.00 22.45 157 ALA A N 1
ATOM 1206 C CA . ALA A 1 157 ? -14.176 -17.429 -6.762 1.00 21.17 157 ALA A CA 1
ATOM 1207 C C . ALA A 1 157 ? -14.521 -16.327 -5.742 1.00 19.06 157 ALA A C 1
ATOM 1208 O O . ALA A 1 157 ? -14.560 -15.173 -6.145 1.00 21.26 157 ALA A O 1
ATOM 1210 N N . LEU A 1 158 ? -14.733 -16.730 -4.497 1.00 17.97 158 LEU A N 1
ATOM 1211 C CA . LEU A 1 158 ? -15.023 -15.748 -3.436 1.00 17.33 158 LEU A CA 1
ATOM 1212 C C . LEU A 1 158 ? -13.825 -14.814 -3.247 1.00 18.29 158 LEU A C 1
ATOM 1213 O O . LEU A 1 158 ? -13.993 -13.605 -3.106 1.00 16.34 158 LEU A O 1
ATOM 1218 N N . ALA A 1 159 ? -12.623 -15.390 -3.243 1.00 17.24 159 ALA A N 1
ATOM 1219 C CA . ALA A 1 159 ? -11.422 -14.587 -3.064 1.00 16.67 159 ALA A CA 1
ATOM 1220 C C . ALA A 1 159 ? -11.262 -13.605 -4.214 1.00 19.42 159 ALA A C 1
ATOM 1221 O O . ALA A 1 159 ? -10.952 -12.422 -4.054 1.00 17.83 159 ALA A O 1
ATOM 1223 N N . ALA A 1 160 ? -11.483 -14.082 -5.450 1.00 19.09 160 ALA A N 1
ATOM 1224 C CA . ALA A 1 160 ? -11.312 -13.178 -6.587 1.00 17.59 160 ALA A CA 1
ATOM 1225 C C . ALA A 1 160 ? -12.338 -12.079 -6.610 1.00 16.03 160 ALA A C 1
ATOM 1226 O O . ALA A 1 160 ? -12.059 -10.925 -6.941 1.00 19.38 160 ALA A O 1
ATOM 1228 N N . GLU A 1 161 ? -13.574 -12.390 -6.276 1.00 17.24 161 GLU A N 1
ATOM 1229 C CA . GLU A 1 161 ? -14.627 -11.386 -6.222 1.00 19.41 161 GLU A CA 1
ATOM 1230 C C . GLU A 1 161 ? -14.268 -10.319 -5.203 1.00 22.39 161 GLU A C 1
ATOM 1231 O O . GLU A 1 161 ? -14.387 -9.117 -5.402 1.00 21.68 161 GLU A O 1
ATOM 1237 N N . THR A 1 162 ? -13.768 -10.782 -4.065 1.00 17.58 162 THR A N 1
ATOM 1238 C CA . THR A 1 162 ? -13.359 -9.834 -3.024 1.00 16.87 162 THR A CA 1
ATOM 1239 C C . THR A 1 162 ? -12.233 -8.953 -3.488 1.00 18.00 162 THR A C 1
ATOM 1240 O O . THR A 1 162 ? -12.283 -7.711 -3.394 1.00 18.27 162 THR A O 1
ATOM 1244 N N . VAL A 1 163 ? -11.150 -9.547 -4.001 1.00 17.47 163 VAL A N 1
ATOM 1245 C CA . VAL A 1 163 ? -9.986 -8.791 -4.444 1.00 17.24 163 VAL A CA 1
ATOM 1246 C C . VAL A 1 163 ? -10.369 -7.784 -5.527 1.00 22.78 163 VAL A C 1
ATOM 1247 O O . VAL A 1 163 ? -9.912 -6.628 -5.526 1.00 21.26 163 VAL A O 1
ATOM 1251 N N . LEU A 1 164 ? -11.231 -8.222 -6.453 1.00 20.69 164 LEU A N 1
ATOM 1252 C CA . LEU A 1 164 ? -11.495 -7.327 -7.581 1.00 25.21 164 LEU A CA 1
ATOM 1253 C C . LEU A 1 164 ? -12.355 -6.151 -7.190 1.00 25.07 164 LEU A C 1
ATOM 1254 O O . LEU A 1 164 ? -12.314 -5.118 -7.884 1.00 27.89 164 LEU A O 1
ATOM 1259 N N . ALA A 1 165 ? -13.112 -6.232 -6.110 1.00 24.25 165 ALA A N 1
ATOM 1260 C CA . ALA A 1 165 ? -13.925 -5.106 -5.679 1.00 25.12 165 ALA A CA 1
ATOM 1261 C C . ALA A 1 165 ? -13.204 -4.221 -4.647 1.00 26.28 165 ALA A C 1
ATOM 1262 O O . ALA A 1 165 ? -13.832 -3.267 -4.169 1.00 26.76 165 ALA A O 1
ATOM 1264 N N . GLN A 1 166 ? -11.962 -4.550 -4.305 1.00 22.81 166 GLN A N 1
ATOM 1265 C CA . GLN A 1 166 ? -11.292 -3.766 -3.263 1.00 20.15 166 GLN A CA 1
ATOM 1266 C C . GLN A 1 166 ? -10.929 -2.401 -3.831 1.00 22.60 166 GLN A C 1
ATOM 1267 O O . GLN A 1 166 ? -10.526 -2.264 -4.983 1.00 28.73 166 GLN A O 1
ATOM 1273 N N . LYS A 1 167 ? -11.085 -1.414 -2.964 1.00 23.32 167 LYS A N 1
ATOM 1274 C CA . LYS A 1 167 ? -10.775 -0.043 -3.331 1.00 29.01 167 LYS A CA 1
ATOM 1275 C C . LYS A 1 167 ? -9.942 0.571 -2.197 1.00 27.22 167 LYS A C 1
ATOM 1276 O O . LYS A 1 167 ? -10.210 0.285 -1.043 1.00 34.35 167 LYS A O 1
ATOM 1282 N N . THR A 1 168 ? -8.934 1.327 -2.581 1.00 27.39 168 THR A N 1
ATOM 1283 C CA . THR A 1 168 ? -8.076 2.023 -1.646 1.00 32.18 168 THR A CA 1
ATOM 1284 C C . THR A 1 168 ? -8.637 3.426 -1.397 1.00 26.52 168 THR A C 1
ATOM 1285 O O . THR A 1 168 ? -9.100 4.041 -2.353 1.00 26.99 168 THR A O 1
ATOM 1289 N N . VAL A 1 169 ? -8.603 3.843 -0.149 1.00 21.47 169 VAL A N 1
ATOM 1290 C CA . VAL A 1 169 ? -9.142 5.170 0.182 1.00 26.39 169 VAL A CA 1
ATOM 1291 C C . VAL A 1 169 ? -8.088 6.215 -0.124 1.00 24.59 169 VAL A C 1
ATOM 1292 O O . VAL A 1 169 ? -6.958 6.009 0.300 1.00 28.48 169 VAL A O 1
ATOM 1296 N N . GLU A 1 170 ? -8.418 7.265 -0.839 1.00 24.97 170 GLU A N 1
ATOM 1297 C CA . GLU A 1 170 ? -7.464 8.311 -1.202 1.00 26.49 170 GLU A CA 1
ATOM 1298 C C . GLU A 1 170 ? -7.258 9.237 -0.006 1.00 19.73 170 GLU A C 1
ATOM 1299 O O . GLU A 1 170 ? -8.238 9.692 0.535 1.00 21.16 170 GLU A O 1
ATOM 1305 N N . PRO A 1 171 ? -6.044 9.506 0.416 1.00 22.08 171 PRO A N 1
ATOM 1306 C CA . PRO A 1 171 ? -5.824 10.455 1.518 1.00 20.04 171 PRO A CA 1
ATOM 1307 C C . PRO A 1 171 ? -6.175 11.868 1.071 1.00 18.89 171 PRO A C 1
ATOM 1308 O O . PRO A 1 171 ? -6.033 12.237 -0.096 1.00 22.66 171 PRO A O 1
ATOM 1312 N N . VAL A 1 172 ? -6.685 12.674 1.995 1.00 16.80 172 VAL A N 1
ATOM 1313 C CA . VAL A 1 172 ? -7.006 14.031 1.577 1.00 16.54 172 VAL A CA 1
ATOM 1314 C C . VAL A 1 172 ? -5.713 14.704 1.186 1.00 16.35 172 VAL A C 1
ATOM 1315 O O . VAL A 1 172 ? -4.608 14.469 1.610 1.00 15.85 172 VAL A O 1
ATOM 1319 N N . SER A 1 173 ? -5.929 15.682 0.287 1.00 19.77 173 SER A N 1
ATOM 1320 C CA . SER A 1 173 ? -4.814 16.510 -0.178 1.00 17.56 173 SER A CA 1
ATOM 1321 C C . SER A 1 173 ? -4.253 17.403 0.903 1.00 12.73 173 SER A C 1
ATOM 1322 O O . SER A 1 173 ? -5.060 17.995 1.623 1.00 16.38 173 SER A O 1
ATOM 1325 N N . PRO A 1 174 ? -2.944 17.520 0.989 1.00 15.72 174 PRO A N 1
ATOM 1326 C CA . PRO A 1 174 ? -2.365 18.476 1.945 1.00 16.41 174 PRO A CA 1
ATOM 1327 C C . PRO A 1 174 ? -2.769 19.929 1.755 1.00 16.99 174 PRO A C 1
ATOM 1328 O O . PRO A 1 174 ? -2.626 20.788 2.619 1.00 17.54 174 PRO A O 1
ATOM 1332 N N . MET A 1 175 ? -3.257 20.306 0.615 1.00 17.49 175 MET A N 1
ATOM 1333 C CA . MET A 1 175 ? -3.863 21.532 0.213 1.00 19.30 175 MET A CA 1
ATOM 1334 C C . MET A 1 175 ? -5.114 21.850 1.031 1.00 23.38 175 MET A C 1
ATOM 1335 O O . MET A 1 175 ? -5.459 23.034 1.085 1.00 20.83 175 MET A O 1
ATOM 1340 N N . LEU A 1 176 ? -5.780 20.848 1.596 1.00 17.77 176 LEU A N 1
ATOM 1341 C CA . LEU A 1 176 ? -6.896 21.132 2.475 1.00 16.44 176 LEU A CA 1
ATOM 1342 C C . LEU A 1 176 ? -6.526 21.363 3.932 1.00 16.73 176 LEU A C 1
ATOM 1343 O O . LEU A 1 176 ? -7.444 21.511 4.748 1.00 17.90 176 LEU A O 1
ATOM 1348 N N . ALA A 1 177 ? -5.242 21.412 4.196 1.00 15.12 177 ALA A N 1
ATOM 1349 C CA . ALA A 1 177 ? -4.696 21.679 5.525 1.00 15.82 177 ALA A CA 1
ATOM 1350 C C . ALA A 1 177 ? -3.759 22.882 5.471 1.00 14.76 177 ALA A C 1
ATOM 1351 O O . ALA A 1 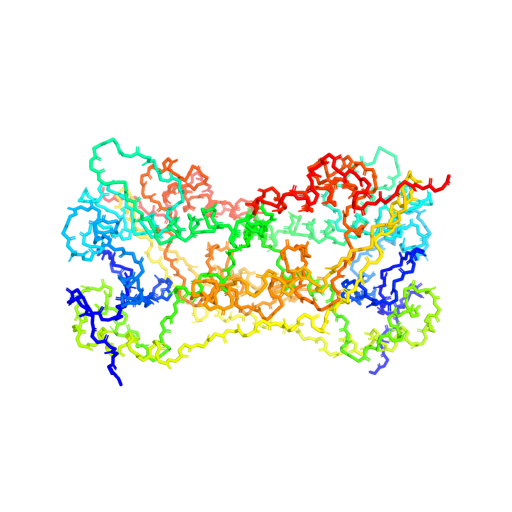177 ? -3.319 23.300 4.396 1.00 15.19 177 ALA A O 1
ATOM 1353 N N . PRO A 1 178 ? -3.472 23.495 6.608 1.00 15.68 178 PRO A N 1
ATOM 1354 C CA . PRO A 1 178 ? -2.702 24.742 6.560 1.00 16.13 178 PRO A CA 1
ATOM 1355 C C . PRO A 1 178 ? -1.362 24.607 5.879 1.00 14.60 178 PRO A C 1
ATOM 1356 O O . PRO A 1 178 ? -0.678 23.600 5.917 1.00 16.09 178 PRO A O 1
ATOM 1360 N N . TYR A 1 179 ? -0.950 25.695 5.208 1.00 12.60 179 TYR A N 1
ATOM 1361 C CA . TYR A 1 179 ? 0.335 25.723 4.554 1.00 15.14 179 TYR A CA 1
ATOM 1362 C C . TYR A 1 179 ? 1.453 25.772 5.576 1.00 16.11 179 TYR A C 1
ATOM 1363 O O . TYR A 1 179 ? 2.367 24.930 5.631 1.00 16.23 179 TYR A O 1
ATOM 1372 N N . LYS A 1 180 ? 1.403 26.801 6.414 1.00 15.80 180 LYS A N 1
ATOM 1373 C CA . LYS A 1 180 ? 2.246 26.904 7.595 1.00 16.28 180 LYS A CA 1
ATOM 1374 C C . LYS A 1 180 ? 1.382 27.190 8.819 1.00 16.88 180 LYS A C 1
ATOM 1375 O O . LYS A 1 180 ? 0.252 27.664 8.731 1.00 17.70 180 LYS A O 1
ATOM 1381 N N . VAL A 1 181 ? 1.974 26.871 9.973 1.00 14.01 181 VAL A N 1
ATOM 1382 C CA . VAL A 1 181 ? 1.321 27.171 11.239 1.00 14.48 181 VAL A CA 1
ATOM 1383 C C . VAL A 1 181 ? 2.359 27.867 12.102 1.00 15.88 181 VAL A C 1
ATOM 1384 O O . VAL A 1 181 ? 3.477 27.391 12.298 1.00 15.50 181 VAL A O 1
ATOM 1388 N N . VAL A 1 182 ? 1.962 29.056 12.546 1.00 16.32 182 VAL A N 1
ATOM 1389 C CA . VAL A 1 182 ? 2.852 29.825 13.448 1.00 14.66 182 VAL A CA 1
ATOM 1390 C C . VAL A 1 182 ? 2.522 29.391 14.859 1.00 15.43 182 VAL A C 1
ATOM 1391 O O . VAL A 1 182 ? 1.481 29.707 15.431 1.00 16.91 182 VAL A O 1
ATOM 1395 N N . ILE A 1 183 ? 3.375 28.519 15.410 1.00 14.42 183 ILE A N 1
ATOM 1396 C CA . ILE A 1 183 ? 3.099 27.949 16.713 1.00 13.14 183 ILE A CA 1
ATOM 1397 C C . ILE A 1 183 ? 3.662 28.888 17.774 1.00 14.20 183 ILE A C 1
ATOM 1398 O O . ILE A 1 183 ? 4.869 28.920 18.027 1.00 14.11 183 ILE A O 1
ATOM 1403 N N . ASP A 1 184 ? 2.769 29.679 18.361 1.00 15.89 184 ASP A N 1
ATOM 1404 C CA . ASP A 1 184 ? 3.170 30.752 19.251 1.00 17.57 184 ASP A CA 1
ATOM 1405 C C . ASP A 1 184 ? 2.503 30.661 20.627 1.00 15.74 184 ASP A C 1
ATOM 1406 O O . ASP A 1 184 ? 2.672 31.642 21.352 1.00 20.29 184 ASP A O 1
ATOM 1411 N N . ALA A 1 185 ? 1.877 29.561 20.980 1.00 17.16 185 ALA A N 1
ATOM 1412 C CA . ALA A 1 185 ? 1.132 29.411 22.227 1.00 20.86 185 ALA A CA 1
ATOM 1413 C C . ALA A 1 185 ? 1.984 29.780 23.441 1.00 25.25 185 ALA A C 1
ATOM 1414 O O . ALA A 1 185 ? 1.486 30.339 24.425 1.00 22.66 185 ALA A O 1
ATOM 1416 N N . LEU A 1 186 ? 3.274 29.446 23.364 1.00 18.70 186 LEU A N 1
ATOM 1417 C CA . LEU A 1 186 ? 4.182 29.533 24.503 1.00 17.42 186 LEU A CA 1
ATOM 1418 C C . LEU A 1 186 ? 5.230 30.611 24.327 1.00 16.95 186 LEU A C 1
ATOM 1419 O O . LEU A 1 186 ? 6.109 30.683 25.214 1.00 19.76 186 LEU A O 1
ATOM 1424 N N . ALA A 1 187 ? 5.194 31.421 23.295 1.00 17.34 187 ALA A N 1
ATOM 1425 C CA . ALA A 1 187 ? 6.366 32.188 22.890 1.00 19.03 187 ALA A CA 1
ATOM 1426 C C . ALA A 1 187 ? 6.870 33.091 24.007 1.00 20.89 187 ALA A C 1
ATOM 1427 O O . ALA A 1 187 ? 6.102 33.833 24.596 1.00 21.44 187 ALA A O 1
ATOM 1429 N N . ASP A 1 188 ? 8.145 32.994 24.293 1.00 20.71 188 ASP A N 1
ATOM 1430 C CA . ASP A 1 188 ? 8.775 33.696 25.422 1.00 20.30 188 ASP A CA 1
ATOM 1431 C C . ASP A 1 188 ? 10.273 33.747 25.185 1.00 21.06 188 ASP A C 1
ATOM 1432 O O . ASP A 1 188 ? 10.781 34.766 24.734 1.00 24.23 188 ASP A O 1
ATOM 1437 N N . LYS A 1 189 ? 10.984 32.657 25.469 1.00 20.33 189 LYS A N 1
ATOM 1438 C CA . LYS A 1 189 ? 12.420 32.643 25.265 1.00 18.35 189 LYS A CA 1
ATOM 1439 C C . LYS A 1 189 ? 12.802 32.585 23.787 1.00 20.69 189 LYS A C 1
ATOM 1440 O O . LYS A 1 189 ? 13.893 33.021 23.390 1.00 22.76 189 LYS A O 1
ATOM 1447 N N . TYR A 1 190 ? 11.913 32.043 22.956 1.00 16.96 190 TYR A N 1
ATOM 1448 C CA . TYR A 1 190 ? 12.093 31.958 21.525 1.00 16.89 190 TYR A CA 1
ATOM 1449 C C . TYR A 1 190 ? 10.944 32.626 20.772 1.00 16.62 190 TYR A C 1
ATOM 1450 O O . TYR A 1 190 ? 9.911 32.834 21.389 1.00 18.05 190 TYR A O 1
ATOM 1459 N N . GLU A 1 191 ? 11.163 32.965 19.513 1.00 18.27 191 GLU A N 1
ATOM 1460 C CA . GLU A 1 191 ? 10.145 33.369 18.572 1.00 16.79 191 GLU A CA 1
ATOM 1461 C C . GLU A 1 191 ? 9.244 32.148 18.320 1.00 17.30 191 GLU A C 1
ATOM 1462 O O . GLU A 1 191 ? 9.590 31.032 18.708 1.00 16.99 191 GLU A O 1
ATOM 1468 N N . PRO A 1 192 ? 8.080 32.376 17.737 1.00 21.72 192 PRO A N 1
ATOM 1469 C CA . PRO A 1 192 ? 7.204 31.251 17.364 1.00 17.71 192 PRO A CA 1
ATOM 1470 C C . PRO A 1 192 ? 7.959 30.305 16.439 1.00 19.26 192 PRO A C 1
ATOM 1471 O O . PRO A 1 192 ? 8.913 30.642 15.742 1.00 19.80 192 PRO A O 1
ATOM 1475 N N . SER A 1 193 ? 7.448 29.067 16.460 1.00 16.40 193 SER A N 1
ATOM 1476 C CA . SER A 1 193 ? 7.946 28.081 15.503 1.00 13.99 193 SER A CA 1
ATOM 1477 C C . SER A 1 193 ? 7.129 28.164 14.248 1.00 15.45 193 SER A C 1
ATOM 1478 O O . SER A 1 193 ? 5.896 27.974 14.318 1.00 15.48 193 SER A O 1
ATOM 1481 N N . ASN A 1 194 ? 7.755 28.489 13.128 1.00 15.06 194 ASN A N 1
ATOM 1482 C CA . ASN A 1 194 ? 7.035 28.577 11.863 1.00 16.42 194 ASN A CA 1
ATOM 1483 C C . ASN A 1 194 ? 7.010 27.202 11.197 1.00 16.74 194 ASN A C 1
ATOM 1484 O O . ASN A 1 194 ? 7.897 26.896 10.395 1.00 18.37 194 ASN A O 1
ATOM 1489 N N . PHE A 1 195 ? 6.015 26.438 11.608 1.00 15.21 195 PHE A N 1
ATOM 1490 C CA . PHE A 1 195 ? 5.993 25.007 11.226 1.00 14.88 195 PHE A CA 1
ATOM 1491 C C . PHE A 1 195 ? 5.537 24.848 9.789 1.00 12.75 195 PHE A C 1
ATOM 1492 O O . PHE A 1 195 ? 4.471 25.335 9.422 1.00 14.06 195 PHE A O 1
ATOM 1500 N N . THR A 1 196 ? 6.363 24.185 8.992 1.00 13.85 196 THR A N 1
ATOM 1501 C CA . THR A 1 196 ? 6.067 23.955 7.583 1.00 13.37 196 THR A CA 1
ATOM 1502 C C . THR A 1 196 ? 5.125 22.763 7.423 1.00 14.23 196 THR A C 1
ATOM 1503 O O . THR A 1 196 ? 5.459 21.675 6.960 1.00 13.57 196 THR A O 1
ATOM 1507 N N . HIS A 1 197 ? 3.903 23.007 7.841 1.00 12.18 197 HIS A N 1
ATOM 1508 C CA . HIS A 1 197 ? 2.856 22.018 7.956 1.00 12.40 197 HIS A CA 1
ATOM 1509 C C . HIS A 1 197 ? 2.637 21.292 6.650 1.00 13.17 197 HIS A C 1
ATOM 1510 O O . HIS A 1 197 ? 2.652 20.043 6.595 1.00 13.61 197 HIS A O 1
ATOM 1517 N N . ARG A 1 198 ? 2.380 22.034 5.559 1.00 14.39 198 ARG A N 1
ATOM 1518 C CA . ARG A 1 198 ? 2.085 21.366 4.268 1.00 16.00 198 ARG A CA 1
ATOM 1519 C C . ARG A 1 198 ? 3.298 20.678 3.671 1.00 16.51 198 ARG A C 1
ATOM 1520 O O . ARG A 1 198 ? 3.230 19.575 3.096 1.00 15.86 198 ARG A O 1
ATOM 1528 N N . ARG A 1 199 ? 4.466 21.290 3.802 1.00 14.98 199 ARG A N 1
ATOM 1529 C CA . ARG A 1 199 ? 5.706 20.708 3.337 1.00 13.58 199 ARG A CA 1
ATOM 1530 C C . ARG A 1 199 ? 5.927 19.334 4.010 1.00 16.47 199 ARG A C 1
ATOM 1531 O O . ARG A 1 199 ? 6.264 18.374 3.310 1.00 15.09 199 ARG A O 1
ATOM 1539 N N . HIS A 1 200 ? 5.690 19.326 5.332 1.00 14.62 200 HIS A N 1
ATOM 1540 C CA . HIS A 1 200 ? 5.836 18.107 6.141 1.00 13.05 200 HIS A CA 1
ATOM 1541 C C . HIS A 1 200 ? 4.908 17.005 5.635 1.00 12.59 200 HIS A C 1
ATOM 1542 O O . HIS A 1 200 ? 5.361 15.901 5.278 1.00 13.60 200 HIS A O 1
ATOM 1549 N N . LEU A 1 201 ? 3.620 17.274 5.578 1.00 13.14 201 LEU A N 1
ATOM 1550 C CA . LEU A 1 201 ? 2.632 16.260 5.228 1.00 12.43 201 LEU A CA 1
ATOM 1551 C C . LEU A 1 201 ? 2.883 15.789 3.800 1.00 15.89 201 LEU A C 1
ATOM 1552 O O . LEU A 1 201 ? 2.804 14.598 3.530 1.00 14.13 201 LEU A O 1
ATOM 1557 N N . THR A 1 202 ? 3.192 16.724 2.909 1.00 15.22 202 THR A N 1
ATOM 1558 C CA . THR A 1 202 ? 3.449 16.382 1.513 1.00 14.33 202 THR A CA 1
ATOM 1559 C C . THR A 1 202 ? 4.649 15.460 1.407 1.00 14.07 202 THR A C 1
ATOM 1560 O O . THR A 1 202 ? 4.541 14.452 0.701 1.00 16.42 202 THR A O 1
ATOM 1564 N N . SER A 1 203 ? 5.740 15.710 2.078 1.00 14.79 203 SER A N 1
ATOM 1565 C CA . SER A 1 203 ? 6.945 14.910 2.075 1.00 15.75 203 SER A CA 1
ATOM 1566 C C . SER A 1 203 ? 6.695 13.507 2.611 1.00 18.94 203 SER A C 1
ATOM 1567 O O . SER A 1 203 ? 7.150 12.506 2.069 1.00 18.00 203 SER A O 1
ATOM 1570 N N . LEU A 1 204 ? 5.948 13.450 3.720 1.00 14.66 204 LEU A N 1
ATOM 1571 C CA . LEU A 1 204 ? 5.650 12.176 4.360 1.00 15.09 204 LEU A CA 1
ATOM 1572 C C . LEU A 1 204 ? 4.776 11.315 3.458 1.00 18.29 204 LEU A C 1
ATOM 1573 O O . LEU A 1 204 ? 5.010 10.110 3.342 1.00 16.60 204 LEU A O 1
ATOM 1578 N N . MET A 1 205 ? 3.794 11.897 2.812 1.00 14.85 205 MET A N 1
ATOM 1579 C CA . MET A 1 205 ? 2.918 11.168 1.893 1.00 15.17 205 MET A CA 1
ATOM 1580 C C . MET A 1 205 ? 3.643 10.731 0.629 1.00 19.34 205 MET A C 1
ATOM 1581 O O . MET A 1 205 ? 3.386 9.655 0.068 1.00 18.42 205 MET A O 1
ATOM 1586 N N . GLU A 1 206 ? 4.568 11.552 0.120 1.00 18.12 206 GLU A N 1
ATOM 1587 C CA . GLU A 1 206 ? 5.230 11.214 -1.152 1.00 19.98 206 GLU A CA 1
ATOM 1588 C C . GLU A 1 206 ? 6.003 9.912 -1.029 1.00 19.81 206 GLU A C 1
ATOM 1589 O O . GLU A 1 206 ? 6.004 9.105 -1.966 1.00 21.59 206 GLU A O 1
ATOM 1595 N N . ARG A 1 207 ? 6.649 9.696 0.106 1.00 17.63 207 ARG A N 1
ATOM 1596 C CA . ARG A 1 207 ? 7.514 8.557 0.330 1.00 18.96 207 ARG A CA 1
ATOM 1597 C C . ARG A 1 207 ? 6.744 7.225 0.462 1.00 21.68 207 ARG A C 1
ATOM 1598 O O . ARG A 1 207 ? 7.391 6.155 0.402 1.00 22.20 207 ARG A O 1
ATOM 1606 N N . ILE A 1 208 ? 5.430 7.296 0.664 1.00 17.78 208 ILE A N 1
ATOM 1607 C CA . ILE A 1 208 ? 4.629 6.082 0.811 1.00 19.09 208 ILE A CA 1
ATOM 1608 C C . ILE A 1 208 ? 3.516 5.969 -0.202 1.00 21.87 208 ILE A C 1
ATOM 1609 O O . ILE A 1 208 ? 2.585 5.176 -0.067 1.00 21.04 208 ILE A O 1
ATOM 1614 N N . LYS A 1 209 ? 3.588 6.797 -1.270 1.00 24.47 209 LYS A N 1
ATOM 1615 C CA . LYS A 1 209 ? 2.389 6.899 -2.110 1.00 26.89 209 LYS A CA 1
ATOM 1616 C C . LYS A 1 209 ? 2.091 5.588 -2.839 1.00 23.69 209 LYS A C 1
ATOM 1617 O O . LYS A 1 209 ? 0.937 5.334 -3.201 1.00 34.86 209 LYS A O 1
ATOM 1623 N N . ASP A 1 210 ? 3.062 4.725 -3.072 1.00 22.33 210 ASP A N 1
ATOM 1624 C CA . ASP A 1 210 ? 2.601 3.507 -3.778 1.00 23.89 210 ASP A CA 1
ATOM 1625 C C . ASP A 1 210 ? 2.631 2.262 -2.920 1.00 27.74 210 ASP A C 1
ATOM 1626 O O . ASP A 1 210 ? 2.503 1.113 -3.389 1.00 23.69 210 ASP A O 1
ATOM 1631 N N . ASP A 1 211 ? 2.801 2.432 -1.605 1.00 22.42 211 ASP A N 1
ATOM 1632 C CA . ASP A 1 211 ? 3.007 1.321 -0.696 1.00 19.35 211 ASP A CA 1
ATOM 1633 C C . ASP A 1 211 ? 1.705 0.611 -0.391 1.00 18.44 211 ASP A C 1
ATOM 1634 O O . ASP A 1 211 ? 0.748 1.180 0.099 1.00 17.73 211 ASP A O 1
ATOM 1639 N N . LYS A 1 212 ? 1.643 -0.692 -0.717 1.00 17.12 212 LYS A N 1
ATOM 1640 C CA . LYS A 1 212 ? 0.376 -1.362 -0.667 1.00 14.48 212 LYS A CA 1
ATOM 1641 C C . LYS A 1 212 ? -0.096 -1.607 0.756 1.00 14.18 212 LYS A C 1
ATOM 1642 O O . LYS A 1 212 ? -1.310 -1.638 1.020 1.00 15.95 212 LYS A O 1
ATOM 1648 N N . LEU A 1 213 ? 0.865 -1.823 1.635 1.00 15.78 213 LEU A N 1
ATOM 1649 C CA . LEU A 1 213 ? 0.468 -2.038 3.029 1.00 14.09 213 LEU A CA 1
ATOM 1650 C C . LEU A 1 213 ? -0.094 -0.761 3.656 1.00 13.04 213 LEU A C 1
ATOM 1651 O O . LEU A 1 213 ? -1.177 -0.727 4.286 1.00 14.77 213 LEU A O 1
ATOM 1656 N N . ALA A 1 214 ? 0.644 0.325 3.455 1.00 14.38 214 ALA A N 1
ATOM 1657 C CA . ALA A 1 214 ? 0.171 1.619 3.947 1.00 14.00 214 ALA A CA 1
ATOM 1658 C C . ALA A 1 214 ? -1.172 1.947 3.357 1.00 13.54 214 ALA A C 1
ATOM 1659 O O . ALA A 1 214 ? -2.103 2.365 4.065 1.00 14.66 214 ALA A O 1
ATOM 1661 N N . GLN A 1 215 ? -1.318 1.795 2.042 1.00 15.34 215 GLN A N 1
ATOM 1662 C CA . GLN A 1 215 ? -2.571 2.135 1.378 1.00 15.98 215 GLN A CA 1
ATOM 1663 C C . GLN A 1 215 ? -3.783 1.428 1.949 1.00 15.71 215 GLN A C 1
ATOM 1664 O O . GLN A 1 215 ? -4.880 1.953 2.095 1.00 16.51 215 GLN A O 1
ATOM 1670 N N . ALA A 1 216 ? -3.631 0.134 2.294 1.00 14.02 216 ALA A N 1
ATOM 1671 C CA . ALA A 1 216 ? -4.688 -0.657 2.860 1.00 13.81 216 ALA A CA 1
ATOM 1672 C C . ALA A 1 216 ? -5.120 -0.243 4.251 1.00 11.12 216 ALA A C 1
ATOM 1673 O O . ALA A 1 216 ? -6.307 -0.227 4.536 1.00 14.52 216 ALA A O 1
ATOM 1675 N N . PHE A 1 217 ? -4.150 0.077 5.109 1.00 13.65 217 PHE A N 1
ATOM 1676 C CA . PHE A 1 217 ? -4.466 0.367 6.518 1.00 13.73 217 PHE A CA 1
ATOM 1677 C C . PHE A 1 217 ? -4.729 1.856 6.754 1.00 14.84 217 PHE A C 1
ATOM 1678 O O . PHE A 1 217 ? -5.411 2.174 7.731 1.00 15.76 217 PHE A O 1
ATOM 1686 N N . HIS A 1 218 ? -4.251 2.711 5.869 1.00 14.49 218 HIS A N 1
ATOM 1687 C CA . HIS A 1 218 ? -4.544 4.166 5.951 1.00 12.98 218 HIS A CA 1
ATOM 1688 C C . HIS A 1 218 ? -5.869 4.365 5.254 1.00 13.63 218 HIS A C 1
ATOM 1689 O O . HIS A 1 218 ? -5.938 4.822 4.109 1.00 16.72 218 HIS A O 1
ATOM 1696 N N . ASN A 1 219 ? -6.919 3.945 5.940 1.00 14.94 219 ASN A N 1
ATOM 1697 C CA . ASN A 1 219 ? -8.153 3.670 5.208 1.00 14.84 219 ASN A CA 1
ATOM 1698 C C . ASN A 1 219 ? -9.294 4.628 5.515 1.00 16.35 219 ASN A C 1
ATOM 1699 O O . ASN A 1 219 ? -10.455 4.268 5.308 1.00 16.27 219 ASN A O 1
ATOM 1704 N N . LYS A 1 220 ? -9.026 5.829 6.002 1.00 14.04 220 LYS A N 1
ATOM 1705 C CA . LYS A 1 220 ? -10.000 6.918 6.120 1.00 15.07 220 LYS A CA 1
ATOM 1706 C C . LYS A 1 220 ? -9.333 8.128 5.469 1.00 14.82 220 LYS A C 1
ATOM 1707 O O . LYS A 1 220 ? -8.119 8.264 5.574 1.00 14.35 220 LYS A O 1
ATOM 1715 N N . PRO A 1 221 ? -10.043 8.976 4.749 1.00 16.04 221 PRO A N 1
ATOM 1716 C CA . PRO A 1 221 ? -9.344 10.040 4.006 1.00 17.55 221 PRO A CA 1
ATOM 1717 C C . PRO A 1 221 ? -8.504 10.959 4.892 1.00 15.22 221 PRO A C 1
ATOM 1718 O O . PRO A 1 221 ? -7.450 11.441 4.448 1.00 15.46 221 PRO A O 1
ATOM 1722 N N . GLU A 1 222 ? -8.924 11.250 6.099 1.00 12.88 222 GLU A N 1
ATOM 1723 C CA . GLU A 1 222 ? -8.159 12.130 6.972 1.00 15.98 222 GLU A CA 1
ATOM 1724 C C . GLU A 1 222 ? -7.263 11.406 7.962 1.00 15.18 222 GLU A C 1
ATOM 1725 O O . GLU A 1 222 ? -6.737 11.991 8.931 1.00 15.38 222 GLU A O 1
ATOM 1731 N N . ILE A 1 223 ? -7.014 10.106 7.783 1.00 13.99 223 ILE A N 1
ATOM 1732 C CA . ILE A 1 223 ? -6.309 9.367 8.821 1.00 13.17 223 ILE A CA 1
ATOM 1733 C C . ILE A 1 223 ? -4.895 9.845 9.078 1.00 12.41 223 ILE A C 1
ATOM 1734 O O . ILE A 1 223 ? -4.423 9.774 10.220 1.00 12.66 223 ILE A O 1
ATOM 1739 N N . LEU A 1 224 ? -4.173 10.350 8.062 1.00 12.24 224 LEU A N 1
ATOM 1740 C CA . LEU A 1 224 ? -2.786 10.729 8.317 1.00 11.42 224 LEU A CA 1
ATOM 1741 C C . LEU A 1 224 ? -2.729 11.984 9.185 1.00 13.63 224 LEU A C 1
ATOM 1742 O O . LEU A 1 224 ? -1.685 12.197 9.817 1.00 13.77 224 LEU A O 1
ATOM 1747 N N . CYS A 1 225 ? -3.829 12.732 9.212 1.00 13.21 225 CYS A N 1
ATOM 1748 C CA . CYS A 1 225 ? -3.875 13.881 10.112 1.00 13.17 225 CYS A CA 1
ATOM 1749 C C . CYS A 1 225 ? -3.757 13.448 11.569 1.00 14.54 225 CYS A C 1
ATOM 1750 O O . CYS A 1 225 ? -3.239 14.191 12.421 1.00 14.71 225 CYS A O 1
ATOM 1753 N N . ALA A 1 226 ? -4.257 12.262 11.909 1.00 13.01 226 ALA A N 1
ATOM 1754 C CA . ALA A 1 226 ? -4.245 11.782 13.255 1.00 11.95 226 ALA A CA 1
ATOM 1755 C C . ALA A 1 226 ? -2.861 11.372 13.735 1.00 13.35 226 ALA A C 1
ATOM 1756 O O . ALA A 1 226 ? -2.681 11.096 14.924 1.00 13.72 226 ALA A O 1
ATOM 1758 N N . THR A 1 227 ? -1.881 11.331 12.843 1.00 12.14 227 THR A N 1
ATOM 1759 C CA . THR A 1 227 ? -0.490 11.107 13.222 1.00 11.16 227 THR A CA 1
ATOM 1760 C C . THR A 1 227 ? -0.095 12.031 14.367 1.00 14.01 227 THR A C 1
ATOM 1761 O O . THR A 1 227 ? 0.515 11.638 15.350 1.00 14.49 227 THR A O 1
ATOM 1765 N N . CYS A 1 228 ? -0.491 13.290 14.156 1.00 12.12 228 CYS A N 1
ATOM 1766 C CA . CYS A 1 228 ? -0.175 14.347 15.098 1.00 10.30 228 CYS A CA 1
ATOM 1767 C C . CYS A 1 228 ? -1.391 14.803 15.872 1.00 11.12 228 CYS A C 1
ATOM 1768 O O . CYS A 1 228 ? -1.309 14.954 17.093 1.00 12.22 228 CYS A O 1
ATOM 1771 N N . HIS A 1 229 ? -2.504 14.982 15.170 1.00 11.74 229 HIS A N 1
ATOM 1772 C CA . HIS A 1 229 ? -3.784 15.359 15.770 1.00 10.58 229 HIS A CA 1
ATOM 1773 C C . HIS A 1 229 ? -4.481 14.106 16.287 1.00 11.71 229 HIS A C 1
ATOM 1774 O O . HIS A 1 229 ? -5.475 13.631 15.770 1.00 12.51 229 HIS A O 1
ATOM 1781 N N . HIS A 1 230 ? -3.921 13.578 17.356 1.00 11.29 230 HIS A N 1
ATOM 1782 C CA . HIS A 1 230 ? -4.397 12.310 17.880 1.00 11.36 230 HIS A CA 1
ATOM 1783 C C . HIS A 1 230 ? -5.557 12.482 18.886 1.00 13.33 230 HIS A C 1
ATOM 1784 O O . HIS A 1 230 ? -5.763 13.568 19.412 1.00 12.58 230 HIS A O 1
ATOM 1791 N N . ARG A 1 231 ? -6.229 11.374 19.171 1.00 12.35 231 ARG A N 1
ATOM 1792 C CA . ARG A 1 231 ? -7.208 11.257 20.242 1.00 13.35 231 ARG A CA 1
ATOM 1793 C C . ARG A 1 231 ? -8.369 12.231 20.069 1.00 15.39 231 ARG A C 1
ATOM 1794 O O . ARG A 1 231 ? -9.003 12.633 21.050 1.00 15.90 231 ARG A O 1
ATOM 1802 N N . SER A 1 232 ? -8.683 12.577 18.835 1.00 12.51 232 SER A N 1
ATOM 1803 C CA . SER A 1 232 ? -9.877 13.372 18.549 1.00 14.46 232 SER A CA 1
ATOM 1804 C C . SER A 1 232 ? -10.428 12.929 17.197 1.00 15.14 232 SER A C 1
ATOM 1805 O O . SER A 1 232 ? -9.704 12.286 16.433 1.00 14.55 232 SER A O 1
ATOM 1808 N N . PRO A 1 233 ? -11.693 13.173 16.933 1.00 14.02 233 PRO A N 1
ATOM 1809 C CA . PRO A 1 233 ? -12.266 12.644 15.687 1.00 12.82 233 PRO A CA 1
ATOM 1810 C C . PRO A 1 233 ? -11.535 13.152 14.481 1.00 15.71 233 PRO A C 1
ATOM 1811 O O . PRO A 1 233 ? -10.993 14.256 14.415 1.00 19.26 233 PRO A O 1
ATOM 1815 N N . LEU A 1 234 ? -11.500 12.329 13.429 1.00 13.75 234 LEU A N 1
ATOM 1816 C CA . LEU A 1 234 ? -10.893 12.847 12.204 1.00 12.32 234 LEU A CA 1
ATOM 1817 C C . LEU A 1 234 ? -11.675 14.054 11.702 1.00 15.21 234 LEU A C 1
ATOM 1818 O O . LEU A 1 234 ? -12.923 14.108 11.699 1.00 17.64 234 LEU A O 1
ATOM 1823 N N . SER A 1 235 ? -10.899 15.045 11.279 1.00 15.45 235 SER A N 1
ATOM 1824 C CA . SER A 1 235 ? -11.419 16.372 10.987 1.00 15.58 235 SER A CA 1
ATOM 1825 C C . SER A 1 235 ? -10.465 17.204 10.161 1.00 14.41 235 SER A C 1
ATOM 1826 O O . SER A 1 235 ? -9.248 17.034 10.357 1.00 16.13 235 SER A O 1
ATOM 1829 N N . LEU A 1 236 ? -10.929 18.122 9.321 1.00 15.43 236 LEU A N 1
ATOM 1830 C CA . LEU A 1 236 ? -10.024 19.065 8.677 1.00 13.87 236 LEU A CA 1
ATOM 1831 C C . LEU A 1 236 ? -9.618 20.207 9.582 1.00 15.32 236 LEU A C 1
ATOM 1832 O O . LEU A 1 236 ? -8.706 20.980 9.326 1.00 17.30 236 LEU A O 1
ATOM 1837 N N . THR A 1 237 ? -10.287 20.426 10.673 1.00 15.90 237 THR A N 1
ATOM 1838 C CA . THR A 1 237 ? -10.054 21.454 11.684 1.00 16.05 237 THR A CA 1
ATOM 1839 C C . THR A 1 237 ? -9.986 20.879 13.077 1.00 15.99 237 THR A C 1
ATOM 1840 O O . THR A 1 237 ? -10.826 21.144 13.953 1.00 17.54 237 THR A O 1
ATOM 1844 N N . PRO A 1 238 ? -8.993 20.040 13.405 1.00 13.14 238 PRO A N 1
ATOM 1845 C CA . PRO A 1 238 ? -8.905 19.441 14.730 1.00 13.58 238 PRO A CA 1
ATOM 1846 C C . PRO A 1 238 ? -8.624 20.480 15.807 1.00 13.59 238 PRO A C 1
ATOM 1847 O O . PRO A 1 238 ? -8.097 21.561 15.512 1.00 15.00 238 PRO A O 1
ATOM 1851 N N . PRO A 1 239 ? -8.891 20.137 17.060 1.00 14.67 239 PRO A N 1
ATOM 1852 C CA . PRO A 1 239 ? -8.572 21.058 18.159 1.00 15.74 239 PRO A CA 1
ATOM 1853 C C . PRO A 1 239 ? -7.066 21.291 18.293 1.00 16.06 239 PRO A C 1
ATOM 1854 O O . PRO A 1 239 ? -6.228 20.481 17.903 1.00 16.50 239 PRO A O 1
ATOM 1858 N N . LYS A 1 240 ? -6.697 22.408 18.892 1.00 13.24 240 LYS A N 1
ATOM 1859 C CA . LYS A 1 240 ? -5.303 22.723 19.165 1.00 14.39 240 LYS A CA 1
ATOM 1860 C C . LYS A 1 240 ? -4.709 21.813 20.225 1.00 13.00 240 LYS A C 1
ATOM 1861 O O . LYS A 1 240 ? -5.419 21.371 21.103 1.00 13.75 240 LYS A O 1
ATOM 1867 N N . CYS A 1 241 ? -3.381 21.587 20.132 1.00 13.77 241 CYS A N 1
ATOM 1868 C CA . CYS A 1 241 ? -2.726 20.746 21.116 1.00 12.02 241 CYS A CA 1
ATOM 1869 C C . CYS A 1 241 ? -3.004 21.230 22.532 1.00 13.45 241 CYS A C 1
ATOM 1870 O O . CYS A 1 241 ? -3.214 20.493 23.476 1.00 13.71 241 CYS A O 1
ATOM 1873 N N . GLY A 1 242 ? -2.951 22.561 22.644 1.00 15.36 242 GLY A N 1
ATOM 1874 C CA . GLY A 1 242 ? -3.134 23.168 23.948 1.00 15.52 242 GLY A CA 1
ATOM 1875 C C . GLY A 1 242 ? -4.551 23.139 24.456 1.00 17.38 242 GLY A C 1
ATOM 1876 O O . GLY A 1 242 ? -4.795 23.569 25.589 1.00 17.40 242 GLY A O 1
ATOM 1877 N N . SER A 1 243 ? -5.517 22.597 23.735 1.00 14.50 243 SER A N 1
ATOM 1878 C CA . SER A 1 243 ? -6.822 22.351 24.341 1.00 13.47 243 SER A CA 1
ATOM 1879 C C . SER A 1 243 ? -6.770 21.201 25.329 1.00 15.36 243 SER A C 1
ATOM 1880 O O . SER A 1 243 ? -7.563 21.125 26.286 1.00 16.58 243 SER A O 1
ATOM 1885 N N . CYS A 1 244 ? -5.853 20.252 25.120 1.00 13.17 244 CYS A N 1
ATOM 1886 C CA . CYS A 1 244 ? -5.697 19.082 25.937 1.00 11.49 244 CYS A CA 1
ATOM 1887 C C . CYS A 1 244 ? -4.404 19.073 26.766 1.00 13.58 244 CYS A C 1
ATOM 1888 O O . CYS A 1 244 ? -4.399 18.423 27.818 1.00 15.25 244 CYS A O 1
ATOM 1891 N N . HIS A 1 245 ? -3.372 19.743 26.275 1.00 13.97 245 HIS A N 1
ATOM 1892 C CA . HIS A 1 245 ? -2.079 19.807 26.925 1.00 14.23 245 HIS A CA 1
ATOM 1893 C C . HIS A 1 245 ? -1.876 21.184 27.554 1.00 12.92 245 HIS A C 1
ATOM 1894 O O . HIS A 1 245 ? -1.732 22.174 26.850 1.00 15.95 245 HIS A O 1
ATOM 1901 N N . THR A 1 246 ? -1.923 21.193 28.889 1.00 15.62 246 THR A N 1
ATOM 1902 C CA . THR A 1 246 ? -1.844 22.468 29.602 1.00 14.45 246 THR A CA 1
ATOM 1903 C C . THR A 1 246 ? -0.416 22.979 29.595 1.00 16.30 246 THR A C 1
ATOM 1904 O O . THR A 1 246 ? 0.510 22.188 29.486 1.00 17.01 246 THR A O 1
ATOM 1908 N N . LYS A 1 247 ? -0.261 24.298 29.701 1.00 17.34 247 LYS A N 1
ATOM 1909 C CA . LYS A 1 247 ? 1.091 24.861 29.796 1.00 17.82 247 LYS A CA 1
ATOM 1910 C C . LYS A 1 247 ? 1.826 24.367 31.039 1.00 16.71 247 LYS A C 1
ATOM 1911 O O . LYS A 1 247 ? 2.998 24.004 30.975 1.00 17.22 247 LYS A O 1
ATOM 1917 N N . GLU A 1 248 ? 1.201 24.298 32.181 1.00 15.50 248 GLU A N 1
ATOM 1918 C CA . GLU A 1 248 ? 1.699 23.796 33.432 1.00 17.69 248 GLU A CA 1
ATOM 1919 C C . GLU A 1 248 ? 1.319 22.352 33.733 1.00 23.63 248 GLU A C 1
ATOM 1920 O O . GLU A 1 248 ? 0.456 21.716 33.134 1.00 20.10 248 GLU A O 1
ATOM 1926 N N . ILE A 1 249 ? 2.005 21.814 34.731 1.00 31.10 249 ILE A N 1
ATOM 1927 C CA . ILE A 1 249 ? 1.781 20.517 35.331 1.00 32.60 249 ILE A CA 1
ATOM 1928 C C . ILE A 1 249 ? 0.306 20.252 35.534 1.00 25.98 249 ILE A C 1
ATOM 1929 O O . ILE A 1 249 ? -0.422 21.087 36.090 1.00 25.49 249 ILE A O 1
ATOM 1934 N N . ASP A 1 250 ? -0.180 19.117 35.047 1.00 21.23 250 ASP A N 1
ATOM 1935 C CA . ASP A 1 250 ? -1.599 18.723 35.209 1.00 24.08 250 ASP A CA 1
ATOM 1936 C C . ASP A 1 250 ? -1.616 17.381 35.920 1.00 27.19 250 ASP A C 1
ATOM 1937 O O . ASP A 1 250 ? -1.606 16.339 35.269 1.00 24.41 250 ASP A O 1
ATOM 1942 N N . LYS A 1 251 ? -1.593 17.337 37.231 1.00 29.45 251 LYS A N 1
ATOM 1943 C CA . LYS A 1 251 ? -1.547 16.108 38.007 1.00 32.72 251 LYS A CA 1
ATOM 1944 C C . LYS A 1 251 ? -2.812 15.270 37.820 1.00 26.06 251 LYS A C 1
ATOM 1945 O O . LYS A 1 251 ? -2.778 14.066 38.064 1.00 26.68 251 LYS A O 1
ATOM 1951 N N . ALA A 1 252 ? -3.901 15.876 37.353 1.00 26.77 252 ALA A N 1
ATOM 1952 C CA . ALA A 1 252 ? -5.117 15.076 37.125 1.00 27.48 252 ALA A CA 1
ATOM 1953 C C . ALA A 1 252 ? -4.949 14.166 35.923 1.00 23.79 252 ALA A C 1
ATOM 1954 O O . ALA A 1 252 ? -5.657 13.171 35.792 1.00 22.50 252 ALA A O 1
ATOM 1956 N N . ASN A 1 253 ? -4.004 14.519 35.060 1.00 21.13 253 ASN A N 1
ATOM 1957 C CA . ASN A 1 253 ? -3.731 13.778 33.831 1.00 23.05 253 ASN A CA 1
ATOM 1958 C C . ASN A 1 253 ? -2.236 13.495 33.711 1.00 26.56 253 ASN A C 1
ATOM 1959 O O . ASN A 1 253 ? -1.536 14.070 32.886 1.00 22.05 253 ASN A O 1
ATOM 1964 N N . PRO A 1 254 ? -1.743 12.631 34.571 1.00 28.57 254 PRO A N 1
ATOM 1965 C CA . PRO A 1 254 ? -0.284 12.461 34.618 1.00 31.70 254 PRO A CA 1
ATOM 1966 C C . PRO A 1 254 ? 0.277 11.825 33.354 1.00 26.45 254 PRO A C 1
ATOM 1967 O O . PRO A 1 254 ? 1.497 11.910 33.185 1.00 30.44 254 PRO A O 1
ATOM 1971 N N . GLY A 1 255 ? -0.508 11.237 32.463 1.00 28.54 255 GLY A N 1
ATOM 1972 C CA . GLY A 1 255 ? 0.013 10.686 31.223 1.00 29.00 255 GLY A CA 1
ATOM 1973 C C . GLY A 1 255 ? 0.183 11.718 30.120 1.00 28.36 255 GLY A C 1
ATOM 1974 O O . GLY A 1 255 ? 0.813 11.485 29.076 1.00 22.74 255 GLY A O 1
ATOM 1975 N N . ARG A 1 256 ? -0.433 12.892 30.328 1.00 21.15 256 ARG A N 1
ATOM 1976 C CA . ARG A 1 256 ? -0.347 13.953 29.328 1.00 19.21 256 ARG A CA 1
ATOM 1977 C C . ARG A 1 256 ? 0.851 14.869 29.590 1.00 17.55 256 ARG A C 1
ATOM 1978 O O . ARG A 1 256 ? 0.906 15.489 30.645 1.00 18.59 256 ARG A O 1
ATOM 1986 N N . PRO A 1 257 ? 1.768 14.984 28.644 1.00 17.15 257 PRO A N 1
ATOM 1987 C CA . PRO A 1 257 ? 2.821 15.992 28.800 1.00 17.34 257 PRO A CA 1
ATOM 1988 C C . PRO A 1 257 ? 2.261 17.392 28.809 1.00 17.15 257 PRO A C 1
ATOM 1989 O O . PRO A 1 257 ? 1.207 17.692 28.240 1.00 17.01 257 PRO A O 1
ATOM 1993 N N . ASN A 1 258 ? 2.953 18.323 29.490 1.00 15.18 258 ASN A N 1
ATOM 1994 C CA . ASN A 1 258 ? 2.594 19.723 29.341 1.00 15.13 258 ASN A CA 1
ATOM 1995 C C . ASN A 1 258 ? 2.870 20.175 27.922 1.00 13.80 258 ASN A C 1
ATOM 1996 O O . ASN A 1 258 ? 3.478 19.443 27.141 1.00 17.14 258 ASN A O 1
ATOM 2001 N N . LEU A 1 259 ? 2.377 21.343 27.575 1.00 14.05 259 LEU A N 1
ATOM 2002 C CA . LEU A 1 259 ? 2.364 21.715 26.157 1.00 13.93 259 LEU A CA 1
ATOM 2003 C C . LEU A 1 259 ? 3.755 21.823 25.584 1.00 15.74 259 LEU A C 1
ATOM 2004 O O . LEU A 1 259 ? 3.961 21.366 24.448 1.00 14.53 259 LEU A O 1
ATOM 2009 N N . MET A 1 260 ? 4.734 22.441 26.234 1.00 13.89 260 MET A N 1
ATOM 2010 C CA . MET A 1 260 ? 6.081 22.440 25.659 1.00 14.69 260 MET A CA 1
ATOM 2011 C C . MET A 1 260 ? 6.609 21.034 25.385 1.00 14.88 260 MET A C 1
ATOM 2012 O O . MET A 1 260 ? 7.179 20.728 24.338 1.00 14.34 260 MET A O 1
ATOM 2017 N N . ALA A 1 261 ? 6.454 20.137 26.337 1.00 15.59 261 ALA A N 1
ATOM 2018 C CA . ALA A 1 261 ? 6.967 18.793 26.205 1.00 14.79 261 ALA A CA 1
ATOM 2019 C C . ALA A 1 261 ? 6.167 18.048 25.128 1.00 14.50 261 ALA A C 1
ATOM 2020 O O . ALA A 1 261 ? 6.694 17.185 24.430 1.00 14.47 261 ALA A O 1
ATOM 2022 N N . ALA A 1 262 ? 4.888 18.348 25.003 1.00 15.77 262 ALA A N 1
ATOM 2023 C CA . ALA A 1 262 ? 4.066 17.729 23.963 1.00 13.30 262 ALA A CA 1
ATOM 2024 C C . ALA A 1 262 ? 4.626 18.055 22.574 1.00 15.49 262 ALA A C 1
ATOM 2025 O O . ALA A 1 262 ? 4.810 17.154 21.742 1.00 15.13 262 ALA A O 1
ATOM 2027 N N . TYR A 1 263 ? 4.921 19.336 22.299 1.00 12.90 263 TYR A N 1
ATOM 2028 C CA . TYR A 1 263 ? 5.530 19.691 21.033 1.00 10.70 263 TYR A CA 1
ATOM 2029 C C . TYR A 1 263 ? 6.871 19.010 20.873 1.00 12.95 263 TYR A C 1
ATOM 2030 O O . TYR A 1 263 ? 7.178 18.379 19.858 1.00 13.23 263 TYR A O 1
ATOM 2039 N N . HIS A 1 264 ? 7.707 19.118 21.915 1.00 12.92 264 HIS A N 1
ATOM 2040 C CA . HIS A 1 264 ? 9.050 18.537 21.753 1.00 11.63 264 HIS A CA 1
ATOM 2041 C C . HIS A 1 264 ? 9.029 17.060 21.494 1.00 11.67 264 HIS A C 1
ATOM 2042 O O . HIS A 1 264 ? 9.709 16.505 20.646 1.00 13.33 264 HIS A O 1
ATOM 2049 N N . LEU A 1 265 ? 8.228 16.337 22.303 1.00 13.06 265 LEU A N 1
ATOM 2050 C CA . LEU A 1 265 ? 8.204 14.885 22.150 1.00 13.76 265 LEU A CA 1
ATOM 2051 C C . LEU A 1 265 ? 7.615 14.446 20.832 1.00 12.43 265 LEU A C 1
ATOM 2052 O O . LEU A 1 265 ? 8.074 13.465 20.250 1.00 14.59 265 LEU A O 1
ATOM 2057 N N . GLN A 1 266 ? 6.610 15.148 20.328 1.00 12.09 266 GLN A N 1
ATOM 2058 C CA . GLN A 1 266 ? 6.040 14.758 19.046 1.00 14.11 266 GLN A CA 1
ATOM 2059 C C . GLN A 1 266 ? 6.958 15.121 17.891 1.00 15.25 266 GLN A C 1
ATOM 2060 O O . GLN A 1 266 ? 7.276 14.251 17.065 1.00 13.68 266 GLN A O 1
ATOM 2066 N N . CYS A 1 267 ? 7.396 16.379 17.817 1.00 13.05 267 CYS A N 1
ATOM 2067 C CA . CYS A 1 267 ? 8.239 16.843 16.704 1.00 12.66 267 CYS A CA 1
ATOM 2068 C C . CYS A 1 267 ? 9.545 16.052 16.724 1.00 12.56 267 CYS A C 1
ATOM 2069 O O . CYS A 1 267 ? 9.995 15.481 15.727 1.00 14.37 267 CYS A O 1
ATOM 2072 N N . MET A 1 268 ? 10.207 15.998 17.864 1.00 11.43 268 MET A N 1
ATOM 2073 C CA . MET A 1 268 ? 11.474 15.306 17.937 1.00 12.27 268 MET A CA 1
ATOM 2074 C C . MET A 1 268 ? 11.305 13.793 17.823 1.00 13.74 268 MET A C 1
ATOM 2075 O O . MET A 1 268 ? 12.224 13.096 17.369 1.00 14.09 268 MET A O 1
ATOM 2080 N N . GLY A 1 269 ? 10.175 13.255 18.227 1.00 12.21 269 GLY A N 1
ATOM 2081 C CA . GLY A 1 269 ? 9.970 11.808 18.170 1.00 15.42 269 GLY A CA 1
ATOM 2082 C C . GLY A 1 269 ? 9.989 11.278 16.768 1.00 13.61 269 GLY A C 1
ATOM 2083 O O . GLY A 1 269 ? 10.587 10.260 16.448 1.00 14.30 269 GLY A O 1
ATOM 2084 N N . CYS A 1 270 ? 9.300 12.014 15.897 1.00 12.91 270 CYS A N 1
ATOM 2085 C CA . CYS A 1 270 ? 9.313 11.618 14.489 1.00 13.04 270 CYS A CA 1
ATOM 2086 C C . CYS A 1 270 ? 10.678 11.827 13.879 1.00 14.17 270 CYS A C 1
ATOM 2087 O O . CYS A 1 270 ? 11.223 10.958 13.181 1.00 14.95 270 CYS A O 1
ATOM 2090 N N . HIS A 1 271 ? 11.292 13.001 14.147 1.00 11.87 271 HIS A N 1
ATOM 2091 C CA . HIS A 1 271 ? 12.631 13.256 13.639 1.00 13.49 271 HIS A CA 1
ATOM 2092 C C . HIS A 1 271 ? 13.616 12.135 13.997 1.00 14.38 271 HIS A C 1
ATOM 2093 O O . HIS A 1 271 ? 14.400 11.696 13.140 1.00 16.24 271 HIS A O 1
ATOM 2100 N N . LYS A 1 272 ? 13.560 11.682 15.233 1.00 12.89 272 LYS A N 1
ATOM 2101 C CA . LYS A 1 272 ? 14.441 10.587 15.617 1.00 14.89 272 LYS A CA 1
ATOM 2102 C C . LYS A 1 272 ? 14.018 9.305 14.914 1.00 17.88 272 LYS A C 1
ATOM 2103 O O . LYS A 1 272 ? 14.870 8.579 14.393 1.00 17.10 272 LYS A O 1
ATOM 2109 N N . GLY A 1 273 ? 12.731 8.986 14.855 1.00 16.66 273 GLY A N 1
ATOM 2110 C CA . GLY A 1 273 ? 12.316 7.750 14.212 1.00 18.60 273 GLY A CA 1
ATOM 2111 C C . GLY A 1 273 ? 12.696 7.627 12.760 1.00 18.57 273 GLY A C 1
ATOM 2112 O O . GLY A 1 273 ? 12.927 6.506 12.291 1.00 18.84 273 GLY A O 1
ATOM 2113 N N . MET A 1 274 ? 12.792 8.731 12.026 1.00 19.44 274 MET A N 1
ATOM 2114 C CA . MET A 1 274 ? 13.152 8.553 10.607 1.00 22.79 274 MET A CA 1
ATOM 2115 C C . MET A 1 274 ? 14.495 9.191 10.321 1.00 20.86 274 MET A C 1
ATOM 2116 O O . MET A 1 274 ? 14.825 9.480 9.176 1.00 24.37 274 MET A O 1
ATOM 2121 N N . ASP A 1 275 ? 15.333 9.379 11.339 1.00 16.67 275 ASP A N 1
ATOM 2122 C CA . ASP A 1 275 ? 16.704 9.776 11.240 1.00 24.19 275 ASP A CA 1
ATOM 2123 C C . ASP A 1 275 ? 16.900 11.090 10.488 1.00 25.54 275 ASP A C 1
ATOM 2124 O O . ASP A 1 275 ? 17.757 11.184 9.597 1.00 24.42 275 ASP A O 1
ATOM 2129 N N . VAL A 1 276 ? 16.124 12.088 10.896 1.00 20.22 276 VAL A N 1
ATOM 2130 C CA . VAL A 1 276 ? 16.184 13.414 10.262 1.00 19.35 276 VAL A CA 1
ATOM 2131 C C . VAL A 1 276 ? 17.468 14.092 10.690 1.00 18.45 276 VAL A C 1
ATOM 2132 O O . VAL A 1 276 ? 17.858 14.176 11.849 1.00 21.81 276 VAL A O 1
ATOM 2136 N N . ALA A 1 277 ? 18.204 14.574 9.700 1.00 20.06 277 ALA A N 1
ATOM 2137 C CA . ALA A 1 277 ? 19.519 15.103 9.977 1.00 20.03 277 ALA A CA 1
ATOM 2138 C C . ALA A 1 277 ? 19.522 16.503 10.561 1.00 18.61 277 ALA A C 1
ATOM 2139 O O . ALA A 1 277 ? 20.391 16.833 11.354 1.00 23.09 277 ALA A O 1
ATOM 2141 N N . ARG A 1 278 ? 18.542 17.304 10.168 1.00 18.34 278 ARG A N 1
ATOM 2142 C CA . ARG A 1 278 ? 18.451 18.655 10.730 1.00 16.82 278 ARG A CA 1
ATOM 2143 C C . ARG A 1 278 ? 16.980 18.967 10.860 1.00 18.71 278 ARG A C 1
ATOM 2144 O O . ARG A 1 278 ? 16.253 18.777 9.873 1.00 20.61 278 ARG A O 1
ATOM 2152 N N . PRO A 1 279 ? 16.442 19.410 11.995 1.00 15.85 279 PRO A N 1
ATOM 2153 C CA . PRO A 1 279 ? 17.168 19.716 13.207 1.00 14.03 279 PRO A CA 1
ATOM 2154 C C . PRO A 1 279 ? 17.401 18.513 14.094 1.00 15.57 279 PRO A C 1
ATOM 2155 O O . PRO A 1 279 ? 16.523 17.674 14.285 1.00 15.81 279 PRO A O 1
ATOM 2159 N N . ARG A 1 280 ? 18.609 18.445 14.647 1.00 16.25 280 ARG A N 1
ATOM 2160 C CA . ARG A 1 280 ? 18.898 17.570 15.761 1.00 15.83 280 ARG A CA 1
ATOM 2161 C C . ARG A 1 280 ? 18.110 18.032 16.981 1.00 14.66 280 ARG A C 1
ATOM 2162 O O . ARG A 1 280 ? 17.746 19.212 17.073 1.00 15.68 280 ARG A O 1
ATOM 2176 N N . ASP A 1 281 ? 17.885 17.128 17.924 1.00 15.11 281 ASP A N 1
ATOM 2177 C CA . ASP A 1 281 ? 17.116 17.518 19.105 1.00 14.54 281 ASP A CA 1
ATOM 2178 C C . ASP A 1 281 ? 17.884 18.508 19.979 1.00 17.15 281 ASP A C 1
ATOM 2179 O O . ASP A 1 281 ? 17.268 19.181 20.815 1.00 17.60 281 ASP A O 1
ATOM 2184 N N . THR A 1 282 ? 19.191 18.591 19.792 1.00 16.37 282 THR A N 1
ATOM 2185 C CA . THR A 1 282 ? 20.024 19.518 20.554 1.00 14.38 282 THR A CA 1
ATOM 2186 C C . THR A 1 282 ? 20.125 20.881 19.926 1.00 16.96 282 THR A C 1
ATOM 2187 O O . THR A 1 282 ? 20.789 21.770 20.484 1.00 20.72 282 THR A O 1
ATOM 2191 N N . ASP A 1 283 ? 19.498 21.118 18.791 1.00 14.14 283 ASP A N 1
ATOM 2192 C CA . ASP A 1 283 ? 19.515 22.368 18.065 1.00 14.80 283 ASP A CA 1
ATOM 2193 C C . ASP A 1 283 ? 18.283 23.173 18.502 1.00 15.10 283 ASP A C 1
ATOM 2194 O O . ASP A 1 283 ? 17.175 22.876 18.093 1.00 16.05 283 ASP A O 1
ATOM 2199 N N . CYS A 1 284 ? 18.487 24.162 19.324 1.00 15.58 284 CYS A N 1
ATOM 2200 C CA . CYS A 1 284 ? 17.405 24.907 19.946 1.00 14.64 284 CYS A CA 1
ATOM 2201 C C . CYS A 1 284 ? 16.993 26.125 19.144 1.00 15.90 284 CYS A C 1
ATOM 2202 O O . CYS A 1 284 ? 16.118 26.813 19.665 1.00 17.14 284 CYS A O 1
ATOM 2205 N N . THR A 1 285 ? 17.538 26.424 17.982 1.00 15.80 285 THR A N 1
ATOM 2206 C CA . THR A 1 285 ? 17.056 27.578 17.253 1.00 16.65 285 THR A CA 1
ATOM 2207 C C . THR A 1 285 ? 16.546 27.267 15.863 1.00 16.93 285 THR A C 1
ATOM 2208 O O . THR A 1 285 ? 15.825 28.081 15.281 1.00 17.78 285 THR A O 1
ATOM 2212 N N . THR A 1 286 ? 16.795 26.106 15.275 1.00 16.18 286 THR A N 1
ATOM 2213 C CA . THR A 1 286 ? 16.209 25.813 13.958 1.00 14.72 286 THR A CA 1
ATOM 2214 C C . THR A 1 286 ? 14.691 25.720 14.001 1.00 14.18 286 THR A C 1
ATOM 2215 O O . THR A 1 286 ? 14.086 26.149 12.994 1.00 17.05 286 THR A O 1
ATOM 2219 N N . CYS A 1 287 ? 14.097 25.185 15.073 1.00 14.70 287 CYS A N 1
ATOM 2220 C CA . CYS A 1 287 ? 12.629 25.206 15.090 1.00 13.20 287 CYS A CA 1
ATOM 2221 C C . CYS A 1 287 ? 12.045 26.506 15.603 1.00 16.20 287 CYS A C 1
ATOM 2222 O O . CYS A 1 287 ? 10.861 26.774 15.438 1.00 17.31 287 CYS A O 1
ATOM 2225 N N . HIS A 1 288 ? 12.847 27.322 16.268 1.00 15.55 288 HIS A N 1
ATOM 2226 C CA . HIS A 1 288 ? 12.412 28.600 16.819 1.00 13.17 288 HIS A CA 1
ATOM 2227 C C . HIS A 1 288 ? 13.635 29.488 17.131 1.00 14.92 288 HIS A C 1
ATOM 2228 O O . HIS A 1 288 ? 14.439 29.170 17.986 1.00 17.14 288 HIS A O 1
ATOM 2235 N N . LYS A 1 289 ? 13.708 30.603 16.426 1.00 17.39 289 LYS A N 1
ATOM 2236 C CA . LYS A 1 289 ? 14.783 31.576 16.632 1.00 18.83 289 LYS A CA 1
ATOM 2237 C C . LYS A 1 289 ? 14.798 32.145 18.021 1.00 17.34 289 LYS A C 1
ATOM 2238 O O . LYS A 1 289 ? 13.769 32.325 18.648 1.00 20.46 289 LYS A O 1
ATOM 2244 N N . ALA A 1 290 ? 15.984 32.445 18.583 1.00 20.17 290 ALA A N 1
ATOM 2245 C CA . ALA A 1 290 ? 15.985 33.019 19.913 1.00 21.50 290 ALA A CA 1
ATOM 2246 C C . ALA A 1 290 ? 15.294 34.386 19.912 1.00 22.12 290 ALA A C 1
ATOM 2247 O O . ALA A 1 290 ? 15.380 35.089 18.909 1.00 28.50 290 ALA A O 1
ATOM 2249 N N . ALA A 1 291 ? 14.633 34.726 21.008 1.00 23.67 291 ALA A N 1
ATOM 2250 C CA . ALA A 1 291 ? 13.951 36.033 21.050 1.00 25.71 291 ALA A CA 1
ATOM 2251 C C . ALA A 1 291 ? 14.990 37.127 21.277 1.00 31.24 291 ALA A C 1
ATOM 2252 O O . ALA A 1 291 ? 16.068 36.802 21.758 1.00 39.53 291 ALA A O 1
ATOM 2254 N N . PRO A 1 292 ? 14.676 38.350 20.888 1.00 41.15 292 PRO A N 1
ATOM 2255 C CA . PRO A 1 292 ? 15.644 39.453 21.011 1.00 45.82 292 PRO A CA 1
ATOM 2256 C C . PRO A 1 292 ? 16.075 39.581 22.468 1.00 49.47 292 PRO A C 1
ATOM 2257 O O . PRO A 1 292 ? 15.210 39.724 23.342 1.00 54.46 292 PRO A O 1
ATOM 2261 N N . LYS A 1 293 ? 17.303 39.511 22.707 1.00 55.92 293 LYS A N 1
ATOM 2262 N N . ALA B 1 1 ? -38.519 26.684 15.146 1.00 54.29 1 ALA B N 1
ATOM 2263 C CA . ALA B 1 1 ? -37.231 27.274 15.484 1.00 45.40 1 ALA B CA 1
ATOM 2264 C C . ALA B 1 1 ? -37.153 27.725 16.930 1.00 38.23 1 ALA B C 1
ATOM 2265 O O . ALA B 1 1 ? -36.111 28.259 17.329 1.00 37.27 1 ALA B O 1
ATOM 2267 N N . ALA B 1 2 ? -38.170 27.538 17.779 1.00 26.88 2 ALA B N 1
ATOM 2268 C CA . ALA B 1 2 ? -37.900 27.719 19.196 1.00 25.84 2 ALA B CA 1
ATOM 2269 C C . ALA B 1 2 ? -38.374 26.497 19.970 1.00 22.62 2 ALA B C 1
ATOM 2270 O O . ALA B 1 2 ? -39.341 25.815 19.632 1.00 19.16 2 ALA B O 1
ATOM 2272 N N . LEU B 1 3 ? -37.664 26.230 21.040 1.00 18.79 3 LEU B N 1
ATOM 2273 C CA . LEU B 1 3 ? -37.856 25.068 21.873 1.00 17.79 3 LEU B CA 1
ATOM 2274 C C . LEU B 1 3 ? -38.694 25.458 23.098 1.00 15.95 3 LEU B C 1
ATOM 2275 O O . LEU B 1 3 ? -38.990 26.634 23.278 1.00 19.24 3 LEU B O 1
ATOM 2280 N N . GLU B 1 4 ? -39.021 24.456 23.894 1.00 17.26 4 GLU B N 1
ATOM 2281 C CA . GLU B 1 4 ? -39.853 24.685 25.068 1.00 19.85 4 GLU B CA 1
ATOM 2282 C C . GLU B 1 4 ? -39.149 25.589 26.065 1.00 21.91 4 GLU B C 1
ATOM 2283 O O . GLU B 1 4 ? -37.998 25.273 26.395 1.00 18.38 4 GLU B O 1
ATOM 2289 N N . PRO B 1 5 ? -39.757 26.658 26.533 1.00 20.09 5 PRO B N 1
ATOM 2290 C CA . PRO B 1 5 ? -39.113 27.480 27.580 1.00 19.44 5 PRO B CA 1
ATOM 2291 C C . PRO B 1 5 ? -38.955 26.707 28.865 1.00 16.96 5 PRO B C 1
ATOM 2292 O O . PRO B 1 5 ? -39.725 25.892 29.336 1.00 19.93 5 PRO B O 1
ATOM 2296 N N . THR B 1 6 ? -37.827 26.964 29.556 1.00 20.97 6 THR B N 1
ATOM 2297 C CA . THR B 1 6 ? -37.546 26.410 30.857 1.00 19.32 6 THR B CA 1
ATOM 2298 C C . THR B 1 6 ? -38.241 27.106 32.034 1.00 19.39 6 THR B C 1
ATOM 2299 O O . THR B 1 6 ? -38.510 28.300 31.912 1.00 24.63 6 THR B O 1
ATOM 2303 N N . ASP B 1 7 ? -38.429 26.351 33.092 1.00 24.35 7 ASP B N 1
ATOM 2304 C CA . ASP B 1 7 ? -38.801 26.937 34.371 1.00 26.45 7 ASP B CA 1
ATOM 2305 C C . ASP B 1 7 ? -37.682 27.783 34.946 1.00 28.25 7 ASP B C 1
ATOM 2306 O O . ASP B 1 7 ? -37.872 28.824 35.553 1.00 27.64 7 ASP B O 1
ATOM 2311 N N . SER B 1 8 ? -36.426 27.367 34.774 1.00 26.99 8 SER B N 1
ATOM 2312 C CA . SER B 1 8 ? -35.345 28.136 35.379 1.00 26.92 8 SER B CA 1
ATOM 2313 C C . SER B 1 8 ? -35.116 29.481 34.728 1.00 30.28 8 SER B C 1
ATOM 2314 O O . SER B 1 8 ? -34.552 30.381 35.373 1.00 32.93 8 SER B O 1
ATOM 2317 N N . GLY B 1 9 ? -35.470 29.685 33.457 1.00 25.02 9 GLY B N 1
ATOM 2318 C CA . GLY B 1 9 ? -35.070 30.923 32.832 1.00 21.20 9 GLY B CA 1
ATOM 2319 C C . GLY B 1 9 ? -33.850 30.849 31.967 1.00 20.66 9 GLY B C 1
ATOM 2320 O O . GLY B 1 9 ? -33.566 31.710 31.142 1.00 26.45 9 GLY B O 1
ATOM 2321 N N . ALA B 1 10 ? -33.051 29.812 32.105 1.00 23.26 10 ALA B N 1
ATOM 2322 C CA . ALA B 1 10 ? -31.982 29.467 31.177 1.00 22.47 10 ALA B CA 1
ATOM 2323 C C . ALA B 1 10 ? -32.540 29.211 29.788 1.00 20.80 10 ALA B C 1
ATOM 2324 O O . ALA B 1 10 ? -33.664 28.707 29.668 1.00 22.42 10 ALA B O 1
ATOM 2326 N N . PRO B 1 11 ? -31.758 29.498 28.778 1.00 20.51 11 PRO B N 1
ATOM 2327 C CA . PRO B 1 11 ? -32.153 29.113 27.409 1.00 19.62 11 PRO B CA 1
ATOM 2328 C C . PRO B 1 11 ? -32.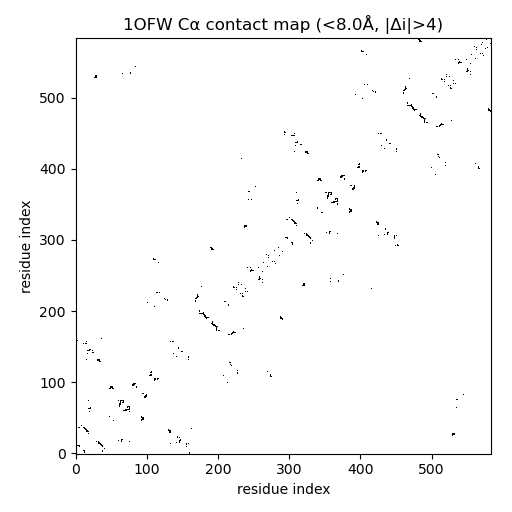445 27.619 27.397 1.00 18.10 11 PRO B C 1
ATOM 2329 O O . PRO B 1 11 ? -31.799 26.819 28.100 1.00 19.53 11 PRO B O 1
ATOM 2333 N N . SER B 1 12 ? -33.430 27.188 26.601 1.00 17.42 12 SER B N 1
ATOM 2334 C CA . SER B 1 12 ? -33.831 25.791 26.567 1.00 16.50 12 SER B CA 1
ATOM 2335 C C . SER B 1 12 ? -32.691 24.872 26.101 1.00 13.77 12 SER B C 1
ATOM 2336 O O . SER B 1 12 ? -32.522 23.796 26.662 1.00 15.72 12 SER B O 1
ATOM 2339 N N . ALA B 1 13 ? -32.001 25.332 25.084 1.00 15.28 13 ALA B N 1
ATOM 2340 C CA . ALA B 1 13 ? -30.796 24.642 24.605 1.00 17.27 13 ALA B CA 1
ATOM 2341 C C . ALA B 1 13 ? -29.787 25.700 24.257 1.00 17.78 13 ALA B C 1
ATOM 2342 O O . ALA B 1 13 ? -30.222 26.778 23.824 1.00 19.76 13 ALA B O 1
ATOM 2344 N N . ILE B 1 14 ? -28.514 25.351 24.460 1.00 15.90 14 ILE B N 1
ATOM 2345 C CA . ILE B 1 14 ? -27.432 26.306 24.484 1.00 17.79 14 ILE B CA 1
ATOM 2346 C C . ILE B 1 14 ? -26.228 25.784 23.696 1.00 15.27 14 ILE B C 1
ATOM 2347 O O . ILE B 1 14 ? -25.859 24.663 24.030 1.00 17.83 14 ILE B O 1
ATOM 2352 N N . VAL B 1 15 ? -25.709 26.528 22.751 1.00 15.25 15 VAL B N 1
ATOM 2353 C CA . VAL B 1 15 ? -24.475 26.169 22.049 1.00 13.11 15 VAL B CA 1
ATOM 2354 C C . VAL B 1 15 ? -23.325 26.622 22.937 1.00 16.09 15 VAL B C 1
ATOM 2355 O O . VAL B 1 15 ? -23.262 27.785 23.330 1.00 17.23 15 VAL B O 1
ATOM 2359 N N . MET B 1 16 ? -22.447 25.685 23.243 1.00 15.65 16 MET B N 1
ATOM 2360 C CA . MET B 1 16 ? -21.241 25.912 24.058 1.00 15.28 16 MET B CA 1
ATOM 2361 C C . MET B 1 16 ? -20.024 25.876 23.145 1.00 17.83 16 MET B C 1
ATOM 2362 O O . MET B 1 16 ? -19.813 24.880 22.439 1.00 16.40 16 MET B O 1
ATOM 2367 N N . PHE B 1 17 ? -19.241 26.950 23.155 1.00 16.40 17 PHE B N 1
ATOM 2368 C CA . PHE B 1 17 ? -18.118 27.122 22.239 1.00 15.83 17 PHE B CA 1
ATOM 2369 C C . PHE B 1 17 ? -16.782 26.959 22.946 1.00 15.19 17 PHE B C 1
ATOM 2370 O O . PHE B 1 17 ? -16.731 27.065 24.163 1.00 15.81 17 PHE B O 1
ATOM 2378 N N . PRO B 1 18 ? -15.711 26.686 22.215 1.00 15.93 18 PRO B N 1
ATOM 2379 C CA . PRO B 1 18 ? -14.367 26.610 22.820 1.00 15.42 18 PRO B CA 1
ATOM 2380 C C . PRO B 1 18 ? -13.776 28.005 23.051 1.00 17.08 18 PRO B C 1
ATOM 2381 O O . PRO B 1 18 ? -12.972 28.566 22.302 1.00 17.98 18 PRO B O 1
ATOM 2385 N N . VAL B 1 19 ? -14.267 28.592 24.141 1.00 17.33 19 VAL B N 1
ATOM 2386 C CA . VAL B 1 19 ? -13.956 29.978 24.488 1.00 17.83 19 VAL B CA 1
ATOM 2387 C C . VAL B 1 19 ? -12.583 30.102 25.129 1.00 15.05 19 VAL B C 1
ATOM 2388 O O . VAL B 1 19 ? -12.249 29.353 26.053 1.00 17.02 19 VAL B O 1
ATOM 2392 N N . GLY B 1 20 ? -11.786 31.027 24.647 1.00 21.69 20 GLY B N 1
ATOM 2393 C CA . GLY B 1 20 ? -10.447 31.253 25.184 1.00 29.90 20 GLY B CA 1
ATOM 2394 C C . GLY B 1 20 ? -9.914 32.583 24.664 1.00 31.12 20 GLY B C 1
ATOM 2395 O O . GLY B 1 20 ? -10.571 33.237 23.857 1.00 31.50 20 GLY B O 1
ATOM 2396 N N . GLU B 1 21 ? -8.725 32.975 25.084 1.00 36.60 21 GLU B N 1
ATOM 2397 C CA . GLU B 1 21 ? -8.220 34.299 24.712 1.00 40.72 21 GLU B CA 1
ATOM 2398 C C . GLU B 1 21 ? -7.423 34.293 23.423 1.00 38.59 21 GLU B C 1
ATOM 2399 O O . GLU B 1 21 ? -7.279 35.280 22.698 1.00 34.91 21 GLU B O 1
ATOM 2405 N N . LYS B 1 22 ? -6.863 33.130 23.089 1.00 35.19 22 LYS B N 1
ATOM 2406 C CA . LYS B 1 22 ? -6.024 33.147 21.882 1.00 32.77 22 LYS B CA 1
ATOM 2407 C C . LYS B 1 22 ? -6.814 33.085 20.591 1.00 34.56 22 LYS B C 1
ATOM 2408 O O . LYS B 1 22 ? -7.762 32.303 20.461 1.00 28.95 22 LYS B O 1
ATOM 2414 N N . PRO B 1 23 ? -6.453 33.868 19.579 1.00 37.24 23 PRO B N 1
ATOM 2415 C CA . PRO B 1 23 ? -7.186 33.819 18.310 1.00 33.08 23 PRO B CA 1
ATOM 2416 C C . PRO B 1 23 ? -7.204 32.416 17.720 1.00 29.90 23 PRO B C 1
ATOM 2417 O O . PRO B 1 23 ? -6.216 31.690 17.815 1.00 30.05 23 PRO B O 1
ATOM 2421 N N . ASN B 1 24 ? -8.330 32.064 17.113 1.00 27.26 24 ASN B N 1
ATOM 2422 C CA . ASN B 1 24 ? -8.439 30.729 16.474 1.00 21.26 24 ASN B CA 1
ATOM 2423 C C . ASN B 1 24 ? -9.179 30.924 15.176 1.00 21.83 24 ASN B C 1
ATOM 2424 O O . ASN B 1 24 ? -10.325 30.546 14.984 1.00 21.93 24 ASN B O 1
ATOM 2429 N N . PRO B 1 25 ? -8.515 31.591 14.222 1.00 23.49 25 PRO B N 1
ATOM 2430 C CA . PRO B 1 25 ? -9.222 32.018 13.013 1.00 24.66 25 PRO B CA 1
ATOM 2431 C C . PRO B 1 25 ? -9.646 30.879 12.090 1.00 23.89 25 PRO B C 1
ATOM 2432 O O . PRO B 1 25 ? -10.551 31.055 11.270 1.00 28.14 25 PRO B O 1
ATOM 2436 N N . LYS B 1 26 ? -8.999 29.730 12.231 1.00 23.30 26 LYS B N 1
ATOM 2437 C CA . LYS B 1 26 ? -9.417 28.603 11.392 1.00 25.51 26 LYS B CA 1
ATOM 2438 C C . LYS B 1 26 ? -10.472 27.741 12.072 1.00 26.43 26 LYS B C 1
ATOM 2439 O O . LYS B 1 26 ? -10.943 26.777 11.472 1.00 26.75 26 LYS B O 1
ATOM 2445 N N . GLY B 1 27 ? -10.845 28.057 13.313 1.00 23.10 27 GLY B N 1
ATOM 2446 C CA . GLY B 1 27 ? -11.853 27.208 13.959 1.00 21.74 27 GLY B CA 1
ATOM 2447 C C . GLY B 1 27 ? -11.311 25.811 14.241 1.00 21.86 27 GLY B C 1
ATOM 2448 O O . GLY B 1 27 ? -12.073 24.846 14.122 1.00 19.57 27 GLY B O 1
ATOM 2449 N N . ALA B 1 28 ? -10.042 25.711 14.593 1.00 16.95 28 ALA B N 1
ATOM 2450 C CA . ALA B 1 28 ? -9.407 24.456 14.964 1.00 15.77 28 ALA B CA 1
ATOM 2451 C C . ALA B 1 28 ? -9.945 24.085 16.322 1.00 18.09 28 ALA B C 1
ATOM 2452 O O . ALA B 1 28 ? -9.594 24.670 17.344 1.00 18.77 28 ALA B O 1
ATOM 2454 N N . ALA B 1 29 ? -10.865 23.117 16.371 1.00 14.61 29 ALA B N 1
ATOM 2455 C CA . ALA B 1 29 ? -11.661 22.830 17.529 1.00 14.63 29 ALA B CA 1
ATOM 2456 C C . ALA B 1 29 ? -12.566 21.634 17.267 1.00 15.48 29 ALA B C 1
ATOM 2457 O O . ALA B 1 29 ? -12.866 21.348 16.117 1.00 15.54 29 ALA B O 1
ATOM 2459 N N . MET B 1 30 ? -13.032 21.021 18.335 1.00 14.13 30 MET B N 1
ATOM 2460 C CA . MET B 1 30 ? -14.200 20.144 18.200 1.00 14.56 30 MET B CA 1
ATOM 2461 C C . MET B 1 30 ? -15.423 20.897 17.718 1.00 16.91 30 MET B C 1
ATOM 2462 O O . MET B 1 30 ? -15.542 22.109 17.905 1.00 15.89 30 MET B O 1
ATOM 2467 N N . LYS B 1 31 ? -16.379 20.164 17.133 1.00 14.61 31 LYS B N 1
ATOM 2468 C CA . LYS B 1 31 ? -17.683 20.789 16.926 1.00 14.64 31 LYS B CA 1
ATOM 2469 C C . LYS B 1 31 ? -18.234 21.324 18.256 1.00 14.40 31 LYS B C 1
ATOM 2470 O O . LYS B 1 31 ? -18.144 20.693 19.288 1.00 14.87 31 LYS B O 1
ATOM 2476 N N . PRO B 1 32 ? -18.821 22.506 18.264 1.00 16.10 32 PRO B N 1
ATOM 2477 C CA . PRO B 1 32 ? -19.484 22.964 19.503 1.00 15.42 32 PRO B CA 1
ATOM 2478 C C . PRO B 1 32 ? -20.522 21.990 19.993 1.00 14.30 32 PRO B C 1
ATOM 2479 O O . PRO B 1 32 ? -21.077 21.158 19.293 1.00 16.85 32 PRO B O 1
ATOM 2483 N N . VAL B 1 33 ? -20.837 22.078 21.259 1.00 13.78 33 VAL B N 1
ATOM 2484 C CA . VAL B 1 33 ? -21.782 21.235 21.946 1.00 13.08 33 VAL B CA 1
ATOM 2485 C C . VAL B 1 33 ? -23.115 21.963 22.162 1.00 17.04 33 VAL B C 1
ATOM 2486 O O . VAL B 1 33 ? -23.146 23.076 22.670 1.00 14.93 33 VAL B O 1
ATOM 2490 N N . VAL B 1 34 ? -24.189 21.309 21.761 1.00 15.74 34 VAL B N 1
ATOM 2491 C CA . VAL B 1 34 ? -25.520 21.881 22.068 1.00 15.13 34 VAL B CA 1
ATOM 2492 C C . VAL B 1 34 ? -26.027 21.150 23.308 1.00 16.05 34 VAL B C 1
ATOM 2493 O O . VAL B 1 34 ? -26.324 19.943 23.292 1.00 17.09 34 VAL B O 1
ATOM 2497 N N . PHE B 1 35 ? -26.091 21.877 24.417 1.00 14.79 35 PHE B N 1
ATOM 2498 C CA . PHE B 1 35 ? -26.523 21.402 25.703 1.00 14.75 35 PHE B CA 1
ATOM 2499 C C . PHE B 1 35 ? -28.049 21.640 25.914 1.00 15.50 35 PHE B C 1
ATOM 2500 O O . PHE B 1 35 ? -28.484 22.781 25.749 1.00 15.38 35 PHE B O 1
ATOM 2508 N N . ASN B 1 36 ? -28.779 20.597 26.247 1.00 14.35 36 ASN B N 1
ATOM 2509 C CA . ASN B 1 36 ? -30.244 20.652 26.436 1.00 13.36 36 ASN B CA 1
ATOM 2510 C C . ASN B 1 36 ? -30.519 20.957 27.900 1.00 13.86 36 ASN B C 1
ATOM 2511 O O . ASN B 1 36 ? -30.618 20.057 28.728 1.00 14.62 36 ASN B O 1
ATOM 2516 N N . HIS B 1 37 ? -30.576 22.260 28.184 1.00 15.13 37 HIS B N 1
ATOM 2517 C CA . HIS B 1 37 ? -30.805 22.710 29.561 1.00 14.53 37 HIS B CA 1
ATOM 2518 C C . HIS B 1 37 ? -32.161 22.248 30.073 1.00 15.06 37 HIS B C 1
ATOM 2519 O O . HIS B 1 37 ? -32.326 21.804 31.194 1.00 16.67 37 HIS B O 1
ATOM 2526 N N . LEU B 1 38 ? -33.167 22.294 29.203 1.00 16.04 38 LEU B N 1
ATOM 2527 C CA . LEU B 1 38 ? -34.526 21.887 29.587 1.00 16.13 38 LEU B CA 1
ATOM 2528 C C . LEU B 1 38 ? -34.577 20.513 30.152 1.00 15.25 38 LEU B C 1
ATOM 2529 O O . LEU B 1 38 ? -35.074 20.195 31.221 1.00 16.23 38 LEU B O 1
ATOM 2534 N N . ILE B 1 39 ? -33.989 19.558 29.397 1.00 17.05 39 ILE B N 1
ATOM 2535 C CA . ILE B 1 39 ? -34.020 18.160 29.806 1.00 15.29 39 ILE B CA 1
ATOM 2536 C C . ILE B 1 39 ? -33.273 17.988 31.100 1.00 16.38 39 ILE B C 1
ATOM 2537 O O . ILE B 1 39 ? -33.671 17.216 31.966 1.00 18.22 39 ILE B O 1
ATOM 2542 N N . HIS B 1 40 ? -32.145 18.698 31.225 1.00 16.38 40 HIS B N 1
ATOM 2543 C CA . HIS B 1 40 ? -31.339 18.463 32.419 1.00 17.55 40 HIS B CA 1
ATOM 2544 C C . HIS B 1 40 ? -31.999 19.018 33.680 1.00 15.46 40 HIS B C 1
ATOM 2545 O O . HIS B 1 40 ? -32.040 18.318 34.671 1.00 21.13 40 HIS B O 1
ATOM 2552 N N . GLU B 1 41 ? -32.480 20.227 33.591 1.00 17.67 41 GLU B N 1
ATOM 2553 C CA . GLU B 1 41 ? -33.044 20.811 34.828 1.00 21.46 41 GLU B CA 1
ATOM 2554 C C . GLU B 1 41 ? -34.296 20.061 35.244 1.00 23.82 41 GLU B C 1
ATOM 2555 O O . GLU B 1 41 ? -34.683 20.059 36.421 1.00 23.81 41 GLU B O 1
ATOM 2561 N N . LYS B 1 42 ? -34.963 19.387 34.308 1.00 21.86 42 LYS B N 1
ATOM 2562 C CA . LYS B 1 42 ? -36.140 18.627 34.740 1.00 26.04 42 LYS B CA 1
ATOM 2563 C C . LYS B 1 42 ? -35.780 17.338 35.444 1.00 28.96 42 LYS B C 1
ATOM 2564 O O . LYS B 1 42 ? -36.648 16.782 36.117 1.00 28.71 42 LYS B O 1
ATOM 2570 N N . LYS B 1 43 ? -34.532 16.869 35.315 1.00 24.51 43 LYS B N 1
ATOM 2571 C CA . LYS B 1 43 ? -34.101 15.702 36.043 1.00 23.24 43 LYS B CA 1
ATOM 2572 C C . LYS B 1 43 ? -33.208 15.960 37.245 1.00 23.75 43 LYS B C 1
ATOM 2573 O O . LYS B 1 43 ? -33.150 15.176 38.181 1.00 29.20 43 LYS B O 1
ATOM 2579 N N . ILE B 1 44 ? -32.443 17.028 37.220 1.00 22.62 44 ILE B N 1
ATOM 2580 C CA . ILE B 1 44 ? -31.453 17.304 38.267 1.00 23.57 44 ILE B CA 1
ATOM 2581 C C . ILE B 1 44 ? -31.966 18.507 39.039 1.00 25.86 44 ILE B C 1
ATOM 2582 O O . ILE B 1 44 ? -32.008 19.583 38.428 1.00 27.40 44 ILE B O 1
ATOM 2587 N N . ASP B 1 45 ? -32.363 18.315 40.295 1.00 29.41 45 ASP B N 1
ATOM 2588 C CA . ASP B 1 45 ? -33.172 19.393 40.880 1.00 40.89 45 ASP B CA 1
ATOM 2589 C C . ASP B 1 45 ? -32.373 20.474 41.605 1.00 37.17 45 ASP B C 1
ATOM 2590 O O . ASP B 1 45 ? -33.027 21.413 42.067 1.00 38.66 45 ASP B O 1
ATOM 2595 N N . ASN B 1 46 ? -31.069 20.382 41.767 1.00 33.62 46 ASN B N 1
ATOM 2596 C CA . ASN B 1 46 ? -30.383 21.509 42.429 1.00 32.43 46 ASN B CA 1
ATOM 2597 C C . ASN B 1 46 ? -29.487 22.225 41.403 1.00 26.64 46 ASN B C 1
ATOM 2598 O O . ASN B 1 46 ? -28.666 21.491 40.858 1.00 23.03 46 ASN B O 1
ATOM 2603 N N . CYS B 1 47 ? -29.700 23.520 41.246 1.00 21.89 47 CYS B N 1
ATOM 2604 C CA . CYS B 1 47 ? -29.011 24.346 40.276 1.00 24.06 47 CYS B CA 1
ATOM 2605 C C . CYS B 1 47 ? -27.491 24.260 40.558 1.00 27.74 47 CYS B C 1
ATOM 2606 O O . CYS B 1 47 ? -26.695 24.224 39.628 1.00 20.93 47 CYS B O 1
ATOM 2609 N N . GLU B 1 48 ? -27.158 24.226 41.836 1.00 24.21 48 GLU B N 1
ATOM 2610 C CA . GLU B 1 48 ? -25.770 24.281 42.310 1.00 24.10 48 GLU B CA 1
ATOM 2611 C C . GLU B 1 48 ? -25.030 22.974 42.119 1.00 23.19 48 GLU B C 1
ATOM 2612 O O . GLU B 1 48 ? -23.819 22.924 42.267 1.00 24.98 48 GLU B O 1
ATOM 2618 N N . THR B 1 49 ? -25.743 21.902 41.808 1.00 23.47 49 THR B N 1
ATOM 2619 C CA . THR B 1 49 ? -25.084 20.648 41.463 1.00 21.20 49 THR B CA 1
ATOM 2620 C C . THR B 1 49 ? -24.154 20.928 40.280 1.00 21.16 49 THR B C 1
ATOM 2621 O O . THR B 1 49 ? -23.002 20.498 40.296 1.00 24.49 49 THR B O 1
ATOM 2625 N N . CYS B 1 50 ? -24.629 21.686 39.327 1.00 18.33 50 CYS B N 1
ATOM 2626 C CA . CYS B 1 50 ? -23.840 22.008 38.142 1.00 20.13 50 CYS B CA 1
ATOM 2627 C C . CYS B 1 50 ? -23.153 23.347 38.252 1.00 22.48 50 CYS B C 1
ATOM 2628 O O . CYS B 1 50 ? -21.957 23.483 38.026 1.00 22.79 50 CYS B O 1
ATOM 2631 N N . HIS B 1 51 ? -23.877 24.386 38.606 1.00 19.95 51 HIS B N 1
ATOM 2632 C CA . HIS B 1 51 ? -23.402 25.733 38.821 1.00 18.31 51 HIS B CA 1
ATOM 2633 C C . HIS B 1 51 ? -22.794 25.792 40.231 1.00 26.74 51 HIS B C 1
ATOM 2634 O O . HIS B 1 51 ? -23.363 26.338 41.183 1.00 24.01 51 HIS B O 1
ATOM 2641 N N . HIS B 1 52 ? -21.636 25.174 40.368 1.00 22.16 52 HIS B N 1
ATOM 2642 C CA . HIS B 1 52 ? -21.083 24.713 41.636 1.00 19.78 52 HIS B CA 1
ATOM 2643 C C . HIS B 1 52 ? -20.578 25.920 42.454 1.00 19.74 52 HIS B C 1
ATOM 2644 O O . HIS B 1 52 ? -20.362 25.806 43.664 1.00 23.40 52 HIS B O 1
ATOM 2651 N N . THR B 1 53 ? -20.421 27.057 41.835 1.00 18.80 53 THR B N 1
ATOM 2652 C CA . THR B 1 53 ? -20.020 28.250 42.549 1.00 22.41 53 THR B CA 1
ATOM 2653 C C . THR B 1 53 ? -21.247 29.067 42.971 1.00 25.52 53 THR B C 1
ATOM 2654 O O . THR B 1 53 ? -21.056 30.175 43.454 1.00 29.11 53 THR B O 1
ATOM 2658 N N . GLY B 1 54 ? -22.437 28.539 42.774 1.00 23.11 54 GLY B N 1
ATOM 2659 C CA . GLY B 1 54 ? -23.636 29.233 43.225 1.00 26.39 54 GLY B CA 1
ATOM 2660 C C . GLY B 1 54 ? -24.348 30.061 42.174 1.00 31.86 54 GLY B C 1
ATOM 2661 O O . GLY B 1 54 ? -25.593 30.048 42.196 1.00 48.84 54 GLY B O 1
ATOM 2662 N N . ASP B 1 55 ? -23.671 30.757 41.285 1.00 31.17 55 ASP B N 1
ATOM 2663 C CA . ASP B 1 55 ? -24.135 31.698 40.290 1.00 30.06 55 ASP B CA 1
ATOM 2664 C C . ASP B 1 55 ? -24.385 30.975 38.967 1.00 31.49 55 ASP B C 1
ATOM 2665 O O . ASP B 1 55 ? -23.528 30.200 38.524 1.00 34.04 55 ASP B O 1
ATOM 2670 N N . PRO B 1 56 ? -25.536 31.194 38.368 1.00 29.21 56 PRO B N 1
ATOM 2671 C CA . PRO B 1 56 ? -25.877 30.530 37.088 1.00 26.26 56 PRO B CA 1
ATOM 2672 C C . PRO B 1 56 ? -25.270 31.285 35.932 1.00 26.14 56 PRO B C 1
ATOM 2673 O O . PRO B 1 56 ? -25.943 32.051 35.259 1.00 30.55 56 PRO B O 1
ATOM 2677 N N . VAL B 1 57 ? -23.977 31.059 35.705 1.00 22.73 57 VAL B N 1
ATOM 2678 C CA . VAL B 1 57 ? -23.202 31.709 34.669 1.00 23.93 57 VAL B CA 1
ATOM 2679 C C . VAL B 1 57 ? -22.517 30.625 33.816 1.00 19.49 57 VAL B C 1
ATOM 2680 O O . VAL B 1 57 ? -22.400 29.507 34.328 1.00 26.94 57 VAL B O 1
ATOM 2684 N N . SER B 1 58 ? -22.152 31.091 32.636 1.00 20.54 58 SER B N 1
ATOM 2685 C CA . SER B 1 58 ? -21.527 30.132 31.704 1.00 22.87 58 SER B CA 1
ATOM 2686 C C . SER B 1 58 ? -20.179 29.665 32.242 1.00 23.88 58 SER B C 1
ATOM 2687 O O . SER B 1 58 ? -19.390 30.393 32.840 1.00 22.79 58 SER B O 1
ATOM 2692 N N . CYS B 1 59 ? -19.928 28.380 32.090 1.00 21.01 59 CYS B N 1
ATOM 2693 C CA . CYS B 1 59 ? -18.743 27.740 32.693 1.00 19.77 59 CYS B CA 1
ATOM 2694 C C . CYS B 1 59 ? -17.483 28.398 32.153 1.00 21.08 59 CYS B C 1
ATOM 2695 O O . CYS B 1 59 ? -16.490 28.513 32.880 1.00 19.62 59 CYS B O 1
ATOM 2698 N N . SER B 1 60 ? -17.453 28.818 30.897 1.00 18.48 60 SER B N 1
ATOM 2699 C CA . SER B 1 60 ? -16.249 29.323 30.287 1.00 19.87 60 SER B CA 1
ATOM 2700 C C . SER B 1 60 ? -15.928 30.764 30.690 1.00 20.90 60 SER B C 1
ATOM 2701 O O . SER B 1 60 ? -14.904 31.279 30.266 1.00 20.82 60 SER B O 1
ATOM 2704 N N . THR B 1 61 ? -16.794 31.370 31.510 1.00 20.89 61 THR B N 1
ATOM 2705 C CA . THR B 1 61 ? -16.375 32.636 32.129 1.00 23.23 61 THR B CA 1
ATOM 2706 C C . THR B 1 61 ? -15.169 32.373 33.047 1.00 24.48 61 THR B C 1
ATOM 2707 O O . THR B 1 61 ? -14.373 33.271 33.321 1.00 22.69 61 THR B O 1
ATOM 2711 N N . CYS B 1 62 ? -15.063 31.146 33.532 1.00 21.91 62 CYS B N 1
ATOM 2712 C CA . CYS B 1 62 ? -13.953 30.785 34.415 1.00 17.83 62 CYS B CA 1
ATOM 2713 C C . CYS B 1 62 ? -13.087 29.661 33.850 1.00 24.08 62 CYS B C 1
ATOM 2714 O O . CYS B 1 62 ? -11.893 29.585 34.156 1.00 24.77 62 CYS B O 1
ATOM 2717 N N . HIS B 1 63 ? -13.679 28.773 33.058 1.00 19.00 63 HIS B N 1
ATOM 2718 C CA . HIS B 1 63 ? -12.943 27.624 32.520 1.00 17.64 63 HIS B CA 1
ATOM 2719 C C . HIS B 1 63 ? -12.747 27.856 31.040 1.00 20.74 63 HIS B C 1
ATOM 2720 O O . HIS B 1 63 ? -13.551 27.405 30.226 1.00 19.46 63 HIS B O 1
ATOM 2727 N N . THR B 1 64 ? -11.706 28.584 30.681 1.00 19.48 64 THR B N 1
ATOM 2728 C CA . THR B 1 64 ? -11.348 28.804 29.280 1.00 18.27 64 THR B CA 1
ATOM 2729 C C . THR B 1 64 ? -10.440 27.659 28.792 1.00 17.45 64 THR B C 1
ATOM 2730 O O . THR B 1 64 ? -9.966 26.837 29.561 1.00 16.14 64 THR B O 1
ATOM 2734 N N . VAL B 1 65 ? -10.265 27.616 27.471 1.00 16.69 65 VAL B N 1
ATOM 2735 C CA . VAL B 1 65 ? -9.476 26.530 26.911 1.00 15.08 65 VAL B CA 1
ATOM 2736 C C . VAL B 1 65 ? -8.088 26.434 27.559 1.00 17.20 65 VAL B C 1
ATOM 2737 O O . VAL B 1 65 ? -7.687 25.320 27.896 1.00 17.09 65 VAL B O 1
ATOM 2741 N N . GLU B 1 66 ? -7.448 27.583 27.758 1.00 17.49 66 GLU B N 1
ATOM 2742 C CA . GLU B 1 66 ? -6.091 27.616 28.317 1.00 20.04 66 GLU B CA 1
ATOM 2743 C C . GLU B 1 66 ? -6.006 27.559 29.823 1.00 21.17 66 GLU B C 1
ATOM 2744 O O . GLU B 1 66 ? -5.025 27.176 30.464 1.00 20.09 66 GLU B O 1
ATOM 2750 N N . GLY B 1 67 ? -7.114 27.864 30.462 1.00 20.27 67 GLY B N 1
ATOM 2751 C CA . GLY B 1 67 ? -7.369 28.088 31.848 1.00 22.03 67 GLY B CA 1
ATOM 2752 C C . GLY B 1 67 ? -6.930 29.454 32.381 1.00 23.95 67 GLY B C 1
ATOM 2753 O O . GLY B 1 67 ? -6.161 30.194 31.769 1.00 23.18 67 GLY B O 1
ATOM 2754 N N . LYS B 1 68 ? -7.446 29.808 33.553 1.00 23.28 68 LYS B N 1
ATOM 2755 C CA . LYS B 1 68 ? -7.118 31.105 34.175 1.00 26.38 68 LYS B CA 1
ATOM 2756 C C . LYS B 1 68 ? -7.490 31.062 35.655 1.00 22.07 68 LYS B C 1
ATOM 2757 O O . LYS B 1 68 ? -8.130 30.149 36.155 1.00 20.96 68 LYS B O 1
ATOM 2763 N N . ALA B 1 69 ? -7.045 32.055 36.421 1.00 24.44 69 ALA B N 1
ATOM 2764 C CA . ALA B 1 69 ? -7.096 31.969 37.869 1.00 23.55 69 ALA B CA 1
ATOM 2765 C C . ALA B 1 69 ? -8.515 31.805 38.404 1.00 20.04 69 ALA B C 1
ATOM 2766 O O . ALA B 1 69 ? -8.740 31.100 39.400 1.00 22.31 69 ALA B O 1
ATOM 2768 N N . GLU B 1 70 ? -9.440 32.474 37.745 1.00 21.77 70 GLU B N 1
ATOM 2769 C CA . GLU B 1 70 ? -10.839 32.389 38.211 1.00 23.17 70 GLU B CA 1
ATOM 2770 C C . GLU B 1 70 ? -11.409 30.996 38.208 1.00 24.72 70 GLU B C 1
ATOM 2771 O O . GLU B 1 70 ? -12.366 30.700 38.898 1.00 22.59 70 GLU B O 1
ATOM 2777 N N . GLY B 1 71 ? -10.864 30.027 37.469 1.00 20.57 71 GLY B N 1
ATOM 2778 C CA . GLY B 1 71 ? -11.279 28.657 37.591 1.00 20.08 71 GLY B CA 1
ATOM 2779 C C . GLY B 1 71 ? -10.178 27.791 38.168 1.00 19.17 71 GLY B C 1
ATOM 2780 O O . GLY B 1 71 ? -10.151 26.580 37.962 1.00 18.65 71 GLY B O 1
ATOM 2781 N N . ASN B 1 72 ? -9.293 28.424 38.951 1.00 22.80 72 ASN B N 1
ATOM 2782 C CA . ASN B 1 72 ? -8.141 27.770 39.522 1.00 19.23 72 ASN B CA 1
ATOM 2783 C C . ASN B 1 72 ? -7.309 27.061 38.419 1.00 17.17 72 ASN B C 1
ATOM 2784 O O . ASN B 1 72 ? -6.781 25.981 38.667 1.00 18.78 72 ASN B O 1
ATOM 2789 N N . TYR B 1 73 ? -7.319 27.688 37.273 1.00 19.71 73 TYR B N 1
ATOM 2790 C CA . TYR B 1 73 ? -6.599 27.180 36.103 1.00 21.43 73 TYR B CA 1
ATOM 2791 C C . TYR B 1 73 ? -7.116 25.844 35.601 1.00 22.61 73 TYR B C 1
ATOM 2792 O O . TYR B 1 73 ? -6.417 25.238 34.772 1.00 19.90 73 TYR B O 1
ATOM 2801 N N . ILE B 1 74 ? -8.287 25.414 36.040 1.00 17.88 74 ILE B N 1
ATOM 2802 C CA . ILE B 1 74 ? -8.936 24.222 35.509 1.00 20.51 74 ILE B CA 1
ATOM 2803 C C . ILE B 1 74 ? -9.470 24.600 34.140 1.00 18.54 74 ILE B C 1
ATOM 2804 O O . ILE B 1 74 ? -10.238 25.526 33.971 1.00 17.68 74 ILE B O 1
ATOM 2809 N N . THR B 1 75 ? -9.037 23.889 33.113 1.00 17.12 75 THR B N 1
ATOM 2810 C CA . THR B 1 75 ? -9.376 24.286 31.749 1.00 15.62 75 THR B CA 1
ATOM 2811 C C . THR B 1 75 ? -10.802 23.860 31.399 1.00 13.85 75 THR B C 1
ATOM 2812 O O . THR B 1 75 ? -11.421 23.052 32.097 1.00 16.94 75 THR B O 1
ATOM 2816 N N . LEU B 1 76 ? -11.261 24.357 30.282 1.00 13.75 76 LEU B N 1
ATOM 2817 C CA . LEU B 1 76 ? -12.553 23.923 29.698 1.00 13.68 76 LEU B CA 1
ATOM 2818 C C . LEU B 1 76 ? -12.596 22.430 29.509 1.00 14.70 76 LEU B C 1
ATOM 2819 O O . LEU B 1 76 ? -13.537 21.734 29.869 1.00 15.01 76 LEU B O 1
ATOM 2824 N N . ASP B 1 77 ? -11.505 21.861 28.941 1.00 14.14 77 ASP B N 1
ATOM 2825 C CA . ASP B 1 77 ? -11.405 20.427 28.761 1.00 14.32 77 ASP B CA 1
ATOM 2826 C C . ASP B 1 77 ? -11.597 19.698 30.085 1.00 18.53 77 ASP B C 1
ATOM 2827 O O . ASP B 1 77 ? -12.380 18.757 30.221 1.00 17.80 77 ASP B O 1
ATOM 2832 N N . ARG B 1 78 ? -10.878 20.125 31.142 1.00 16.06 78 ARG B N 1
ATOM 2833 C CA . ARG B 1 78 ? -11.031 19.429 32.403 1.00 14.69 78 ARG B CA 1
ATOM 2834 C C . ARG B 1 78 ? -12.434 19.588 32.985 1.00 14.97 78 ARG B C 1
ATOM 2835 O O . ARG B 1 78 ? -12.968 18.606 33.479 1.00 17.54 78 ARG B O 1
ATOM 2843 N N . ALA B 1 79 ? -12.967 20.784 32.904 1.00 16.38 79 ALA B N 1
ATOM 2844 C CA . ALA B 1 79 ? -14.278 21.060 33.500 1.00 17.30 79 ALA B CA 1
ATOM 2845 C C . ALA B 1 79 ? -15.384 20.241 32.853 1.00 19.38 79 ALA B C 1
ATOM 2846 O O . ALA B 1 79 ? -16.334 19.856 33.561 1.00 16.25 79 ALA B O 1
ATOM 2848 N N . MET B 1 80 ? -15.264 19.978 31.551 1.00 15.46 80 MET B N 1
ATOM 2849 C CA . MET B 1 80 ? -16.365 19.277 30.871 1.00 14.05 80 MET B CA 1
ATOM 2850 C C . MET B 1 80 ? -16.188 17.794 30.879 1.00 16.46 80 MET B C 1
ATOM 2851 O O . MET B 1 80 ? -17.172 17.054 30.772 1.00 16.76 80 MET B O 1
ATOM 2856 N N . HIS B 1 81 ? -14.950 17.251 30.977 1.00 15.57 81 HIS B N 1
ATOM 2857 C CA . HIS B 1 81 ? -14.733 15.822 30.856 1.00 15.56 81 HIS B CA 1
ATOM 2858 C C . HIS B 1 81 ? -14.097 15.131 32.057 1.00 13.91 81 HIS B C 1
ATOM 2859 O O . HIS B 1 81 ? -13.901 13.936 32.007 1.00 16.54 81 HIS B O 1
ATOM 2866 N N . ALA B 1 82 ? -13.778 15.889 33.103 1.00 16.30 82 ALA B N 1
ATOM 2867 C CA . ALA B 1 82 ? -13.140 15.281 34.261 1.00 18.48 82 ALA B CA 1
ATOM 2868 C C . ALA B 1 82 ? -13.889 14.076 34.795 1.00 20.84 82 ALA B C 1
ATOM 2869 O O . ALA B 1 82 ? -15.096 14.083 34.950 1.00 19.76 82 A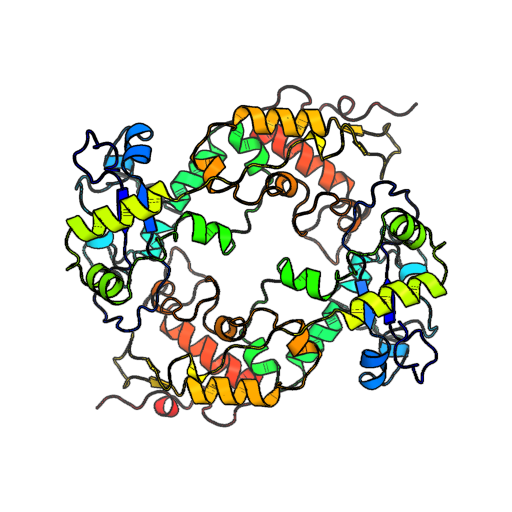LA B O 1
ATOM 2871 N N . THR B 1 83 ? -13.096 13.036 35.082 1.00 18.68 83 THR B N 1
ATOM 2872 C CA . THR B 1 83 ? -13.610 11.863 35.730 1.00 19.65 83 THR B CA 1
ATOM 2873 C C . THR B 1 83 ? -13.032 11.653 37.105 1.00 25.39 83 THR B C 1
ATOM 2874 O O . THR B 1 83 ? -13.589 10.904 37.920 1.00 38.41 83 THR B O 1
ATOM 2878 N N . ASN B 1 84 ? -11.908 12.283 37.443 1.00 23.70 84 ASN B N 1
ATOM 2879 C CA . ASN B 1 84 ? -11.492 11.780 38.789 1.00 37.37 84 ASN B CA 1
ATOM 2880 C C . ASN B 1 84 ? -11.600 12.882 39.809 1.00 36.82 84 ASN B C 1
ATOM 2881 O O . ASN B 1 84 ? -10.568 13.325 40.319 1.00 40.08 84 ASN B O 1
ATOM 2886 N N . ILE B 1 85 ? -12.823 13.349 40.061 1.00 33.39 85 ILE B N 1
ATOM 2887 C CA . ILE B 1 85 ? -13.014 14.598 40.789 1.00 28.76 85 ILE B CA 1
ATOM 2888 C C . ILE B 1 85 ? -13.022 14.385 42.303 1.00 29.76 85 ILE B C 1
ATOM 2889 O O . ILE B 1 85 ? -13.816 13.683 42.911 1.00 28.13 85 ILE B O 1
ATOM 2894 N N . ALA B 1 86 ? -12.058 15.033 42.955 1.00 33.12 86 ALA B N 1
ATOM 2895 C CA . ALA B 1 86 ? -11.951 14.850 44.406 1.00 32.61 86 ALA B CA 1
ATOM 2896 C C . ALA B 1 86 ? -13.118 15.471 45.136 1.00 29.93 86 ALA B C 1
ATOM 2897 O O . ALA B 1 86 ? -13.526 16.597 44.845 1.00 28.99 86 ALA B O 1
ATOM 2899 N N . LYS B 1 87 ? -13.626 14.728 46.102 1.00 35.61 87 LYS B N 1
ATOM 2900 C CA . LYS B 1 87 ? -14.576 15.275 47.070 1.00 37.55 87 LYS B CA 1
ATOM 2901 C C . LYS B 1 87 ? -14.014 16.487 47.814 1.00 34.04 87 LYS B C 1
ATOM 2902 O O . LYS B 1 87 ? -12.955 16.375 48.425 1.00 45.31 87 LYS B O 1
ATOM 2908 N N . ARG B 1 88 ? -14.648 17.627 47.792 1.00 35.43 88 ARG B N 1
ATOM 2909 C CA . ARG B 1 88 ? -14.582 18.940 48.359 1.00 37.45 88 ARG B CA 1
ATOM 2910 C C . ARG B 1 88 ? -15.223 18.995 49.756 1.00 39.08 88 ARG B C 1
ATOM 2911 O O . ARG B 1 88 ? -16.425 18.795 49.943 1.00 40.84 88 ARG B O 1
ATOM 2919 N N . ALA B 1 89 ? -14.410 19.285 50.766 1.00 41.46 89 ALA B N 1
ATOM 2920 C CA . ALA B 1 89 ? -14.927 19.418 52.133 1.00 37.85 89 ALA B CA 1
ATOM 2921 C C . ALA B 1 89 ? -15.858 20.614 52.262 1.00 35.82 89 ALA B C 1
ATOM 2922 O O . ALA B 1 89 ? -16.976 20.471 52.759 1.00 45.64 89 ALA B O 1
ATOM 2924 N N . LYS B 1 90 ? -15.374 21.762 51.797 1.00 32.77 90 LYS B N 1
ATOM 2925 C CA . LYS B 1 90 ? -16.198 22.966 51.787 1.00 34.02 90 LYS B CA 1
ATOM 2926 C C . LYS B 1 90 ? -17.013 22.998 50.499 1.00 38.59 90 LYS B C 1
ATOM 2927 O O . LYS B 1 90 ? -16.560 22.511 49.464 1.00 53.58 90 LYS B O 1
ATOM 2933 N N . GLY B 1 91 ? -18.206 23.549 50.579 1.00 42.63 91 GLY B N 1
ATOM 2934 C CA . GLY B 1 91 ? -19.120 23.750 49.482 1.00 45.36 91 GLY B CA 1
ATOM 2935 C C . GLY B 1 91 ? -19.356 22.597 48.539 1.00 45.49 91 GLY B C 1
ATOM 2936 O O . GLY B 1 91 ? -19.310 21.403 48.832 1.00 43.08 91 GLY B O 1
ATOM 2937 N N . ASN B 1 92 ? -19.656 22.965 47.288 1.00 45.74 92 ASN B N 1
ATOM 2938 C CA . ASN B 1 92 ? -20.079 21.965 46.317 1.00 39.96 92 ASN B CA 1
ATOM 2939 C C . ASN B 1 92 ? -18.884 21.300 45.633 1.00 36.79 92 ASN B C 1
ATOM 2940 O O . ASN B 1 92 ? -17.978 22.028 45.230 1.00 42.16 92 ASN B O 1
ATOM 2945 N N . THR B 1 93 ? -18.884 19.972 45.528 1.00 32.03 93 THR B N 1
ATOM 2946 C CA . THR B 1 93 ? -17.979 19.215 44.687 1.00 29.18 93 THR B CA 1
ATOM 2947 C C . THR B 1 93 ? -18.441 19.404 43.233 1.00 26.80 93 THR B C 1
ATOM 2948 O O . THR B 1 93 ? -19.569 18.985 42.947 1.00 27.50 93 THR B O 1
ATOM 2952 N N . PRO B 1 94 ? -17.600 19.996 42.417 1.00 22.01 94 PRO B N 1
ATOM 2953 C CA . PRO B 1 94 ? -18.019 20.174 41.011 1.00 18.75 94 PRO B CA 1
ATOM 2954 C C . PRO B 1 94 ? -18.289 18.821 40.370 1.00 17.43 94 PRO B C 1
ATOM 2955 O O . PRO B 1 94 ? -17.819 17.759 40.743 1.00 19.00 94 PRO B O 1
ATOM 2959 N N . VAL B 1 95 ? -19.143 18.948 39.346 1.00 19.59 95 VAL B N 1
ATOM 2960 C CA . VAL B 1 95 ? -19.419 17.927 38.360 1.00 17.64 95 VAL B CA 1
ATOM 2961 C C . VAL B 1 95 ? -18.992 18.479 36.990 1.00 14.21 95 VAL B C 1
ATOM 2962 O O . VAL B 1 95 ? -18.999 19.643 36.609 1.00 17.45 95 VAL B O 1
ATOM 2966 N N . SER B 1 96 ? -18.556 17.517 36.180 1.00 18.41 96 SER B N 1
ATOM 2967 C CA . SER B 1 96 ? -18.393 17.537 34.752 1.00 16.91 96 SER B CA 1
ATOM 2968 C C . SER B 1 96 ? -19.533 16.767 34.062 1.00 15.69 96 SER B C 1
ATOM 2969 O O . SER B 1 96 ? -20.262 15.937 34.623 1.00 17.71 96 SER B O 1
ATOM 2972 N N . CYS B 1 97 ? -19.639 17.076 32.759 1.00 16.65 97 CYS B N 1
ATOM 2973 C CA . CYS B 1 97 ? -20.617 16.340 31.948 1.00 15.30 97 CYS B CA 1
ATOM 2974 C C . CYS B 1 97 ? -20.371 14.850 32.028 1.00 15.13 97 CYS B C 1
ATOM 2975 O O . CYS B 1 97 ? -21.247 14.011 32.230 1.00 16.87 97 CYS B O 1
ATOM 2978 N N . VAL B 1 98 ? -19.096 14.482 31.801 1.00 13.70 98 VAL B N 1
ATOM 2979 C CA . VAL B 1 98 ? -18.766 13.069 31.777 1.00 13.62 98 VAL B CA 1
ATOM 2980 C C . VAL B 1 98 ? -18.913 12.394 33.126 1.00 14.33 98 VAL B C 1
ATOM 2981 O O . VAL B 1 98 ? -19.336 11.254 33.284 1.00 17.73 98 VAL B O 1
ATOM 2985 N N . SER B 1 99 ? -18.556 13.084 34.216 1.00 17.22 99 SER B N 1
ATOM 2986 C CA . SER B 1 99 ? -18.563 12.448 35.521 1.00 16.78 99 SER B CA 1
ATOM 2987 C C . SER B 1 99 ? -19.991 12.246 36.006 1.00 16.72 99 SER B C 1
ATOM 2988 O O . SER B 1 99 ? -20.257 11.203 36.610 1.00 18.85 99 SER B O 1
ATOM 2991 N N . CYS B 1 100 ? -20.874 13.198 35.731 1.00 18.19 100 CYS B N 1
ATOM 2992 C CA . CYS B 1 100 ? -22.254 12.923 36.156 1.00 17.83 100 CYS B CA 1
ATOM 2993 C C . CYS B 1 100 ? -22.835 11.743 35.409 1.00 17.73 100 CYS B C 1
ATOM 2994 O O . CYS B 1 100 ? -23.469 10.872 36.007 1.00 18.28 100 CYS B O 1
ATOM 2997 N N . HIS B 1 101 ? -22.578 11.715 34.091 1.00 16.60 101 HIS B N 1
ATOM 2998 C CA . HIS B 1 101 ? -23.086 10.576 33.319 1.00 16.68 101 HIS B CA 1
ATOM 2999 C C . HIS B 1 101 ? -22.515 9.277 33.824 1.00 14.74 101 HIS B C 1
ATOM 3000 O O . HIS B 1 101 ? -23.208 8.274 33.933 1.00 16.20 101 HIS B O 1
ATOM 3007 N N . GLU B 1 102 ? -21.225 9.235 34.166 1.00 17.85 102 GLU B N 1
ATOM 3008 C CA . GLU B 1 102 ? -20.659 8.045 34.782 1.00 18.60 102 GLU B CA 1
ATOM 3009 C C . GLU B 1 102 ? -21.363 7.695 36.085 1.00 16.90 102 GLU B C 1
ATOM 3010 O O . GLU B 1 102 ? -21.632 6.518 36.325 1.00 21.60 102 GLU B O 1
ATOM 3016 N N . GLN B 1 103 ? -21.649 8.706 36.898 1.00 18.26 103 GLN B N 1
ATOM 3017 C CA . GLN B 1 103 ? -22.331 8.409 38.156 1.00 22.24 103 GLN B CA 1
ATOM 3018 C C . GLN B 1 103 ? -23.682 7.734 37.901 1.00 19.36 103 GLN B C 1
ATOM 3019 O O . GLN B 1 103 ? -24.090 6.799 38.595 1.00 19.60 103 GLN B O 1
ATOM 3025 N N . GLN B 1 104 ? -24.418 8.223 36.899 1.00 19.00 104 GLN B N 1
ATOM 3026 C CA . GLN B 1 104 ? -25.697 7.628 36.542 1.00 18.47 104 GLN B CA 1
ATOM 3027 C C . GLN B 1 104 ? -25.542 6.139 36.261 1.00 20.71 104 GLN B C 1
ATOM 3028 O O . GLN B 1 104 ? -26.346 5.299 36.676 1.00 21.95 104 GLN B O 1
ATOM 3034 N N . THR B 1 105 ? -24.496 5.774 35.504 1.00 18.41 105 THR B N 1
ATOM 3035 C CA . THR B 1 105 ? -24.347 4.381 35.136 1.00 19.78 105 THR B CA 1
ATOM 3036 C C . THR B 1 105 ? -23.966 3.534 36.353 1.00 21.47 105 THR B C 1
ATOM 3037 O O . THR B 1 105 ? -24.276 2.343 36.352 1.00 23.31 105 THR B O 1
ATOM 3041 N N . LYS B 1 106 ? -23.319 4.105 37.354 1.00 20.10 106 LYS B N 1
ATOM 3042 C CA . LYS B 1 106 ? -22.925 3.253 38.476 1.00 22.27 106 LYS B CA 1
ATOM 3043 C C . LYS B 1 106 ? -23.909 3.238 39.626 1.00 20.59 106 LYS B C 1
ATOM 3044 O O . LYS B 1 106 ? -23.933 2.296 40.406 1.00 25.65 106 LYS B O 1
ATOM 3050 N N . GLU B 1 107 ? -24.686 4.281 39.767 1.00 24.07 107 GLU B N 1
ATOM 3051 C CA . GLU B 1 107 ? -25.538 4.431 40.947 1.00 25.46 107 GLU B CA 1
ATOM 3052 C C . GLU B 1 107 ? -26.960 3.950 40.716 1.00 29.59 107 GLU B C 1
ATOM 3053 O O . GLU B 1 107 ? -27.726 3.775 41.674 1.00 27.48 107 GLU B O 1
ATOM 3059 N N . ARG B 1 108 ? -27.363 3.713 39.469 1.00 21.86 108 ARG B N 1
ATOM 3060 C CA . ARG B 1 108 ? -28.708 3.270 39.124 1.00 17.96 108 ARG B CA 1
ATOM 3061 C C . ARG B 1 108 ? -28.710 1.794 38.769 1.00 23.81 108 ARG B C 1
ATOM 3062 O O . ARG B 1 108 ? -27.982 1.360 37.858 1.00 20.65 108 ARG B O 1
ATOM 3070 N N . ARG B 1 109 ? -29.507 0.982 39.447 1.00 22.21 109 ARG B N 1
ATOM 3071 C CA . ARG B 1 109 ? -29.526 -0.450 39.271 1.00 22.54 109 ARG B CA 1
ATOM 3072 C C . ARG B 1 109 ? -29.726 -0.908 37.835 1.00 21.05 109 ARG B C 1
ATOM 3073 O O . ARG B 1 109 ? -29.108 -1.879 37.384 1.00 19.88 109 ARG B O 1
ATOM 3081 N N . GLU B 1 110 ? -30.599 -0.213 37.113 1.00 17.93 110 GLU B N 1
ATOM 3082 C CA . GLU B 1 110 ? -30.942 -0.625 35.769 1.00 18.38 110 GLU B CA 1
ATOM 3083 C C . GLU B 1 110 ? -29.733 -0.405 34.830 1.00 15.78 110 GLU B C 1
ATOM 3084 O O . GLU B 1 110 ? -29.739 -1.073 33.802 1.00 18.82 110 GLU B O 1
ATOM 3090 N N . CYS B 1 111 ? -28.845 0.442 35.235 1.00 16.70 111 CYS B N 1
ATOM 3091 C CA . CYS B 1 111 ? -27.669 0.770 34.413 1.00 19.11 111 CYS B CA 1
ATOM 3092 C C . CYS B 1 111 ? -26.432 -0.009 34.849 1.00 19.10 111 CYS B C 1
ATOM 3093 O O . CYS B 1 111 ? -25.569 -0.350 34.020 1.00 17.60 111 CYS B O 1
ATOM 3096 N N . ALA B 1 112 ? -26.311 -0.274 36.139 1.00 17.91 112 ALA B N 1
ATOM 3097 C CA . ALA B 1 112 ? -25.068 -0.698 36.781 1.00 14.96 112 ALA B CA 1
ATOM 3098 C C . ALA B 1 112 ? -24.738 -2.159 36.575 1.00 15.03 112 ALA B C 1
ATOM 3099 O O . ALA B 1 112 ? -23.578 -2.523 36.921 1.00 18.53 112 ALA B O 1
ATOM 3101 N N . GLY B 1 113 ? -25.612 -2.967 36.016 1.00 13.81 113 GLY B N 1
ATOM 3102 C CA . GLY B 1 113 ? -25.303 -4.341 35.691 1.00 17.29 113 GLY B CA 1
ATOM 3103 C C . GLY B 1 113 ? -24.436 -4.393 34.423 1.00 18.75 113 GLY B C 1
ATOM 3104 O O . GLY B 1 113 ? -23.292 -4.827 34.430 1.00 16.90 113 GLY B O 1
ATOM 3105 N N . CYS B 1 114 ? -24.973 -3.897 33.301 1.00 16.91 114 CYS B N 1
ATOM 3106 C CA . CYS B 1 114 ? -24.141 -3.812 32.109 1.00 15.47 114 CYS B CA 1
ATOM 3107 C C . CYS B 1 114 ? -22.919 -2.969 32.369 1.00 15.62 114 CYS B C 1
ATOM 3108 O O . CYS B 1 114 ? -21.804 -3.261 31.893 1.00 17.12 114 CYS B O 1
ATOM 3111 N N . HIS B 1 115 ? -23.087 -1.856 33.093 1.00 15.28 115 HIS B N 1
ATOM 3112 C CA . HIS B 1 115 ? -21.960 -0.938 33.212 1.00 17.67 115 HIS B CA 1
ATOM 3113 C C . HIS B 1 115 ? -20.929 -1.435 34.219 1.00 20.91 115 HIS B C 1
ATOM 3114 O O . HIS B 1 115 ? -19.843 -0.840 34.275 1.00 21.83 115 HIS B O 1
ATOM 3121 N N . ALA B 1 116 ? -21.214 -2.516 34.925 1.00 17.85 116 ALA B N 1
ATOM 3122 C CA . ALA B 1 116 ? -20.156 -3.164 35.699 1.00 17.95 116 ALA B CA 1
ATOM 3123 C C . ALA B 1 116 ? -19.195 -3.924 34.801 1.00 20.09 116 ALA B C 1
ATOM 3124 O O . ALA B 1 116 ? -18.050 -4.141 35.225 1.00 21.32 116 ALA B O 1
ATOM 3126 N N . ILE B 1 117 ? -19.618 -4.351 33.617 1.00 16.26 117 ILE B N 1
ATOM 3127 C CA . ILE B 1 117 ? -18.808 -5.195 32.757 1.00 15.05 117 ILE B CA 1
ATOM 3128 C C . ILE B 1 117 ? -18.448 -4.542 31.433 1.00 18.36 117 ILE B C 1
ATOM 3129 O O . ILE B 1 117 ? -17.583 -5.085 30.706 1.00 18.37 117 ILE B O 1
ATOM 3134 N N A VAL B 1 118 ? -19.007 -3.374 31.169 0.56 18.93 118 VAL B N 1
ATOM 3135 N N B VAL B 1 118 ? -19.090 -3.440 31.043 0.44 18.90 118 VAL B N 1
ATOM 3136 C CA A VAL B 1 118 ? -18.596 -2.603 30.001 0.56 20.21 118 VAL B CA 1
ATOM 3137 C CA B VAL B 1 118 ? -18.857 -2.858 29.728 0.44 19.59 118 VAL B CA 1
ATOM 3138 C C A VAL B 1 118 ? -17.368 -1.740 30.253 0.56 20.20 118 VAL B C 1
ATOM 3139 C C B VAL B 1 118 ? -17.386 -2.442 29.542 0.44 20.59 118 VAL B C 1
ATOM 3140 O O A VAL B 1 118 ? -17.290 -0.993 31.216 0.56 21.41 118 VAL B O 1
ATOM 3141 O O B VAL B 1 118 ? -16.738 -2.010 30.497 0.44 20.57 118 VAL B O 1
ATOM 3148 N N A THR B 1 119 ? -16.379 -1.823 29.369 0.56 18.32 119 THR B N 1
ATOM 3149 N N B THR B 1 119 ? -16.949 -2.576 28.301 0.44 17.56 119 THR B N 1
ATOM 3150 C CA A THR B 1 119 ? -15.285 -0.879 29.282 0.56 17.55 119 THR B CA 1
ATOM 3151 C CA B THR B 1 119 ? -15.669 -2.198 27.736 0.44 17.40 119 THR B CA 1
ATOM 3152 C C A THR B 1 119 ? -15.578 0.018 28.072 0.56 20.51 119 THR B C 1
ATOM 3153 C C B THR B 1 119 ? -15.737 -0.773 27.205 0.44 19.53 119 THR B C 1
ATOM 3154 O O A THR B 1 119 ? -15.426 -0.495 26.959 0.56 21.13 119 THR B O 1
ATOM 3155 O O B THR B 1 119 ? -16.372 -0.510 26.187 0.44 21.41 119 THR B O 1
ATOM 3162 N N A PRO B 1 120 ? -15.999 1.259 28.274 0.56 18.17 120 PRO B N 1
ATOM 3163 N N B PRO B 1 120 ? -15.119 0.169 27.908 0.44 20.03 120 PRO B N 1
ATOM 3164 C CA A PRO B 1 120 ? -16.445 2.074 27.133 0.56 18.61 120 PRO B CA 1
ATOM 3165 C CA B PRO B 1 120 ? -15.159 1.566 27.472 0.44 19.38 120 PRO B CA 1
ATOM 3166 C C A PRO B 1 120 ? -15.272 2.432 26.229 0.56 16.89 120 PRO B C 1
ATOM 3167 C C B PRO B 1 120 ? -14.475 1.742 26.127 0.44 17.30 120 PRO B C 1
ATOM 3168 O O A PRO B 1 120 ? -14.182 2.792 26.626 0.56 16.56 120 PRO B O 1
ATOM 3169 O O B PRO B 1 120 ? -13.298 1.399 25.986 0.44 34.45 120 PRO B O 1
ATOM 3176 N N A LYS B 1 121 ? -15.556 2.285 24.938 0.56 20.26 121 LYS B N 1
ATOM 3177 N N B LYS B 1 121 ? -15.184 2.252 25.123 0.44 20.40 121 LYS B N 1
ATOM 3178 C CA A LYS B 1 121 ? -14.565 2.579 23.913 0.56 20.94 121 LYS B CA 1
ATOM 3179 C CA B LYS B 1 121 ? -14.465 2.554 23.884 0.44 20.92 121 LYS B CA 1
ATOM 3180 C C . LYS B 1 121 ? -14.293 4.065 23.797 1.00 22.58 121 LYS B C 1
ATOM 3181 O O . LYS B 1 121 ? -13.190 4.514 23.515 1.00 23.31 121 LYS B O 1
ATOM 3187 N N . ARG B 1 122 ? -15.368 4.812 24.038 1.00 20.61 122 ARG B N 1
ATOM 3188 C CA . ARG B 1 122 ? -15.289 6.264 23.983 1.00 20.26 122 ARG B CA 1
ATOM 3189 C C . ARG B 1 122 ? -14.606 6.772 22.707 1.00 14.94 122 ARG B C 1
ATOM 3190 O O . ARG B 1 122 ? -13.701 7.575 22.736 1.00 23.99 122 ARG B O 1
ATOM 3198 N N . ASP B 1 123 ? -15.114 6.273 21.610 1.00 20.61 123 ASP B N 1
ATOM 3199 C CA . ASP B 1 123 ? -14.629 6.620 20.275 1.00 21.72 123 ASP B CA 1
ATOM 3200 C C . ASP B 1 123 ? -15.340 7.838 19.699 1.00 19.76 123 ASP B C 1
ATOM 3201 O O . ASP B 1 123 ? -16.052 8.546 20.433 1.00 16.90 123 ASP B O 1
ATOM 3206 N N . GLU B 1 124 ? -15.185 8.092 18.402 1.00 17.80 124 GLU B N 1
ATOM 3207 C CA . GLU B 1 124 ? -15.705 9.265 17.730 1.00 18.86 124 GLU B CA 1
ATOM 3208 C C . GLU B 1 124 ? -17.194 9.399 17.945 1.00 17.77 124 GLU B C 1
ATOM 3209 O O . GLU B 1 124 ? -17.686 10.516 18.086 1.00 17.01 124 GLU B O 1
ATOM 3215 N N . ALA B 1 125 ? -17.939 8.291 17.959 1.00 16.22 125 ALA B N 1
ATOM 3216 C CA . ALA B 1 125 ? -19.377 8.411 18.086 1.00 16.74 125 ALA B CA 1
ATOM 3217 C C . ALA B 1 125 ? -19.754 8.821 19.514 1.00 16.73 125 ALA B C 1
ATOM 3218 O O . ALA B 1 125 ? -20.821 9.393 19.722 1.00 17.41 125 ALA B O 1
ATOM 3220 N N . TRP B 1 126 ? -18.857 8.499 20.450 1.00 15.53 126 TRP B N 1
ATOM 3221 C CA . TRP B 1 126 ? -19.051 8.937 21.835 1.00 15.78 126 TRP B CA 1
ATOM 3222 C C . TRP B 1 126 ? -18.866 10.439 21.846 1.00 16.79 126 TRP B C 1
ATOM 3223 O O . TRP B 1 126 ? -19.782 11.153 22.311 1.00 15.69 126 TRP B O 1
ATOM 3234 N N . CYS B 1 127 ? -17.728 10.932 21.315 1.00 13.98 127 CYS B N 1
ATOM 3235 C CA . CYS B 1 127 ? -17.542 12.372 21.302 1.00 12.48 127 CYS B CA 1
ATOM 3236 C C . CYS B 1 127 ? -18.707 13.109 20.654 1.00 15.61 127 CYS B C 1
ATOM 3237 O O . CYS B 1 127 ? -19.155 14.160 21.119 1.00 15.46 127 CYS B O 1
ATOM 3240 N N . ALA B 1 128 ? -19.188 12.557 19.551 1.00 14.04 128 ALA B N 1
ATOM 3241 C CA . ALA B 1 128 ? -20.193 13.239 18.756 1.00 16.69 128 ALA B CA 1
ATOM 3242 C C . ALA B 1 128 ? -21.573 13.312 19.395 1.00 15.80 128 ALA B C 1
ATOM 3243 O O . ALA B 1 128 ? -22.427 14.072 18.967 1.00 15.35 128 ALA B O 1
ATOM 3245 N N . THR B 1 129 ? -21.799 12.510 20.437 1.00 15.68 129 THR B N 1
ATOM 3246 C CA . THR B 1 129 ? -23.060 12.592 21.161 1.00 15.61 129 THR B CA 1
ATOM 3247 C C . THR B 1 129 ? -23.222 13.981 21.751 1.00 15.54 129 THR B C 1
ATOM 3248 O O . THR B 1 129 ? -24.307 14.558 21.795 1.00 15.90 129 THR B O 1
ATOM 3252 N N . CYS B 1 130 ? -22.132 14.572 22.215 1.00 13.62 130 CYS B N 1
ATOM 3253 C CA . CYS B 1 130 ? -22.106 15.935 22.703 1.00 12.71 130 CYS B CA 1
ATOM 3254 C C . CYS B 1 130 ? -21.659 16.953 21.675 1.00 14.28 130 CYS B C 1
ATOM 3255 O O . CYS B 1 130 ? -22.246 18.028 21.550 1.00 15.65 130 CYS B O 1
ATOM 3258 N N . HIS B 1 131 ? -20.497 16.869 21.032 1.00 12.75 131 HIS B N 1
ATOM 3259 C CA . HIS B 1 131 ? -19.963 17.643 19.896 1.00 11.53 131 HIS B CA 1
ATOM 3260 C C . HIS B 1 131 ? -20.848 17.296 18.717 1.00 16.15 131 HIS B C 1
ATOM 3261 O O . HIS B 1 131 ? -20.449 16.540 17.817 1.00 16.82 131 HIS B O 1
ATOM 3268 N N . ASN B 1 132 ? -22.024 17.896 18.805 1.00 17.82 132 ASN B N 1
ATOM 3269 C CA . ASN B 1 132 ? -23.130 17.635 17.895 1.00 19.53 132 ASN B CA 1
ATOM 3270 C C . ASN B 1 132 ? -23.688 18.853 17.167 1.00 19.88 132 ASN B C 1
ATOM 3271 O O . ASN B 1 132 ? -24.810 18.766 16.602 1.00 20.95 132 ASN B O 1
ATOM 3276 N N . ILE B 1 133 ? -23.141 19.928 16.926 1.00 18.13 133 ILE B N 1
ATOM 3277 C CA . ILE B 1 133 ? -23.714 21.087 16.224 1.00 21.91 133 ILE B CA 1
ATOM 3278 C C . ILE B 1 133 ? -24.310 20.841 14.848 1.00 21.38 133 ILE B C 1
ATOM 3279 O O . ILE B 1 133 ? -23.803 20.093 14.029 1.00 23.62 133 ILE B O 1
ATOM 3284 N N . THR B 1 134 ? -25.406 21.568 14.569 1.00 20.02 134 THR B N 1
ATOM 3285 C CA . THR B 1 134 ? -25.987 21.563 13.236 1.00 23.87 134 THR B CA 1
ATOM 3286 C C . THR B 1 134 ? -24.930 21.932 12.192 1.00 26.26 134 THR B C 1
ATOM 3287 O O . THR B 1 134 ? -24.135 22.865 12.364 1.00 23.22 134 THR B O 1
ATOM 3291 N N . PRO B 1 135 ? -24.897 21.225 11.061 1.00 28.65 135 PRO B N 1
ATOM 3292 C CA . PRO B 1 135 ? -23.940 21.606 10.012 1.00 31.37 135 PRO B CA 1
ATOM 3293 C C . PRO B 1 135 ? -24.297 22.957 9.391 1.00 31.92 135 PRO B C 1
ATOM 3294 O O . PRO B 1 135 ? -23.532 23.571 8.624 1.00 36.58 135 PRO B O 1
ATOM 3298 N N . SER B 1 136 ? -25.469 23.489 9.697 1.00 26.82 136 SER B N 1
ATOM 3299 C CA . SER B 1 136 ? -25.840 24.831 9.272 1.00 28.56 136 SER B CA 1
ATOM 3300 C C . SER B 1 136 ? -24.958 25.906 9.882 1.00 31.39 136 SER B C 1
ATOM 3301 O O . SER B 1 136 ? -24.900 27.024 9.385 1.00 30.87 136 SER B O 1
ATOM 3304 N N . MET B 1 137 ? -24.251 25.626 10.981 1.00 27.67 137 MET B N 1
ATOM 3305 C CA . MET B 1 137 ? -23.471 26.721 11.567 1.00 24.56 137 MET B CA 1
ATOM 3306 C C . MET B 1 137 ? -22.398 27.206 10.611 1.00 26.38 137 MET B C 1
ATOM 3307 O O . MET B 1 137 ? -21.780 26.368 9.961 1.00 27.95 137 MET B O 1
ATOM 3312 N N . THR B 1 138 ? -22.157 28.504 10.454 1.00 27.77 138 THR B N 1
ATOM 3313 C CA . THR B 1 138 ? -21.112 28.863 9.489 1.00 28.59 138 THR B CA 1
ATOM 3314 C C . THR B 1 138 ? -19.811 29.159 10.208 1.00 26.13 138 THR B C 1
ATOM 3315 O O . THR B 1 138 ? -19.753 29.359 11.422 1.00 24.75 138 THR B O 1
ATOM 3319 N N . PRO B 1 139 ? -18.701 29.165 9.473 1.00 28.35 139 PRO B N 1
ATOM 3320 C CA . PRO B 1 139 ? -17.414 29.563 10.074 1.00 27.25 139 PRO B CA 1
ATOM 3321 C C . PRO B 1 139 ? -17.490 30.884 10.819 1.00 23.60 139 PRO B C 1
ATOM 3322 O O . PRO B 1 139 ? -16.891 30.974 11.892 1.00 25.24 139 PRO B O 1
ATOM 3326 N N . GLU B 1 140 ? -18.232 31.890 10.371 1.00 28.67 140 GLU B N 1
ATOM 3327 C CA . GLU B 1 140 ? -18.344 33.193 11.033 1.00 31.89 140 GLU B CA 1
ATOM 3328 C C . GLU B 1 140 ? -18.990 33.138 12.406 1.00 21.98 140 GLU B C 1
ATOM 3329 O O . GLU B 1 140 ? -18.604 33.714 13.422 1.00 26.58 140 GLU B O 1
ATOM 3335 N N . GLN B 1 141 ? -20.056 32.376 12.492 1.00 23.89 141 GLN B N 1
ATOM 3336 C CA . GLN B 1 141 ? -20.808 32.053 13.680 1.00 22.30 141 GLN B CA 1
ATOM 3337 C C . GLN B 1 141 ? -19.894 31.365 14.682 1.00 18.77 141 GLN B C 1
ATOM 3338 O O . GLN B 1 141 ? -19.856 31.702 15.866 1.00 25.26 141 GLN B O 1
ATOM 3344 N N . MET B 1 142 ? -19.117 30.390 14.202 1.00 21.90 142 MET B N 1
ATOM 3345 C CA . MET B 1 142 ? -18.131 29.759 15.072 1.00 22.87 142 MET B CA 1
A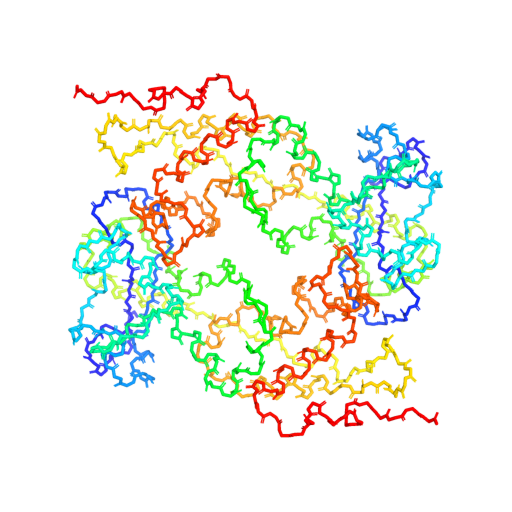TOM 3346 C C . MET B 1 142 ? -17.160 30.788 15.650 1.00 21.50 142 MET B C 1
ATOM 3347 O O . MET B 1 142 ? -16.855 30.807 16.843 1.00 20.21 142 MET B O 1
ATOM 3352 N N . GLN B 1 143 ? -16.646 31.701 14.818 1.00 23.14 143 GLN B N 1
ATOM 3353 C CA . GLN B 1 143 ? -15.719 32.713 15.333 1.00 24.83 143 GLN B CA 1
ATOM 3354 C C . GLN B 1 143 ? -16.428 33.579 16.375 1.00 19.78 143 GLN B C 1
ATOM 3355 O O . GLN B 1 143 ? -15.887 33.909 17.420 1.00 22.58 143 GLN B O 1
ATOM 3361 N N . LYS B 1 144 ? -17.674 33.938 16.056 1.00 26.21 144 LYS B N 1
ATOM 3362 C CA . LYS B 1 144 ? -18.400 34.794 17.016 1.00 25.92 144 LYS B CA 1
ATOM 3363 C C . LYS B 1 144 ? -18.710 34.050 18.290 1.00 21.69 144 LYS B C 1
ATOM 3364 O O . LYS B 1 144 ? -18.667 34.594 19.382 1.00 25.10 144 LYS B O 1
ATOM 3370 N N . GLY B 1 145 ? -18.999 32.737 18.197 1.00 23.88 145 GLY B N 1
ATOM 3371 C CA . GLY B 1 145 ? -19.184 32.002 19.441 1.00 23.17 145 GLY B CA 1
ATOM 3372 C C . GLY B 1 145 ? -17.920 31.940 20.278 1.00 20.08 145 GLY B C 1
ATOM 3373 O O . GLY B 1 145 ? -17.871 32.041 21.521 1.00 22.00 145 GLY B O 1
ATOM 3374 N N . ILE B 1 146 ? -16.802 31.768 19.550 1.00 22.16 146 ILE B N 1
ATOM 3375 C CA . ILE B 1 146 ? -15.534 31.663 20.272 1.00 23.84 146 ILE B CA 1
ATOM 3376 C C . ILE B 1 146 ? -15.178 32.987 20.955 1.00 25.08 146 ILE B C 1
ATOM 3377 O O . ILE B 1 146 ? -14.644 32.970 22.053 1.00 24.13 146 ILE B O 1
ATOM 3382 N N . ASN B 1 147 ? -15.462 34.080 20.280 1.00 32.00 147 ASN B N 1
ATOM 3383 C CA . ASN B 1 147 ? -15.129 35.430 20.698 1.00 35.15 147 ASN B CA 1
ATOM 3384 C C . ASN B 1 147 ? -16.128 35.970 21.702 1.00 36.27 147 ASN B C 1
ATOM 3385 O O . ASN B 1 147 ? -15.949 37.036 22.289 1.00 35.29 147 ASN B O 1
ATOM 3390 N N . GLY B 1 148 ? -17.230 35.239 21.877 1.00 28.04 148 GLY B N 1
ATOM 3391 C CA . GLY B 1 148 ? -18.244 35.749 22.790 1.00 27.53 148 GLY B CA 1
ATOM 3392 C C . GLY B 1 148 ? -19.067 36.844 22.147 1.00 26.73 148 GLY B C 1
ATOM 3393 O O . GLY B 1 148 ? -19.736 37.603 22.863 1.00 35.08 148 GLY B O 1
ATOM 3394 N N . THR B 1 149 ? -19.082 36.975 20.825 1.00 28.12 149 THR B N 1
ATOM 3395 C CA . THR B 1 149 ? -19.889 38.042 20.231 1.00 31.56 149 THR B CA 1
ATOM 3396 C C . THR B 1 149 ? -21.105 37.559 19.458 1.00 30.96 149 THR B C 1
ATOM 3397 O O . THR B 1 149 ? -21.835 38.291 18.755 1.00 32.69 149 THR B O 1
ATOM 3401 N N . LEU B 1 150 ? -21.402 36.266 19.538 1.00 24.93 150 LEU B N 1
ATOM 3402 C CA . LEU B 1 150 ? -22.573 35.748 18.846 1.00 22.26 150 LEU B CA 1
ATOM 3403 C C . LEU B 1 150 ? -23.805 36.241 19.593 1.00 26.35 150 LEU B C 1
ATOM 3404 O O . LEU B 1 150 ? -23.802 36.146 20.831 1.00 24.51 150 LEU B O 1
ATOM 3409 N N . LEU B 1 151 ? -24.802 36.718 18.847 1.00 27.25 151 LEU B N 1
ATOM 3410 C CA . LEU B 1 151 ? -26.025 37.185 19.511 1.00 30.98 151 LEU B CA 1
ATOM 3411 C C . LEU B 1 151 ? -26.742 36.048 20.227 1.00 29.01 151 LEU B C 1
ATOM 3412 O O . LEU B 1 151 ? -26.788 34.912 19.740 1.00 23.47 151 LEU B O 1
ATOM 3417 N N . PRO B 1 152 ? -27.329 36.314 21.377 1.00 29.50 152 PRO B N 1
ATOM 3418 C CA . PRO B 1 152 ? -28.078 35.283 22.097 1.00 33.41 152 PRO B CA 1
ATOM 3419 C C . PRO B 1 152 ? -29.131 34.596 21.231 1.00 31.03 152 PRO B C 1
ATOM 3420 O O . PRO B 1 152 ? -29.349 33.389 21.349 1.00 23.82 152 PRO B O 1
ATOM 3424 N N . GLY B 1 153 ? -29.761 35.390 20.371 1.00 28.95 153 GLY B N 1
ATOM 3425 C CA . GLY B 1 153 ? -30.801 34.930 19.488 1.00 28.68 153 GLY B CA 1
ATOM 3426 C C . GLY B 1 153 ? -30.263 33.933 18.478 1.00 26.78 153 GLY B C 1
ATOM 3427 O O . GLY B 1 153 ? -30.956 32.995 18.107 1.00 28.46 153 GLY B O 1
ATOM 3428 N N . ASP B 1 154 ? -29.038 34.187 18.063 1.00 26.62 154 ASP B N 1
ATOM 3429 C CA . ASP B 1 154 ? -28.326 33.371 17.088 1.00 27.01 154 ASP B CA 1
ATOM 3430 C C . ASP B 1 154 ? -27.884 32.057 17.741 1.00 20.88 154 ASP B C 1
ATOM 3431 O O . ASP B 1 154 ? -27.992 31.015 17.135 1.00 23.91 154 ASP B O 1
ATOM 3436 N N . ASN B 1 155 ? -27.442 32.137 18.966 1.00 20.85 155 ASN B N 1
ATOM 3437 C CA . ASN B 1 155 ? -27.094 30.962 19.748 1.00 21.17 155 ASN B CA 1
ATOM 3438 C C . ASN B 1 155 ? -28.317 30.052 19.885 1.00 26.09 155 ASN B C 1
ATOM 3439 O O . ASN B 1 155 ? -28.308 28.860 19.555 1.00 20.09 155 ASN B O 1
ATOM 3444 N N . GLU B 1 156 ? -29.421 30.643 20.363 1.00 27.46 156 GLU B N 1
ATOM 3445 C CA . GLU B 1 156 ? -30.663 29.866 20.492 1.00 27.27 156 GLU B CA 1
ATOM 3446 C C . GLU B 1 156 ? -31.133 29.299 19.166 1.00 21.89 156 GLU B C 1
ATOM 3447 O O . GLU B 1 156 ? -31.598 28.157 19.124 1.00 21.46 156 GLU B O 1
ATOM 3453 N N . ALA B 1 157 ? -31.022 30.018 18.061 1.00 23.95 157 ALA B N 1
ATOM 3454 C CA . ALA B 1 157 ? -31.488 29.467 16.792 1.00 26.94 157 ALA B CA 1
ATOM 3455 C C . ALA B 1 157 ? -30.682 28.231 16.355 1.00 25.83 157 ALA B C 1
ATOM 3456 O O . ALA B 1 157 ? -31.279 27.264 15.870 1.00 23.22 157 ALA B O 1
ATOM 3458 N N . LEU B 1 158 ? -29.370 28.318 16.546 1.00 22.78 158 LEU B N 1
ATOM 3459 C CA . LEU B 1 158 ? -28.446 27.230 16.191 1.00 19.72 158 LEU B CA 1
ATOM 3460 C C . LEU B 1 158 ? -28.729 26.035 17.082 1.00 17.10 158 LEU B C 1
ATOM 3461 O O . LEU B 1 158 ? -28.776 24.886 16.639 1.00 20.10 158 LEU B O 1
ATOM 3466 N N . ALA B 1 159 ? -28.947 26.290 18.362 1.00 18.21 159 ALA B N 1
ATOM 3467 C CA . ALA B 1 159 ? -29.274 25.211 19.274 1.00 14.62 159 ALA B CA 1
ATOM 3468 C C . ALA B 1 159 ? -30.601 24.549 18.908 1.00 18.87 159 ALA B C 1
ATOM 3469 O O . ALA B 1 159 ? -30.747 23.328 18.947 1.00 17.94 159 ALA B O 1
ATOM 3471 N N . ALA B 1 160 ? -31.608 25.384 18.598 1.00 19.63 160 ALA B N 1
ATOM 3472 C CA . ALA B 1 160 ? -32.887 24.774 18.253 1.00 20.22 160 ALA B CA 1
ATOM 3473 C C . ALA B 1 160 ? -32.798 23.973 16.960 1.00 15.90 160 ALA B C 1
ATOM 3474 O O . ALA B 1 160 ? -33.378 22.883 16.868 1.00 18.63 160 ALA B O 1
ATOM 3476 N N . GLU B 1 161 ? -32.115 24.444 15.949 1.00 16.39 161 GLU B N 1
ATOM 3477 C CA . GLU B 1 161 ? -31.984 23.724 14.688 1.00 15.68 161 GLU B CA 1
ATOM 3478 C C . GLU B 1 161 ? -31.329 22.373 14.925 1.00 19.28 161 GLU B C 1
ATOM 3479 O O . GLU B 1 161 ? -31.695 21.328 14.385 1.00 21.72 161 GLU B O 1
ATOM 3485 N N . THR B 1 162 ? -30.327 22.364 15.800 1.00 17.87 162 THR B N 1
ATOM 3486 C CA . THR B 1 162 ? -29.633 21.130 16.170 1.00 16.34 162 THR B CA 1
ATOM 3487 C C . THR B 1 162 ? -30.531 20.142 16.888 1.00 18.18 162 THR B C 1
ATOM 3488 O O . THR B 1 162 ? -30.608 18.950 16.521 1.00 18.46 162 THR B O 1
ATOM 3492 N N . VAL B 1 163 ? -31.227 20.614 17.942 1.00 15.31 163 VAL B N 1
ATOM 3493 C CA . VAL B 1 163 ? -32.077 19.710 18.695 1.00 13.72 163 VAL B CA 1
ATOM 3494 C C . VAL B 1 163 ? -33.204 19.147 17.833 1.00 16.66 163 VAL B C 1
ATOM 3495 O O . VAL B 1 163 ? -33.574 17.981 17.963 1.00 17.98 163 VAL B O 1
ATOM 3499 N N . LEU B 1 164 ? -33.760 19.973 16.952 1.00 17.91 164 LEU B N 1
ATOM 3500 C CA . LEU B 1 164 ? -34.899 19.476 16.169 1.00 20.58 164 LEU B CA 1
ATOM 3501 C C . LEU B 1 164 ? -34.451 18.525 15.075 1.00 21.61 164 LEU B C 1
ATOM 3502 O O . LEU B 1 164 ? -35.245 17.860 14.445 1.00 25.99 164 LEU B O 1
ATOM 3507 N N . ALA B 1 165 ? -33.152 18.419 14.827 1.00 19.43 165 ALA B N 1
ATOM 3508 C CA . ALA B 1 165 ? -32.660 17.503 13.820 1.00 21.12 165 ALA B CA 1
ATOM 3509 C C . ALA B 1 165 ? -32.150 16.235 14.486 1.00 24.06 165 ALA B C 1
ATOM 3510 O O . ALA B 1 165 ? -31.767 15.279 13.798 1.00 26.58 165 ALA B O 1
ATOM 3512 N N . GLN B 1 166 ? -32.133 16.222 15.814 1.00 21.55 166 GLN B N 1
ATOM 3513 C CA . GLN B 1 166 ? -31.541 15.042 16.456 1.00 23.40 166 GLN B CA 1
ATOM 3514 C C . GLN B 1 166 ? -32.349 13.765 16.285 1.00 26.96 166 GLN B C 1
ATOM 3515 O O . GLN B 1 166 ? -33.571 13.780 16.356 1.00 33.02 166 GLN B O 1
ATOM 3521 N N . LYS B 1 167 ? -31.668 12.630 16.090 1.00 33.02 167 LYS B N 1
ATOM 3522 C CA . LYS B 1 167 ? -32.404 11.365 15.984 1.00 33.36 167 LYS B CA 1
ATOM 3523 C C . LYS B 1 167 ? -31.717 10.317 16.861 1.00 24.42 167 LYS B C 1
ATOM 3524 O O . LYS B 1 167 ? -30.499 10.343 16.950 1.00 33.91 167 LYS B O 1
ATOM 3530 N N . THR B 1 168 ? -32.530 9.519 17.483 1.00 26.20 168 THR B N 1
ATOM 3531 C CA . THR B 1 168 ? -32.176 8.402 18.325 1.00 35.91 168 THR B CA 1
ATOM 3532 C C . THR B 1 168 ? -32.033 7.148 17.463 1.00 32.53 168 THR B C 1
ATOM 3533 O O . THR B 1 168 ? -32.841 6.857 16.595 1.00 34.88 168 THR B O 1
ATOM 3537 N N . VAL B 1 169 ? -30.977 6.416 17.736 1.00 25.19 169 VAL B N 1
ATOM 3538 C CA . VAL B 1 169 ? -30.771 5.140 17.065 1.00 28.35 169 VAL B CA 1
ATOM 3539 C C . VAL B 1 169 ? -31.531 4.072 17.841 1.00 28.58 169 VAL B C 1
ATOM 3540 O O . VAL B 1 169 ? -31.368 3.896 19.038 1.00 36.22 169 VAL B O 1
ATOM 3544 N N . GLU B 1 170 ? -32.376 3.354 17.117 1.00 23.46 170 GLU B N 1
ATOM 3545 C CA . GLU B 1 170 ? -33.164 2.265 17.650 1.00 26.59 170 GLU B CA 1
ATOM 3546 C C . GLU B 1 170 ? -32.333 0.998 17.776 1.00 25.59 170 GLU B C 1
ATOM 3547 O O . GLU B 1 170 ? -31.648 0.515 16.876 1.00 25.99 170 GLU B O 1
ATOM 3553 N N . PRO B 1 171 ? -32.317 0.402 18.954 1.00 24.04 171 PRO B N 1
ATOM 3554 C CA . PRO B 1 171 ? -31.528 -0.826 19.131 1.00 23.03 171 PRO B CA 1
ATOM 3555 C C . PRO B 1 171 ? -32.161 -1.999 18.426 1.00 20.75 171 PRO B C 1
ATOM 3556 O O . PRO B 1 171 ? -33.382 -2.122 18.258 1.00 23.86 171 PRO B O 1
ATOM 3560 N N . VAL B 1 172 ? -31.336 -2.913 17.977 1.00 18.88 172 VAL B N 1
ATOM 3561 C CA . VAL B 1 172 ? -31.843 -4.084 17.287 1.00 20.27 172 VAL B CA 1
ATOM 3562 C C . VAL B 1 172 ? -32.669 -4.902 18.287 1.00 22.33 172 VAL B C 1
ATOM 3563 O O . VAL B 1 172 ? -32.456 -5.016 19.487 1.00 21.31 172 VAL B O 1
ATOM 3567 N N . SER B 1 173 ? -33.688 -5.511 17.685 1.00 21.65 173 SER B N 1
ATOM 3568 C CA . SER B 1 173 ? -34.549 -6.368 18.453 1.00 20.75 173 SER B CA 1
ATOM 3569 C C . SER B 1 173 ? -33.863 -7.612 18.958 1.00 15.96 173 SER B C 1
ATOM 3570 O O . SER B 1 173 ? -33.124 -8.246 18.191 1.00 20.29 173 SER B O 1
ATOM 3573 N N . PRO B 1 174 ? -34.126 -8.010 20.195 1.00 19.81 174 PRO B N 1
ATOM 3574 C CA . PRO B 1 174 ? -33.627 -9.310 20.681 1.00 20.20 174 PRO B CA 1
ATOM 3575 C C . PRO B 1 174 ? -34.097 -10.502 19.870 1.00 18.89 174 PRO B C 1
ATOM 3576 O O . PRO B 1 174 ? -33.543 -11.611 19.928 1.00 20.46 174 PRO B O 1
ATOM 3580 N N . MET B 1 175 ? -35.127 -10.404 19.073 1.00 19.14 175 MET B N 1
ATOM 3581 C CA . MET B 1 175 ? -35.612 -11.412 18.142 1.00 21.08 175 MET B CA 1
ATOM 3582 C C . MET B 1 175 ? -34.617 -11.716 17.051 1.00 19.87 175 MET B C 1
ATOM 3583 O O . MET B 1 175 ? -34.684 -12.744 16.381 1.00 22.85 175 MET B O 1
ATOM 3588 N N . LEU B 1 176 ? -33.646 -10.808 16.869 1.00 18.08 176 LEU B N 1
ATOM 3589 C CA . LEU B 1 176 ? -32.616 -11.030 15.870 1.00 20.31 176 LEU B CA 1
ATOM 3590 C C . LEU B 1 176 ? -31.362 -11.704 16.413 1.00 19.03 176 LEU B C 1
ATOM 3591 O O . LEU B 1 176 ? -30.380 -11.917 15.688 1.00 22.00 176 LEU B O 1
ATOM 3596 N N . ALA B 1 177 ? -31.413 -12.102 17.673 1.00 20.26 177 ALA B N 1
ATOM 3597 C CA . ALA B 1 177 ? -30.313 -12.801 18.358 1.00 16.98 177 ALA B CA 1
ATOM 3598 C C . ALA B 1 177 ? -30.879 -14.089 18.929 1.00 19.89 177 ALA B C 1
ATOM 3599 O O . ALA B 1 177 ? -32.099 -14.285 19.007 1.00 20.16 177 ALA B O 1
ATOM 3601 N N . PRO B 1 178 ? -30.049 -15.037 19.300 1.00 18.73 178 PRO B N 1
ATOM 3602 C CA . PRO B 1 178 ? -30.548 -16.332 19.777 1.00 19.63 178 PRO B CA 1
ATOM 3603 C C . PRO B 1 178 ? -31.522 -16.243 20.933 1.00 17.08 178 PRO B C 1
ATOM 3604 O O . PRO B 1 178 ? -31.408 -15.454 21.863 1.00 20.67 178 PRO B O 1
ATOM 3608 N N . TYR B 1 179 ? -32.515 -17.145 20.864 1.00 19.82 179 TYR B N 1
ATOM 3609 C CA . TYR B 1 179 ? -33.470 -17.361 21.935 1.00 18.60 179 TYR B CA 1
ATOM 3610 C C . TYR B 1 179 ? -32.778 -17.808 23.222 1.00 15.97 179 TYR B C 1
ATOM 3611 O O . TYR B 1 179 ? -32.835 -17.161 24.254 1.00 17.89 179 TYR B O 1
ATOM 3620 N N . LYS B 1 180 ? -32.152 -18.952 23.176 1.00 19.54 180 LYS B N 1
ATOM 3621 C CA . LYS B 1 180 ? -31.255 -19.521 24.151 1.00 22.61 180 LYS B CA 1
ATOM 3622 C C . LYS B 1 180 ? -29.952 -19.938 23.485 1.00 22.16 180 LYS B C 1
ATOM 3623 O O . LYS B 1 180 ? -29.799 -20.180 22.289 1.00 22.17 180 LYS B O 1
ATOM 3629 N N . VAL B 1 181 ? -28.927 -20.008 24.338 1.00 19.78 181 VAL B N 1
ATOM 3630 C CA . VAL B 1 181 ? -27.655 -20.512 23.876 1.00 20.33 181 VAL B CA 1
ATOM 3631 C C . VAL B 1 181 ? -27.191 -21.605 24.835 1.00 20.26 181 VAL B C 1
ATOM 3632 O O . VAL B 1 181 ? -27.101 -21.384 26.039 1.00 20.89 181 VAL B O 1
ATOM 3636 N N . VAL B 1 182 ? -26.882 -22.760 24.301 1.00 22.31 182 VAL B N 1
ATOM 3637 C CA . VAL B 1 182 ? -26.287 -23.831 25.109 1.00 19.36 182 VAL B CA 1
ATOM 3638 C C . VAL B 1 182 ? -24.803 -23.560 25.232 1.00 18.54 182 VAL B C 1
ATOM 3639 O O . VAL B 1 182 ? -24.037 -23.810 24.297 1.00 22.11 182 VAL B O 1
ATOM 3643 N N . ILE B 1 183 ? -24.369 -23.035 26.370 1.00 22.05 183 ILE B N 1
ATOM 3644 C CA . ILE B 1 183 ? -22.930 -22.750 26.539 1.00 17.36 183 ILE B CA 1
ATOM 3645 C C . ILE B 1 183 ? -22.212 -23.991 27.020 1.00 17.86 183 ILE B C 1
ATOM 3646 O O . ILE B 1 183 ? -22.289 -24.311 28.203 1.00 19.90 183 ILE B O 1
ATOM 3651 N N . ASP B 1 184 ? -21.567 -24.671 26.083 1.00 18.28 184 ASP B N 1
ATOM 3652 C CA . ASP B 1 184 ? -20.965 -25.948 26.356 1.00 20.70 184 ASP B CA 1
ATOM 3653 C C . ASP B 1 184 ? -19.495 -26.034 25.982 1.00 23.34 184 ASP B C 1
ATOM 3654 O O . ASP B 1 184 ? -18.996 -27.157 25.946 1.00 22.52 184 ASP B O 1
ATOM 3659 N N . ALA B 1 185 ? -18.852 -24.885 25.742 1.00 21.56 185 ALA B N 1
ATOM 3660 C CA . ALA B 1 185 ? -17.462 -24.894 25.322 1.00 21.75 185 ALA B CA 1
ATOM 3661 C C . ALA B 1 185 ? -16.569 -25.668 26.275 1.00 20.19 185 ALA B C 1
ATOM 3662 O O . ALA B 1 185 ? -15.600 -26.267 25.830 1.00 25.55 185 ALA B O 1
ATOM 3664 N N . LEU B 1 186 ? -16.846 -25.642 27.563 1.00 19.82 186 LEU B N 1
ATOM 3665 C CA . LEU B 1 186 ? -15.980 -26.233 28.575 1.00 20.81 186 LEU B CA 1
ATOM 3666 C C . LEU B 1 186 ? -16.583 -27.429 29.318 1.00 24.94 186 LEU B C 1
ATOM 3667 O O . LEU B 1 186 ? -15.988 -27.868 30.302 1.00 22.34 186 LEU B O 1
ATOM 3672 N N . ALA B 1 187 ? -17.726 -27.930 28.889 1.00 23.35 187 ALA B N 1
ATOM 3673 C CA . ALA B 1 187 ? -18.544 -28.838 29.685 1.00 23.64 187 ALA B CA 1
ATOM 3674 C C . ALA B 1 187 ? -17.740 -30.037 30.167 1.00 22.26 187 ALA B C 1
ATOM 3675 O O . ALA B 1 187 ? -17.131 -30.732 29.361 1.00 24.67 187 ALA B O 1
ATOM 3677 N N . ASP B 1 188 ? -17.754 -30.248 31.464 1.00 23.21 188 ASP B N 1
ATOM 3678 C CA . ASP B 1 188 ? -16.906 -31.279 32.083 1.00 24.21 188 ASP B CA 1
ATOM 3679 C C . ASP B 1 188 ? -17.454 -31.677 33.455 1.00 20.95 188 ASP B C 1
ATOM 3680 O O . ASP B 1 188 ? -18.093 -32.743 33.565 1.00 26.23 188 ASP B O 1
ATOM 3685 N N . LYS B 1 189 ? -17.265 -30.912 34.504 1.00 21.46 189 LYS B N 1
ATOM 3686 C CA . LYS B 1 189 ? -17.806 -31.187 35.821 1.00 23.00 189 LYS B CA 1
ATOM 3687 C C . LYS B 1 189 ? -19.323 -30.965 35.845 1.00 23.64 189 LYS B C 1
ATOM 3688 O O . LYS B 1 189 ? -20.046 -31.590 36.619 1.00 21.62 189 LYS B O 1
ATOM 3694 N N . TYR B 1 190 ? -19.781 -30.037 35.017 1.00 20.84 190 TYR B N 1
ATOM 3695 C CA . TYR B 1 190 ? -21.188 -29.679 34.945 1.00 19.92 190 TYR B CA 1
ATOM 3696 C C . TYR B 1 190 ? -21.737 -29.878 33.551 1.00 19.40 190 TYR B C 1
ATOM 3697 O O . TYR B 1 190 ? -21.042 -29.989 32.541 1.00 20.55 190 TYR B O 1
ATOM 3706 N N . GLU B 1 191 ? -23.055 -29.932 33.500 1.00 20.62 191 GLU B N 1
ATOM 3707 C CA . GLU B 1 191 ? -23.765 -29.767 32.248 1.00 22.65 191 GLU B CA 1
ATOM 3708 C C . GLU B 1 191 ? -23.528 -28.389 31.633 1.00 20.00 191 GLU B C 1
ATOM 3709 O O . GLU B 1 191 ? -23.122 -27.482 32.351 1.00 18.70 191 GLU B O 1
ATOM 3715 N N . PRO B 1 192 ? -23.831 -28.262 30.358 1.00 19.69 192 PRO B N 1
ATOM 3716 C CA . PRO B 1 192 ? -23.806 -26.945 29.722 1.00 18.97 192 PRO B CA 1
ATOM 3717 C C . PRO B 1 192 ? -24.699 -25.981 30.452 1.00 19.54 192 PRO B C 1
ATOM 3718 O O . PRO B 1 192 ? -25.672 -26.326 31.125 1.00 23.49 192 PRO B O 1
ATOM 3722 N N . SER B 1 193 ? -24.399 -24.692 30.324 1.00 18.68 193 SER B N 1
ATOM 3723 C CA . SER B 1 193 ? -25.249 -23.635 30.829 1.00 20.95 193 SER B CA 1
ATOM 3724 C C . SER B 1 193 ? -26.230 -23.289 29.714 1.00 22.06 193 SER B C 1
ATOM 3725 O O . SER B 1 193 ? -25.873 -22.857 28.619 1.00 24.21 193 SER B O 1
ATOM 3728 N N . ASN B 1 194 ? -27.514 -23.512 29.981 1.00 23.43 194 ASN B N 1
ATOM 3729 C CA . ASN B 1 194 ? -28.547 -23.194 29.008 1.00 21.62 194 ASN B CA 1
ATOM 3730 C C . ASN B 1 194 ? -28.982 -21.751 29.215 1.00 20.75 194 ASN B C 1
ATOM 3731 O O . ASN B 1 194 ? -29.946 -21.432 29.891 1.00 21.84 194 ASN B O 1
ATOM 3736 N N . PHE B 1 195 ? -28.210 -20.829 28.641 1.00 17.77 195 PHE B N 1
ATOM 3737 C CA . PHE B 1 195 ? -28.391 -19.412 28.859 1.00 15.66 195 PHE B CA 1
ATOM 3738 C C . PHE B 1 195 ? -29.603 -18.792 28.155 1.00 18.26 195 PHE B C 1
ATOM 3739 O O . PHE B 1 195 ? -29.788 -18.930 26.948 1.00 19.10 195 PHE B O 1
ATOM 3747 N N . THR B 1 196 ? -30.375 -18.073 28.958 1.00 18.22 196 THR B N 1
ATOM 3748 C CA . THR B 1 196 ? -31.579 -17.414 28.484 1.00 19.00 196 THR B CA 1
ATOM 3749 C C . THR B 1 196 ? -31.235 -16.062 27.854 1.00 17.37 196 THR B C 1
ATOM 3750 O O . THR B 1 196 ? -31.570 -15.014 28.363 1.00 16.65 196 THR B O 1
ATOM 3754 N N . HIS B 1 197 ? -30.545 -16.223 26.730 1.00 18.69 197 HIS B N 1
ATOM 3755 C CA . HIS B 1 197 ? -29.980 -15.107 25.969 1.00 16.03 197 HIS B CA 1
ATOM 3756 C C . HIS B 1 197 ? -30.986 -14.005 25.688 1.00 17.71 197 HIS B C 1
ATOM 3757 O O . HIS B 1 197 ? -30.822 -12.824 26.019 1.00 17.51 197 HIS B O 1
ATOM 3764 N N . ARG B 1 198 ? -32.099 -14.380 25.045 1.00 18.58 198 ARG B N 1
ATOM 3765 C CA . ARG B 1 198 ? -33.120 -13.405 24.656 1.00 16.94 198 ARG B CA 1
ATOM 3766 C C . ARG B 1 198 ? -33.863 -12.837 25.845 1.00 19.83 198 ARG B C 1
ATOM 3767 O O . ARG B 1 198 ? -34.126 -11.628 25.915 1.00 18.74 198 ARG B O 1
ATOM 3775 N N . ARG B 1 199 ? -34.210 -13.669 26.818 1.00 17.34 199 ARG B N 1
ATOM 3776 C CA . ARG B 1 199 ? -34.822 -13.142 28.026 1.00 20.93 199 ARG B CA 1
ATOM 3777 C C . ARG B 1 199 ? -33.972 -12.101 28.716 1.00 20.48 199 ARG B C 1
ATOM 3778 O O . ARG B 1 199 ? -34.432 -11.062 29.178 1.00 19.42 199 ARG B O 1
ATOM 3786 N N . HIS B 1 200 ? -32.657 -12.407 28.799 1.00 18.65 200 HIS B N 1
ATOM 3787 C CA . HIS B 1 200 ? -31.747 -11.457 29.428 1.00 15.58 200 HIS B CA 1
ATOM 3788 C C . HIS B 1 200 ? -31.698 -10.122 28.709 1.00 14.78 200 HIS B C 1
ATOM 3789 O O . HIS B 1 200 ? -31.834 -9.073 29.331 1.00 16.44 200 HIS B O 1
ATOM 3796 N N . LEU B 1 201 ? -31.457 -10.144 27.400 1.00 15.19 201 LEU B N 1
ATOM 3797 C CA . LEU B 1 201 ? -31.394 -8.867 26.665 1.00 16.44 201 LEU B CA 1
ATOM 3798 C C . LEU B 1 201 ? -32.710 -8.119 26.720 1.00 15.75 201 LEU B C 1
ATOM 3799 O O . LEU B 1 201 ? -32.740 -6.908 26.916 1.00 18.73 201 LEU B O 1
ATOM 3804 N N . THR B 1 202 ? -33.787 -8.877 26.543 1.00 16.42 202 THR B N 1
ATOM 3805 C CA . THR B 1 202 ? -35.096 -8.187 26.595 1.00 17.44 202 THR B CA 1
ATOM 3806 C C . THR B 1 202 ? -35.337 -7.498 27.912 1.00 17.40 202 THR B C 1
ATOM 3807 O O . THR B 1 202 ? -35.771 -6.350 28.026 1.00 20.04 202 THR B O 1
ATOM 3811 N N . SER B 1 203 ? -34.997 -8.199 29.011 1.00 16.58 203 SER B N 1
ATOM 3812 C CA . SER B 1 203 ? -35.182 -7.670 30.342 1.00 18.15 203 SER B CA 1
ATOM 3813 C C . SER B 1 203 ? -34.326 -6.437 30.546 1.00 20.14 203 SER B C 1
ATOM 3814 O O . SER B 1 203 ? -34.749 -5.433 31.102 1.00 22.44 203 SER B O 1
ATOM 3817 N N . LEU B 1 204 ? -33.075 -6.525 30.092 1.00 20.70 204 LEU B N 1
ATOM 3818 C CA . LEU B 1 204 ? -32.185 -5.387 30.293 1.00 18.83 204 LEU B CA 1
ATOM 3819 C C . LEU B 1 204 ? -32.647 -4.168 29.495 1.00 17.99 204 LEU B C 1
ATOM 3820 O O . LEU B 1 204 ? -32.573 -3.048 29.972 1.00 19.68 204 LEU B O 1
ATOM 3825 N N . MET B 1 205 ? -33.118 -4.430 28.276 1.00 20.33 205 MET B N 1
ATOM 3826 C CA . MET B 1 205 ? -33.604 -3.342 27.429 1.00 19.40 205 MET B CA 1
ATOM 3827 C C . MET B 1 205 ? -34.877 -2.703 27.961 1.00 22.09 205 MET B C 1
ATOM 3828 O O . MET B 1 205 ? -35.075 -1.488 27.820 1.00 20.93 205 MET B O 1
ATOM 3833 N N . GLU B 1 206 ? -35.733 -3.528 28.573 1.00 22.44 206 GLU B N 1
ATOM 3834 C CA . GLU B 1 206 ? -37.028 -2.986 28.990 1.00 21.30 206 GLU B CA 1
ATOM 3835 C C . GLU B 1 206 ? -36.870 -1.912 30.036 1.00 21.95 206 GLU B C 1
ATOM 3836 O O . GLU B 1 206 ? -37.563 -0.890 30.089 1.00 24.91 206 GLU B O 1
ATOM 3842 N N . ARG B 1 207 ? -35.891 -2.091 30.918 1.00 19.43 207 ARG B N 1
ATOM 3843 C CA . ARG B 1 207 ? -35.697 -1.223 32.050 1.00 18.95 207 ARG B CA 1
ATOM 3844 C C . ARG B 1 207 ? -35.124 0.136 31.702 1.00 22.57 207 ARG B C 1
ATOM 3845 O O . ARG B 1 207 ? -35.101 1.053 32.508 1.00 27.73 207 ARG B O 1
ATOM 3853 N N . ILE B 1 208 ? -34.589 0.314 30.499 1.00 22.94 208 ILE B N 1
ATOM 3854 C CA . ILE B 1 208 ? -33.967 1.553 30.066 1.00 19.93 208 ILE B CA 1
ATOM 3855 C C . ILE B 1 208 ? -34.609 2.126 28.801 1.00 25.20 208 ILE B C 1
ATOM 3856 O O . ILE B 1 208 ? -34.081 3.067 28.194 1.00 22.45 208 ILE B O 1
ATOM 3861 N N . LYS B 1 209 ? -35.755 1.545 28.412 1.00 26.37 209 LYS B N 1
ATOM 3862 C CA . LYS B 1 209 ? -36.300 1.867 27.087 1.00 27.93 209 LYS B CA 1
ATOM 3863 C C . LYS B 1 209 ? -36.662 3.342 26.971 1.00 27.71 209 LYS B C 1
ATOM 3864 O O . LYS B 1 209 ? -36.713 3.847 25.843 1.00 36.59 209 LYS B O 1
ATOM 3870 N N . ASP B 1 210 ? -36.912 4.079 28.042 1.00 23.81 210 ASP B N 1
ATOM 3871 C CA . ASP B 1 210 ? -37.244 5.486 27.816 1.00 29.50 210 ASP B CA 1
ATOM 3872 C C . ASP B 1 210 ? -36.198 6.449 28.322 1.00 29.01 210 ASP B C 1
ATOM 3873 O O . ASP B 1 210 ? -36.392 7.659 28.399 1.00 29.68 210 ASP B O 1
ATOM 3878 N N . ASP B 1 211 ? -35.019 5.955 28.693 1.00 23.53 211 ASP B N 1
ATOM 3879 C CA . ASP B 1 211 ? -34.042 6.819 29.333 1.00 19.66 211 ASP B CA 1
ATOM 3880 C C . ASP B 1 211 ? -33.277 7.638 28.305 1.00 21.34 211 ASP B C 1
ATOM 3881 O O . ASP B 1 211 ? -32.641 7.042 27.418 1.00 20.26 211 ASP B O 1
ATOM 3886 N N . LYS B 1 212 ? -33.346 8.963 28.430 1.00 18.86 212 LYS B N 1
ATOM 3887 C CA . LYS B 1 212 ? -32.733 9.832 27.427 1.00 18.37 212 LYS B CA 1
ATOM 3888 C C . LYS B 1 212 ? -31.211 9.764 27.367 1.00 19.07 212 LYS B C 1
ATOM 3889 O O . LYS B 1 212 ? -30.632 9.945 26.295 1.00 18.01 212 LYS B O 1
ATOM 3895 N N . LEU B 1 213 ? -30.536 9.537 28.497 1.00 19.13 213 LEU B N 1
ATOM 3896 C CA . LEU B 1 213 ? -29.081 9.458 28.484 1.00 16.12 213 LEU B CA 1
ATOM 3897 C C . LEU B 1 213 ? -28.614 8.185 27.792 1.00 16.78 213 LEU B C 1
ATOM 3898 O O . LEU B 1 213 ? -27.736 8.211 26.917 1.00 15.89 213 LEU B O 1
ATOM 3903 N N . ALA B 1 214 ? -29.237 7.075 28.170 1.00 16.94 214 ALA B N 1
ATOM 3904 C CA . ALA B 1 214 ? -28.959 5.793 27.518 1.00 17.15 214 ALA B CA 1
ATOM 3905 C C . ALA B 1 214 ? -29.275 5.853 26.027 1.00 18.36 214 ALA B C 1
ATOM 3906 O O . ALA B 1 214 ? -28.439 5.430 25.228 1.00 15.89 214 ALA B O 1
ATOM 3908 N N . GLN B 1 215 ? -30.440 6.403 25.671 1.00 17.37 215 GLN B N 1
ATOM 3909 C CA . GLN B 1 215 ? -30.774 6.492 24.253 1.00 18.01 215 GLN B CA 1
ATOM 3910 C C . GLN B 1 215 ? -29.734 7.272 23.448 1.00 17.38 215 GLN B C 1
ATOM 3911 O O . GLN B 1 215 ? -29.406 6.940 22.311 1.00 18.49 215 GLN B O 1
ATOM 3917 N N . ALA B 1 216 ? -29.171 8.333 23.994 1.00 15.83 216 ALA B N 1
ATOM 3918 C CA . ALA B 1 216 ? -28.254 9.158 23.256 1.00 15.95 216 ALA B CA 1
ATOM 3919 C C . ALA B 1 216 ? -26.908 8.485 23.045 1.00 16.02 216 ALA B C 1
ATOM 3920 O O . ALA B 1 216 ? -26.321 8.616 21.982 1.00 15.42 216 ALA B O 1
ATOM 3922 N N . PHE B 1 217 ? -26.426 7.781 24.061 1.00 16.76 217 PHE B N 1
ATOM 3923 C CA . PHE B 1 217 ? -25.082 7.173 23.984 1.00 16.21 217 PHE B CA 1
ATOM 3924 C C . PHE B 1 217 ? -25.075 5.765 23.446 1.00 16.45 217 PHE B C 1
ATOM 3925 O O . PHE B 1 217 ? -24.073 5.247 22.943 1.00 18.31 217 PHE B O 1
ATOM 3933 N N . HIS B 1 218 ? -26.195 5.059 23.494 1.00 14.78 218 HIS B N 1
ATOM 3934 C CA . HIS B 1 218 ? -26.342 3.738 22.881 1.00 14.74 218 HIS B CA 1
ATOM 3935 C C . HIS B 1 218 ? -26.679 3.985 21.418 1.00 16.29 218 HIS B C 1
ATOM 3936 O O . HIS B 1 218 ? -27.854 3.896 21.041 1.00 17.14 218 HIS B O 1
ATOM 3943 N N . ASN B 1 219 ? -25.682 4.365 20.645 1.00 16.86 219 ASN B N 1
ATOM 3944 C CA . ASN B 1 219 ? -25.964 5.061 19.401 1.00 17.26 219 ASN B CA 1
ATOM 3945 C C . ASN B 1 219 ? -25.542 4.333 18.129 1.00 16.75 219 ASN B C 1
ATOM 3946 O O . ASN B 1 219 ? -25.353 4.972 17.080 1.00 19.15 219 ASN B O 1
ATOM 3951 N N . LYS B 1 220 ? -25.471 3.020 18.219 1.00 16.61 220 LYS B N 1
ATOM 3952 C CA . LYS B 1 220 ? -25.321 2.128 17.096 1.00 16.47 220 LYS B CA 1
ATOM 3953 C C . LYS B 1 220 ? -26.341 1.014 17.311 1.00 18.66 220 LYS B C 1
ATOM 3954 O O . LYS B 1 220 ? -26.577 0.636 18.467 1.00 16.63 220 LYS B O 1
ATOM 3960 N N . PRO B 1 221 ? -26.986 0.516 16.259 1.00 19.22 221 PRO B N 1
ATOM 3961 C CA . PRO B 1 221 ? -28.074 -0.420 16.490 1.00 19.14 221 PRO B CA 1
ATOM 3962 C C . PRO B 1 221 ? -27.705 -1.693 17.249 1.00 17.36 221 PRO B C 1
ATOM 3963 O O . PRO B 1 221 ? -28.558 -2.197 17.997 1.00 17.01 221 PRO B O 1
ATOM 3967 N N . GLU B 1 222 ? -26.497 -2.208 17.043 1.00 16.94 222 GLU B N 1
ATOM 3968 C CA . GLU B 1 222 ? -26.102 -3.434 17.724 1.00 16.68 222 GLU B CA 1
ATOM 3969 C C . GLU B 1 222 ? -25.269 -3.162 18.970 1.00 17.83 222 GLU B C 1
ATOM 3970 O O . GLU B 1 222 ? -24.587 -4.052 19.476 1.00 18.03 222 GLU B O 1
ATOM 3976 N N . ILE B 1 223 ? -25.259 -1.944 19.481 1.00 15.38 223 ILE B N 1
ATOM 3977 C CA . ILE B 1 223 ? -24.280 -1.607 20.534 1.00 16.57 223 ILE B CA 1
ATOM 3978 C C . ILE B 1 223 ? -24.511 -2.386 21.814 1.00 17.44 223 ILE B C 1
ATOM 3979 O O . ILE B 1 223 ? -23.569 -2.742 22.510 1.00 17.10 223 ILE B O 1
ATOM 3984 N N . LEU B 1 224 ? -25.737 -2.707 22.190 1.00 15.85 224 LEU B N 1
ATOM 3985 C CA . LEU B 1 224 ? -25.986 -3.420 23.432 1.00 13.89 224 LEU B CA 1
ATOM 3986 C C . LEU B 1 224 ? -25.435 -4.831 23.329 1.00 15.89 224 LEU B C 1
ATOM 3987 O O . LEU B 1 224 ? -25.161 -5.402 24.383 1.00 16.43 224 LEU B O 1
ATOM 3992 N N . CYS B 1 225 ? -25.239 -5.389 22.140 1.00 14.95 225 CYS B N 1
ATOM 3993 C CA . CYS B 1 225 ? -24.603 -6.681 21.993 1.00 13.12 225 CYS B CA 1
ATOM 3994 C C . CYS B 1 225 ? -23.167 -6.659 22.507 1.00 16.99 225 CYS B C 1
ATOM 3995 O O . CYS B 1 225 ? -22.700 -7.680 23.013 1.00 17.44 225 CYS B O 1
ATOM 3998 N N . ALA B 1 226 ? -22.502 -5.519 22.367 1.00 15.69 226 ALA B N 1
ATOM 3999 C CA . ALA B 1 226 ? -21.115 -5.347 22.771 1.00 17.98 226 ALA B CA 1
ATOM 4000 C C . ALA B 1 226 ? -20.972 -5.352 24.294 1.00 16.93 226 ALA B C 1
ATOM 4001 O O . ALA B 1 226 ? -19.838 -5.379 24.753 1.00 17.08 226 ALA B O 1
ATOM 4003 N N . THR B 1 227 ? -22.058 -5.309 25.044 1.00 18.67 227 THR B N 1
ATOM 4004 C CA . THR B 1 227 ? -21.979 -5.424 26.509 1.00 18.08 227 THR B CA 1
ATOM 4005 C C . THR B 1 227 ? -21.207 -6.668 26.920 1.00 17.48 227 THR B C 1
ATOM 4006 O O . THR B 1 227 ? -20.364 -6.664 27.812 1.00 17.76 227 THR B O 1
ATOM 4010 N N . CYS B 1 228 ? -21.536 -7.739 26.190 1.00 15.94 228 CYS B N 1
ATOM 4011 C CA . CYS B 1 228 ? -20.953 -9.056 26.403 1.00 14.18 228 CYS B CA 1
ATOM 4012 C C . CYS B 1 228 ? -20.011 -9.415 25.256 1.00 14.57 228 CYS B C 1
ATOM 4013 O O . CYS B 1 228 ? -18.892 -9.878 25.520 1.00 14.87 228 CYS B O 1
ATOM 4016 N N . HIS B 1 229 ? -20.467 -9.205 24.024 1.00 15.19 229 HIS B N 1
ATOM 4017 C CA . HIS B 1 229 ? -19.655 -9.472 22.841 1.00 12.95 229 HIS B CA 1
ATOM 4018 C C . HIS B 1 229 ? -18.724 -8.302 22.561 1.00 13.27 229 HIS B C 1
ATOM 4019 O O . HIS B 1 229 ? -18.909 -7.508 21.615 1.00 14.76 229 HIS B O 1
ATOM 4026 N N . HIS B 1 230 ? -17.721 -8.149 23.431 1.00 13.48 230 HIS B N 1
ATOM 4027 C CA . HIS B 1 230 ? -16.880 -6.972 23.310 1.00 16.44 230 HIS B CA 1
ATOM 4028 C C . HIS B 1 230 ? -15.663 -7.144 22.400 1.00 15.22 230 HIS B C 1
ATOM 4029 O O . HIS B 1 230 ? -15.311 -8.272 22.051 1.00 14.42 230 HIS B O 1
ATOM 4036 N N . ARG B 1 231 ? -14.986 -6.058 22.118 1.00 15.64 231 ARG B N 1
ATOM 4037 C CA . ARG B 1 231 ? -13.683 -6.050 21.457 1.00 15.15 231 ARG B CA 1
ATOM 4038 C C . ARG B 1 231 ? -13.744 -6.672 20.071 1.00 15.29 231 ARG B C 1
ATOM 4039 O O . ARG B 1 231 ? -12.720 -7.156 19.589 1.00 17.19 231 ARG B O 1
ATOM 4047 N N . SER B 1 232 ? -14.895 -6.631 19.428 1.00 15.35 232 SER B N 1
ATOM 4048 C CA . SER B 1 232 ? -14.952 -7.078 18.024 1.00 17.28 232 SER B CA 1
ATOM 4049 C C . SER B 1 232 ? -15.995 -6.212 17.322 1.00 16.19 232 SER B C 1
ATOM 4050 O O . SER B 1 232 ? -16.788 -5.577 18.018 1.00 16.40 232 SER B O 1
ATOM 4053 N N . PRO B 1 233 ? -15.981 -6.134 16.002 1.00 13.26 233 PRO B N 1
ATOM 4054 C CA . PRO B 1 233 ? -16.913 -5.240 15.303 1.00 13.81 233 PRO B CA 1
ATOM 4055 C C . PRO B 1 233 ? -18.357 -5.531 15.615 1.00 15.74 233 PRO B C 1
ATOM 4056 O O . PRO B 1 233 ? -18.742 -6.700 15.812 1.00 20.29 233 PRO B O 1
ATOM 4060 N N . LEU B 1 234 ? -19.210 -4.511 15.650 1.00 15.55 234 LEU B N 1
ATOM 4061 C CA . LEU B 1 234 ? -20.623 -4.793 15.896 1.00 15.84 234 LEU B CA 1
ATOM 4062 C C . LEU B 1 234 ? -21.152 -5.693 14.775 1.00 15.80 234 LEU B C 1
ATOM 4063 O O . LEU B 1 234 ? -20.857 -5.503 13.604 1.00 17.43 234 LEU B O 1
ATOM 4068 N N . SER B 1 235 ? -21.941 -6.658 15.219 1.00 16.70 235 SER B N 1
ATOM 4069 C CA . SER B 1 235 ? -22.337 -7.770 14.376 1.00 19.38 235 SER B CA 1
ATOM 4070 C C . SER B 1 235 ? -23.502 -8.571 14.947 1.00 19.15 235 SER B C 1
ATOM 4071 O O . SER B 1 235 ? -23.575 -8.680 16.170 1.00 17.88 235 SER B O 1
ATOM 4074 N N . LEU B 1 236 ? -24.361 -9.154 14.105 1.00 16.39 236 LEU B N 1
ATOM 4075 C CA . LEU B 1 236 ? -25.386 -10.047 14.648 1.00 14.46 236 LEU B CA 1
ATOM 4076 C C . LEU B 1 236 ? -24.920 -11.443 14.928 1.00 18.07 236 LEU B C 1
ATOM 4077 O O . LEU B 1 236 ? -25.529 -12.294 15.561 1.00 17.78 236 LEU B O 1
ATOM 4082 N N . THR B 1 237 ? -23.779 -11.888 14.488 1.00 20.14 237 THR B N 1
ATOM 4083 C CA . THR B 1 237 ? -22.985 -13.080 14.618 1.00 16.29 237 THR B CA 1
ATOM 4084 C C . THR B 1 237 ? -21.542 -12.828 15.068 1.00 16.63 237 THR B C 1
ATOM 4085 O O . THR B 1 237 ? -20.562 -13.153 14.396 1.00 17.20 237 THR B O 1
ATOM 4089 N N . PRO B 1 238 ? -21.376 -12.320 16.288 1.00 16.24 238 PRO B N 1
ATOM 4090 C CA . PRO B 1 238 ? -20.024 -12.090 16.812 1.00 16.18 238 PRO B CA 1
ATOM 4091 C C . PRO B 1 238 ? -19.283 -13.399 17.065 1.00 15.67 238 PRO B C 1
ATOM 4092 O O . PRO B 1 238 ? -19.836 -14.474 17.228 1.00 15.62 238 PRO B O 1
ATOM 4096 N N . PRO B 1 239 ? -17.951 -13.330 17.152 1.00 16.86 239 PRO B N 1
ATOM 4097 C CA . PRO B 1 239 ? -17.141 -14.519 17.442 1.00 15.52 239 PRO B CA 1
ATOM 4098 C C . PRO B 1 239 ? -17.468 -15.129 18.810 1.00 16.71 239 PRO B C 1
ATOM 4099 O O . PRO B 1 239 ? -17.968 -14.470 19.712 1.00 17.99 239 PRO B O 1
ATOM 4103 N N . LYS B 1 240 ? -17.187 -16.410 18.958 1.00 15.32 240 LYS B N 1
ATOM 4104 C CA . LYS B 1 240 ? -17.363 -17.070 20.266 1.00 16.39 240 LYS B CA 1
ATOM 4105 C C . LYS B 1 240 ? -16.412 -16.521 21.298 1.00 15.04 240 LYS B C 1
ATOM 4106 O O . LYS B 1 240 ? -15.282 -16.145 20.940 1.00 15.34 240 LYS B O 1
ATOM 4116 N N . CYS B 1 241 ? -16.757 -16.507 22.573 1.00 15.39 241 CYS B N 1
ATOM 4117 C CA . CYS B 1 241 ? -15.804 -16.105 23.606 1.00 14.82 241 CYS B CA 1
ATOM 4118 C C . CYS B 1 241 ? -14.504 -16.874 23.514 1.00 14.39 241 CYS B C 1
ATOM 4119 O O . CYS B 1 241 ? -13.425 -16.284 23.665 1.00 17.22 241 CYS B O 1
ATOM 4122 N N . GLY B 1 242 ? -14.597 -18.151 23.229 1.00 15.77 242 GLY B N 1
ATOM 4123 C CA . GLY B 1 242 ? -13.459 -19.047 23.179 1.00 16.40 242 GLY B CA 1
ATOM 4124 C C . GLY B 1 242 ? -12.536 -18.788 22.010 1.00 15.89 242 GLY B C 1
ATOM 4125 O O . GLY B 1 242 ? -11.473 -19.380 21.934 1.00 17.46 242 GLY B O 1
ATOM 4126 N N . SER B 1 243 ? -12.942 -17.919 21.090 1.00 18.96 243 SER B N 1
ATOM 4127 C CA . SER B 1 243 ? -12.033 -17.587 19.987 1.00 19.92 243 SER B CA 1
ATOM 4128 C C . SER B 1 243 ? -10.866 -16.772 20.513 1.00 17.68 243 SER B C 1
ATOM 4129 O O . SER B 1 243 ? -9.732 -16.902 20.046 1.00 19.67 243 SER B O 1
ATOM 4134 N N . CYS B 1 244 ? -11.122 -15.961 21.538 1.00 14.46 244 CYS B N 1
ATOM 4135 C CA . CYS B 1 244 ? -10.122 -15.105 22.133 1.00 15.82 244 CYS B CA 1
ATOM 4136 C C . CYS B 1 244 ? -9.676 -15.548 23.508 1.00 17.04 244 CYS B C 1
ATOM 4137 O O . CYS B 1 244 ? -8.553 -15.213 23.893 1.00 17.62 244 CYS B O 1
ATOM 4140 N N . HIS B 1 245 ? -10.552 -16.247 24.227 1.00 16.67 245 HIS B N 1
ATOM 4141 C CA . HIS B 1 245 ? -10.230 -16.661 25.600 1.00 14.35 245 HIS B CA 1
ATOM 4142 C C . HIS B 1 245 ? -9.831 -18.121 25.611 1.00 16.31 245 HIS B C 1
ATOM 4143 O O . HIS B 1 245 ? -10.654 -18.966 25.281 1.00 18.73 245 HIS B O 1
ATOM 4150 N N . THR B 1 246 ? -8.573 -18.427 25.958 1.00 17.17 246 THR B N 1
ATOM 4151 C CA . THR B 1 246 ? -8.128 -19.815 25.901 1.00 16.88 246 THR B CA 1
ATOM 4152 C C . THR B 1 246 ? -8.609 -20.617 27.094 1.00 17.75 246 THR B C 1
ATOM 4153 O O . THR B 1 246 ? -8.896 -20.072 28.170 1.00 19.72 246 THR B O 1
ATOM 4157 N N . LYS B 1 247 ? -8.681 -21.930 26.978 1.00 22.08 247 LYS B N 1
ATOM 4158 C CA . LYS B 1 247 ? -9.150 -22.721 28.125 1.00 23.52 247 LYS B CA 1
ATOM 4159 C C . LYS B 1 247 ? -8.227 -22.646 29.314 1.00 20.63 247 LYS B C 1
ATOM 4160 O O . LYS B 1 247 ? -8.596 -22.539 30.476 1.00 21.14 247 LYS B O 1
ATOM 4166 N N . GLU B 1 248 ? -6.924 -22.658 29.010 1.00 21.65 248 GLU B N 1
ATOM 4167 C CA . GLU B 1 248 ? -5.964 -22.366 30.067 1.00 21.17 248 GLU B CA 1
ATOM 4168 C C . GLU B 1 248 ? -5.363 -20.970 29.958 1.00 20.86 248 GLU B C 1
ATOM 4169 O O . GLU B 1 248 ? -5.357 -20.354 28.875 1.00 25.86 248 GLU B O 1
ATOM 4175 N N . ILE B 1 249 ? -4.842 -20.418 31.044 1.00 20.18 249 ILE B N 1
ATOM 4176 C CA . ILE B 1 249 ? -4.173 -19.134 31.055 1.00 25.38 249 ILE B CA 1
ATOM 4177 C C . ILE B 1 249 ? -3.124 -19.073 29.932 1.00 28.70 249 ILE B C 1
ATOM 4178 O O . ILE B 1 249 ? -2.382 -20.039 29.795 1.00 27.29 249 ILE B O 1
ATOM 4183 N N . ASP B 1 250 ? -3.142 -18.002 29.180 1.00 28.30 250 ASP B N 1
ATOM 4184 C CA . ASP B 1 250 ? -2.249 -17.731 28.049 1.00 30.30 250 ASP B CA 1
ATOM 4185 C C . ASP B 1 250 ? -1.079 -16.997 28.657 1.00 23.72 250 ASP B C 1
ATOM 4186 O O . ASP B 1 250 ? -1.177 -15.837 29.031 1.00 29.62 250 ASP B O 1
ATOM 4191 N N . LYS B 1 251 ? 0.044 -17.638 28.826 1.00 28.62 251 LYS B N 1
ATOM 4192 C CA . LYS B 1 251 ? 1.200 -16.944 29.385 1.00 32.98 251 LYS B CA 1
ATOM 4193 C C . LYS B 1 251 ? 1.638 -15.770 28.506 1.00 34.43 251 LYS B C 1
ATOM 4194 O O . LYS B 1 251 ? 2.312 -14.849 28.980 1.00 34.07 251 LYS B O 1
ATOM 4200 N N . ALA B 1 252 ? 1.258 -15.757 27.231 1.00 28.27 252 ALA B N 1
ATOM 4201 C CA . ALA B 1 252 ? 1.641 -14.630 26.375 1.00 23.82 252 ALA B CA 1
ATOM 4202 C C . ALA B 1 252 ? 0.705 -13.454 26.564 1.00 29.53 252 ALA B C 1
ATOM 4203 O O . ALA B 1 252 ? 1.013 -12.324 26.153 1.00 32.85 252 ALA B O 1
ATOM 4205 N N . ASN B 1 253 ? -0.467 -13.679 27.150 1.00 25.39 253 ASN B N 1
ATOM 4206 C CA . ASN B 1 253 ? -1.484 -12.686 27.397 1.00 26.02 253 ASN B CA 1
ATOM 4207 C C . ASN B 1 253 ? -1.997 -12.874 28.830 1.00 29.03 253 ASN B C 1
ATOM 4208 O O . ASN B 1 253 ? -3.168 -13.176 29.040 1.00 26.57 253 ASN B O 1
ATOM 4213 N N . PRO B 1 254 ? -1.137 -12.743 29.824 1.00 35.40 254 PRO B N 1
ATOM 4214 C CA . PRO B 1 254 ? -1.491 -13.154 31.188 1.00 34.70 254 PRO B CA 1
ATOM 4215 C C . PRO B 1 254 ? -2.582 -12.284 31.802 1.00 28.87 254 PRO B C 1
ATOM 4216 O O . PRO B 1 254 ? -3.164 -12.724 32.800 1.00 38.00 254 PRO B O 1
ATOM 4220 N N . GLY B 1 255 ? -2.870 -11.113 31.269 1.00 28.47 255 GLY B N 1
ATOM 4221 C CA . GLY B 1 255 ? -3.992 -10.339 31.770 1.00 31.96 255 GLY B CA 1
ATOM 4222 C C . GLY B 1 255 ? -5.312 -10.707 31.120 1.00 31.15 255 GLY B C 1
ATOM 4223 O O . GLY B 1 255 ? -6.386 -10.193 31.446 1.00 32.94 255 GLY B O 1
ATOM 4224 N N . ARG B 1 256 ? -5.296 -11.618 30.137 1.00 25.83 256 ARG B N 1
ATOM 4225 C CA . ARG B 1 256 ? -6.556 -11.964 29.495 1.00 21.57 256 ARG B CA 1
ATOM 4226 C C . ARG B 1 256 ? -7.157 -13.140 30.230 1.00 17.91 256 ARG B C 1
ATOM 4227 O O . ARG B 1 256 ? -6.472 -14.140 30.318 1.00 20.75 256 ARG B O 1
ATOM 4235 N N . PRO B 1 257 ? -8.369 -13.069 30.749 1.00 16.17 257 PRO B N 1
ATOM 4236 C CA . PRO B 1 257 ? -8.832 -14.244 31.483 1.00 18.69 257 PRO B CA 1
ATOM 4237 C C . PRO B 1 257 ? -8.941 -15.457 30.597 1.00 18.69 257 PRO B C 1
ATOM 4238 O O . PRO B 1 257 ? -9.173 -15.390 29.394 1.00 19.21 257 PRO B O 1
ATOM 4242 N N . ASN B 1 258 ? -8.800 -16.626 31.207 1.00 16.32 258 ASN B N 1
ATOM 4243 C CA . ASN B 1 258 ? -9.111 -17.853 30.489 1.00 18.21 258 ASN B CA 1
ATOM 4244 C C . ASN B 1 258 ? -10.621 -18.005 30.351 1.00 18.20 258 ASN B C 1
ATOM 4245 O O . ASN B 1 258 ? -11.360 -17.159 30.842 1.00 18.33 258 ASN B O 1
ATOM 4250 N N . LEU B 1 259 ? -11.072 -19.055 29.654 1.00 17.60 259 LEU B N 1
ATOM 4251 C CA . LEU B 1 259 ? -12.460 -19.038 29.205 1.00 17.16 259 LEU B CA 1
ATOM 4252 C C . LEU B 1 259 ? -13.417 -19.182 30.384 1.00 16.67 259 LEU B C 1
ATOM 4253 O O . LEU B 1 259 ? -14.444 -18.500 30.461 1.00 16.40 259 LEU B O 1
ATOM 4258 N N . MET B 1 260 ? -13.105 -20.048 31.347 1.00 18.33 260 MET B N 1
ATOM 4259 C CA . MET B 1 260 ? -14.032 -20.096 32.501 1.00 19.91 260 MET B CA 1
ATOM 4260 C C . MET B 1 260 ? -14.073 -18.803 33.276 1.00 17.13 260 MET B C 1
ATOM 4261 O O . MET B 1 260 ? -15.123 -18.338 33.766 1.00 17.63 260 MET B O 1
ATOM 4266 N N . ALA B 1 261 ? -12.941 -18.125 33.473 1.00 17.15 261 ALA B N 1
ATOM 4267 C CA . ALA B 1 261 ? -12.965 -16.855 34.157 1.00 17.34 261 ALA B CA 1
ATOM 4268 C C . ALA B 1 261 ? -13.709 -15.789 33.347 1.00 17.97 261 ALA B C 1
ATOM 4269 O O . ALA B 1 261 ? -14.354 -14.898 33.908 1.00 16.66 261 ALA B O 1
ATOM 4271 N N . ALA B 1 262 ? -13.630 -15.873 32.014 1.00 17.52 262 ALA B N 1
ATOM 4272 C CA . ALA B 1 262 ? -14.360 -14.931 31.156 1.00 15.31 262 ALA B CA 1
ATOM 4273 C C . ALA B 1 262 ? -15.863 -15.039 31.410 1.00 14.35 262 ALA B C 1
ATOM 4274 O O . ALA B 1 262 ? -16.535 -14.024 31.666 1.00 15.76 262 ALA B O 1
ATOM 4276 N N . TYR B 1 263 ? -16.368 -16.254 31.358 1.00 15.23 263 TYR B N 1
ATOM 4277 C CA . TYR B 1 263 ? -17.781 -16.481 31.642 1.00 17.47 263 TYR B CA 1
ATOM 4278 C C . TYR B 1 263 ? -18.141 -16.048 33.064 1.00 18.84 263 TYR B C 1
ATOM 4279 O O . TYR B 1 263 ? -19.093 -15.302 33.311 1.00 17.63 263 TYR B O 1
ATOM 4288 N N . HIS B 1 264 ? -17.366 -16.536 34.048 1.00 16.28 264 HIS B N 1
ATOM 4289 C CA . HIS B 1 264 ? -17.710 -16.201 35.419 1.00 15.55 264 HIS B CA 1
ATOM 4290 C C . HIS B 1 264 ? -17.644 -14.732 35.667 1.00 14.97 264 HIS B C 1
ATOM 4291 O O . HIS B 1 264 ? -18.545 -14.124 36.235 1.00 18.14 264 HIS B O 1
ATOM 4298 N N . LEU B 1 265 ? -16.540 -14.071 35.300 1.00 17.18 265 LEU B N 1
ATOM 4299 C CA . LEU B 1 265 ? -16.431 -12.649 35.564 1.00 15.76 265 LEU B CA 1
ATOM 4300 C C . LEU B 1 265 ? -17.518 -11.854 34.851 1.00 16.99 265 LEU B C 1
ATOM 4301 O O . LEU B 1 265 ? -17.995 -10.885 35.436 1.00 18.74 265 LEU B O 1
ATOM 4306 N N . GLN B 1 266 ? -17.895 -12.229 33.628 1.00 16.27 266 GLN B N 1
ATOM 4307 C CA . GLN B 1 266 ? -18.950 -11.478 32.944 1.00 17.55 266 GLN B CA 1
ATOM 4308 C C . GLN B 1 266 ? -20.322 -11.717 33.539 1.00 15.96 266 GLN B C 1
ATOM 4309 O O . GLN B 1 266 ? -21.009 -10.768 33.893 1.00 19.33 266 GLN B O 1
ATOM 4315 N N . CYS B 1 267 ? -20.733 -12.970 33.672 1.00 16.45 267 CYS B N 1
ATOM 4316 C CA . CYS B 1 267 ? -22.078 -13.300 34.176 1.00 15.99 267 CYS B CA 1
ATOM 4317 C C . CYS B 1 267 ? -22.220 -12.824 35.609 1.00 18.07 267 CYS B C 1
ATOM 4318 O O . CYS B 1 267 ? -23.152 -12.108 35.988 1.00 18.79 267 CYS B O 1
ATOM 4321 N N . MET B 1 268 ? -21.251 -13.193 36.459 1.00 17.47 268 MET B N 1
ATOM 4322 C CA . MET B 1 268 ? -21.365 -12.773 37.858 1.00 16.37 268 MET B CA 1
ATOM 4323 C C . MET B 1 268 ? -21.165 -11.296 38.047 1.00 17.47 268 MET B C 1
ATOM 4324 O O . MET B 1 268 ? -21.658 -10.682 38.993 1.00 19.25 268 MET B O 1
ATOM 4329 N N . GLY B 1 269 ? -20.374 -10.624 37.197 1.00 17.51 269 GLY B N 1
ATOM 4330 C CA . GLY B 1 269 ? -20.101 -9.209 37.364 1.00 18.78 269 GLY B CA 1
ATOM 4331 C C . GLY B 1 269 ? -21.369 -8.389 37.182 1.00 18.65 269 GLY B C 1
ATOM 4332 O O . GLY B 1 269 ? -21.638 -7.461 37.921 1.00 18.42 269 GLY B O 1
ATOM 4333 N N . CYS B 1 270 ? -22.131 -8.757 36.147 1.00 16.80 270 CYS B N 1
ATOM 4334 C CA . CYS B 1 270 ? -23.387 -8.019 35.993 1.00 17.52 270 CYS B CA 1
ATOM 4335 C C . CYS B 1 270 ? -24.378 -8.339 37.124 1.00 17.18 270 CYS B C 1
ATOM 4336 O O . CYS B 1 270 ? -25.038 -7.443 37.643 1.00 18.12 270 CYS B O 1
ATOM 4339 N N . HIS B 1 271 ? -24.473 -9.611 37.458 1.00 15.86 271 HIS B N 1
ATOM 4340 C CA . HIS B 1 271 ? -25.405 -10.006 38.520 1.00 18.05 271 HIS B CA 1
ATOM 4341 C C . HIS B 1 271 ? -25.118 -9.225 39.801 1.00 20.14 271 HIS B C 1
ATOM 4342 O O . HIS B 1 271 ? -26.020 -8.720 40.481 1.00 20.82 271 HIS B O 1
ATOM 4349 N N . LYS B 1 272 ? -23.847 -9.077 40.152 1.00 19.63 272 LYS B N 1
ATOM 4350 C CA . LYS B 1 272 ? -23.514 -8.288 41.344 1.00 20.88 272 LYS B CA 1
ATOM 4351 C C . LYS B 1 272 ? -23.773 -6.811 41.131 1.00 23.46 272 LYS B C 1
ATOM 4352 O O . LYS B 1 272 ? -24.263 -6.098 42.009 1.00 23.88 272 LYS B O 1
ATOM 4358 N N . GLY B 1 273 ? -23.449 -6.310 39.924 1.00 21.13 273 GLY B N 1
ATOM 4359 C CA . GLY B 1 273 ? -23.662 -4.914 39.630 1.00 20.59 273 GLY B CA 1
ATOM 4360 C C . GLY B 1 273 ? -25.090 -4.453 39.771 1.00 17.23 273 GLY B C 1
ATOM 4361 O O . GLY B 1 273 ? -25.299 -3.302 40.177 1.00 22.20 273 GLY B O 1
ATOM 4362 N N . MET B 1 274 ? -26.026 -5.307 39.423 1.00 18.76 274 MET B N 1
ATOM 4363 C CA . MET B 1 274 ? -27.432 -4.860 39.430 1.00 20.59 274 MET B CA 1
ATOM 4364 C C . MET B 1 274 ? -28.206 -5.618 40.499 1.00 23.01 274 MET B C 1
ATOM 4365 O O . MET B 1 274 ? -29.431 -5.733 40.491 1.00 24.28 274 MET B O 1
ATOM 4370 N N . ASP B 1 275 ? -27.499 -6.137 41.486 1.00 23.15 275 ASP B N 1
ATOM 4371 C CA . ASP B 1 275 ? -28.044 -6.737 42.694 1.00 25.39 275 ASP B CA 1
ATOM 4372 C C . ASP B 1 275 ? -29.052 -7.826 42.409 1.00 26.31 275 ASP B C 1
ATOM 4373 O O . ASP B 1 275 ? -30.156 -7.832 42.966 1.00 27.10 275 ASP B O 1
ATOM 4378 N N . VAL B 1 276 ? -28.684 -8.770 41.547 1.00 22.07 276 VAL B N 1
ATOM 4379 C CA . VAL B 1 276 ? -29.498 -9.937 41.258 1.00 20.64 276 VAL B CA 1
ATOM 4380 C C . VAL B 1 276 ? -29.480 -10.907 42.442 1.00 24.61 276 VAL B C 1
ATOM 4381 O O . VAL B 1 276 ? -28.389 -11.320 42.842 1.00 23.40 276 VAL B O 1
ATOM 4385 N N . ALA B 1 277 ? -30.675 -11.233 42.962 1.00 23.92 277 ALA B N 1
ATOM 4386 C CA . ALA B 1 277 ? -30.687 -12.054 44.192 1.00 23.02 277 ALA B CA 1
ATOM 4387 C C . ALA B 1 277 ? -30.263 -13.492 43.977 1.00 24.36 277 ALA B C 1
ATOM 4388 O O . ALA B 1 277 ? -29.508 -14.010 44.816 1.00 26.06 277 ALA B O 1
ATOM 4390 N N . ARG B 1 278 ? -30.691 -14.146 42.927 1.00 21.88 278 ARG B N 1
ATOM 4391 C CA . ARG B 1 278 ? -30.374 -15.506 42.556 1.00 21.51 278 ARG B CA 1
ATOM 4392 C C . ARG B 1 278 ? -30.168 -15.555 41.050 1.00 25.62 278 ARG B C 1
ATOM 4393 O O . ARG B 1 278 ? -30.945 -14.988 40.272 1.00 23.99 278 ARG B O 1
ATOM 4401 N N . PRO B 1 279 ? -29.147 -16.218 40.555 1.00 22.17 279 PRO B N 1
ATOM 4402 C CA . PRO B 1 279 ? -28.130 -16.904 41.334 1.00 19.73 279 PRO B CA 1
ATOM 4403 C C . PRO B 1 279 ? -27.121 -15.965 41.956 1.00 22.89 279 PRO B C 1
ATOM 4404 O O . PRO B 1 279 ? -26.647 -14.998 41.375 1.00 19.12 279 PRO B O 1
ATOM 4408 N N . ARG B 1 280 ? -26.763 -16.306 43.221 1.00 21.78 280 ARG B N 1
ATOM 4409 C CA . ARG B 1 280 ? -25.583 -15.793 43.857 1.00 20.41 280 ARG B CA 1
ATOM 4410 C C . ARG B 1 280 ? -24.371 -16.424 43.163 1.00 16.98 280 ARG B C 1
ATOM 4411 O O . ARG B 1 280 ? -24.494 -17.437 42.464 1.00 18.64 280 ARG B O 1
ATOM 4424 N N . ASP B 1 281 ? -23.205 -15.801 43.390 1.00 19.28 281 ASP B N 1
ATOM 4425 C CA . ASP B 1 281 ? -22.019 -16.362 42.742 1.00 19.81 281 ASP B CA 1
ATOM 4426 C C . ASP B 1 281 ? -21.671 -17.742 43.303 1.00 22.45 281 ASP B C 1
ATOM 4427 O O . ASP B 1 281 ? -20.904 -18.497 42.696 1.00 22.04 281 ASP B O 1
ATOM 4432 N N . THR B 1 282 ? -22.260 -18.097 44.445 1.00 22.20 282 THR B N 1
ATOM 4433 C CA . THR B 1 282 ? -22.081 -19.431 45.021 1.00 19.65 282 THR B CA 1
ATOM 4434 C C . THR B 1 282 ? -23.138 -20.388 44.579 1.00 20.63 282 THR B C 1
ATOM 4435 O O . THR B 1 282 ? -23.103 -21.561 44.946 1.00 22.22 282 THR B O 1
ATOM 4439 N N . ASP B 1 283 ? -24.105 -19.952 43.759 1.00 20.00 283 ASP B N 1
ATOM 4440 C CA . ASP B 1 283 ? -25.147 -20.871 43.297 1.00 20.81 283 ASP B CA 1
ATOM 4441 C C . ASP B 1 283 ? -24.741 -21.564 42.003 1.00 21.55 283 ASP B C 1
ATOM 4442 O O . ASP B 1 283 ? -25.355 -21.451 40.929 1.00 21.12 283 ASP B O 1
ATOM 4447 N N . CYS B 1 284 ? -23.657 -22.346 42.082 1.00 17.85 284 CYS B N 1
ATOM 4448 C CA . CYS B 1 284 ? -23.070 -22.988 40.931 1.00 19.18 284 CYS B CA 1
ATOM 4449 C C . CYS B 1 284 ? -24.066 -23.785 40.114 1.00 21.59 284 CYS B C 1
ATOM 4450 O O . CYS B 1 284 ? -24.161 -23.671 38.877 1.00 23.22 284 CYS B O 1
ATOM 4453 N N . THR B 1 285 ? -24.915 -24.603 40.728 1.00 19.68 285 THR B N 1
ATOM 4454 C CA . THR B 1 285 ? -25.784 -25.453 39.939 1.00 20.64 285 THR B CA 1
ATOM 4455 C C . THR B 1 285 ? -26.996 -24.721 39.363 1.00 19.97 285 THR B C 1
ATOM 4456 O O . THR B 1 285 ? -27.651 -25.363 38.552 1.00 22.98 285 THR B O 1
ATOM 4460 N N . THR B 1 286 ? -27.221 -23.473 39.745 1.00 18.60 286 THR B N 1
ATOM 4461 C CA . THR B 1 286 ? -28.290 -22.689 39.126 1.00 19.50 286 THR B CA 1
ATOM 4462 C C . THR B 1 286 ? -27.879 -22.297 37.706 1.00 21.21 286 THR B C 1
ATOM 4463 O O . THR B 1 286 ? -28.709 -22.183 36.804 1.00 21.57 286 THR B O 1
ATOM 4467 N N . CYS B 1 287 ? -26.574 -22.068 37.477 1.00 21.10 287 CYS B N 1
ATOM 4468 C CA . CYS B 1 287 ? -26.142 -21.729 36.124 1.00 21.80 287 CYS B CA 1
ATOM 4469 C C . CYS B 1 287 ? -25.789 -22.965 35.337 1.00 22.85 287 CYS B C 1
ATOM 4470 O O . CYS B 1 287 ? -25.877 -22.949 34.111 1.00 22.95 287 CYS B O 1
ATOM 4473 N N . HIS B 1 288 ? -25.341 -24.014 36.037 1.00 19.25 288 HIS B N 1
ATOM 4474 C CA . HIS B 1 288 ? -24.959 -25.211 35.297 1.00 19.37 288 HIS B CA 1
ATOM 4475 C C . HIS B 1 288 ? -25.102 -26.409 36.248 1.00 19.59 288 HIS B C 1
ATOM 4476 O O . HIS B 1 288 ? -24.420 -26.535 37.247 1.00 20.41 288 HIS B O 1
ATOM 4483 N N . LYS B 1 289 ? -26.091 -27.239 35.932 1.00 21.99 289 LYS B N 1
ATOM 4484 C CA . LYS B 1 289 ? -26.378 -28.375 36.774 1.00 25.22 289 LYS B CA 1
ATOM 4485 C C . LYS B 1 289 ? -25.190 -29.330 36.827 1.00 26.93 289 LYS B C 1
ATOM 4486 O O . LYS B 1 289 ? -24.444 -29.501 35.861 1.00 23.61 289 LYS B O 1
ATOM 4492 N N . ALA B 1 290 ? -25.022 -29.994 37.972 1.00 23.67 290 ALA B N 1
ATOM 4493 C CA . ALA B 1 290 ? -23.997 -31.028 38.074 1.00 22.65 290 ALA B CA 1
ATOM 4494 C C . ALA B 1 290 ? -24.128 -32.096 37.007 1.00 29.11 290 ALA B C 1
ATOM 4495 O O . ALA B 1 290 ? -25.194 -32.591 36.673 1.00 26.35 290 ALA B O 1
ATOM 4497 N N . ALA B 1 291 ? -22.981 -32.506 36.430 1.00 35.11 291 ALA B N 1
ATOM 4498 C CA . ALA B 1 291 ? -23.059 -33.539 35.400 1.00 40.97 291 ALA B CA 1
ATOM 4499 C C . ALA B 1 291 ? -23.421 -34.902 35.985 1.00 48.36 291 ALA B C 1
ATOM 4500 O O . ALA B 1 291 ? -22.942 -35.295 37.050 1.00 45.71 291 ALA B O 1
ATOM 4502 N N . PRO B 1 292 ? -24.273 -35.661 35.313 1.00 54.74 292 PRO B N 1
ATOM 4503 C CA . PRO B 1 292 ? -24.600 -37.016 35.787 1.00 59.80 292 PRO B CA 1
ATOM 4504 C C . PRO B 1 292 ? -23.380 -37.896 36.043 1.00 57.68 292 PRO B C 1
ATOM 4505 O O . PRO B 1 292 ? -22.546 -38.048 35.147 1.00 57.64 292 PRO B O 1
ATOM 4509 N N . LYS B 1 293 ? -23.296 -38.440 37.171 1.00 58.34 293 LYS B N 1
#

Solvent-accessible surface area: 35821 Å² total

Nearest PDB structures (foldseek):
  1ofy-assembly1_B  TM=1.000E+00  e=3.349E-56  Desulfovibrio desulfuricans
  19hc-assembly1_B  TM=9.989E-01  e=2.648E-54  Desulfovibrio desulfuricans
  1duw-assembly1_A  TM=9.951E-01  e=2.234E-50  Desulfovibrio desulfuricans
  1gws-assembly1_A  TM=9.206E-01  e=7.588E-27  Nitratidesulfovibrio vulgaris str. Hildenborough
  2cvc-assembly1_A  TM=9.076E-01  e=4.700E-27  Nitratidesulfovibrio vulgaris

CATH classification: 3.90.10.10 (+1 more: 3.90.10.10)

InterPro domains:
  IPR002322 Cytochrome c, class III [PR00609] (62-71)
  IPR002322 Cytochrome c, class III [PR00609] (75-82)
  IPR002322 Cytochrome c, class III [PR00609] (125-136)
  IPR002322 Cytochrome c, class III [PR00609] (268-275)
  IPR020942 Class III cytochrome C [PF02085] (56-145)
  IPR020942 Class III cytochrome C [PF02085] (239-318)
  IPR036280 Multiheme cytochrome superfamily [SSF48695] (32-320)
  IPR054980 Nine-heme cytochrome c [NF045784] (1-326)

Foldseek 3Di:
DQDDCAPVRPHQKFWAAQADPPDDLVLPDFQTFIHGVRVVVVPDDDPCQAVQVPDPDDPCVQAHQQGDVSVPRNHPCCQAAPQDFDDDPDGHGHDHVNNVLVVCQQVPLLRQLLVLQADDDCDPLVVCLGSPWDPPQDSVQNNCSRVVNRDPVNRSVRSVVRVVPDDFAAADQLVLADQWDFACPPDDQFGTFTGRSSVVVVVSCVVCVVPPSCRSNCHDRQSSVCSLLPDDDRDSDGDDPCVPAAQDDDVVCNVHHHPVVSVLCSVQSSCVRNVPPPPDSPDPPPRTHGDD/DADDDAPVRPGQKFWAAQADDDADLVLPDQQTFIGGPRVVCVPPPDCCQAVVVPDPDDPCVQAHQQGDVSVPRHHPVCLAAPAPFDDDPPGHRHDHVNNVLVCCQQVDLLRQLLVLQADDDCDPLVVCLGSPWDPPQDSVQNSCSRVVNRDPVRRRVRSVVRVVPDDFDAADQLVLADQWDFACPPDDQFGTFTGRSSVVVVVSCVVCVPPPSCRSNCHDRQSSVCSLLPDDDRDRDGDDLCVPAAQDQDPVCNPRHHDVCSVLCSVQSSCVSSVPPPPHSPPVCVRTNGDD

B-factor: mean 23.29, std 10.23, range [9.47, 89.18]

Radius of gyration: 27.26 Å; Cα contacts (8 Å, |Δi|>4): 830; chains: 2; bounding box: 60×76×66 Å